Protein AF-0000000072330514 (afdb_homodimer)

Organism: Schistosoma mekongi (NCBI:txid38744)

Foldseek 3Di:
DVVCVCVVVVVLVVLLVVLLVLLLVLLLLLLVLLVVDPQFAPDDPVSVLVLLLLLLLLLLLLLLCLPVPLLVLLPVPDDPVLNVLLVVLLVVLQVVLVVQLVVCVVPDPSLLSLLVLLLVLLLLVSLLLLQCLLLLSVVHSVSSVLSSVLSSQSSNSNSSNSLSSNSRSPDGSVRSSVSSSVSSVSNSVNNVCCSVVPPPSNVCCSRRSSSSSSNSSCNSSPVPRVVVLVPDDDPVSVVSSNVSSVVSNVSSNVSSVVSD/DVVCVCVVVVVLVVLLVVLLVLLLVLLLLLLVLLVVDPQFAPDDPVSVLVLLLLLLLLLLQLLLCLPVPLLVLLPVPDDPVLNVLLVVLLVVLQVVLVVQLVVCVVPDPSLLSLLVLLLVLLLLVSLLLLQCLLLLSVVHPVSNVLSSVLSSQSSNSNSSNSLSSNSRSPDGSVRSSVSSSVSSVSSSVNNVCCSVVPPPSNVCCSRRSSSSSSNSSCNSSPVPRVVVLVPDDDPVSVVSSNVSSVVSNVSSNVSSVVSD

InterPro domains:
  IPR003689 Zinc/iron permease [PF02535] (17-105)
  IPR003689 Zinc/iron permease [PF02535] (110-255)

Sequence (520 aa):
MLEIFLSSCSLYWGKGLLCVLSAFVVGLSGVVPLLILPLNSICSRKDVVSLNRWLSYATGSLLGEVFIHLLPESWIHNDVVAFQNSGFWMLTGLLLFFIIEKLCIHESAEKEVEGYLNLIANVIDNFTHGVAIAGSYLVSLRLGILTTTCILVHEVPHEMADFVILLRSGFSRWEAAKAQLATASGSTLGAILTLCANSSVTGCTTKWILPFTAGSFLYIALVSLLPDILKELSFKESLIHVTLMFIGLISMAIVSYAMDMLEIFLSSCSLYWGKGLLCVLSAFVVGLSGVVPLLILPLNSICSRKDVVSLNRWLSYATGSLLGEVFIHLLPESWIHNDVVAFQNSGFWMLTGLLLFFIIEKLCIHESAEKEVEGYLNLIANVIDNFTHGVAIAGSYLVSLRLGILTTTCILVHEVPHEMADFVILLRSGFSRWEAAKAQLATASGSTLGAILTLCANSSVTGCTTKWILPFTAGSFLYIALVSLLPDILKELSFKESLIHVTLMFIGLISMAIVSYAMD

Secondary structure (DSSP, 8-state):
-HHHHHHHHHHHHHHHHHHHHHHHHHHHGGGHHHHH----SS-SHHHHHHHHHHHHHHHHHHHHIIIIIIHHHHHHT--HHHHHHHHHHHHHHHHHHHHHHHHHTTTS-HHHHHHHHHHHHHHHHHHHHHHHHHHHHHH-HHHHHHHHHHHHHHHHHHHHHHHHHHHHTT--HHHHHHHHHHHTHHHHHHHHHHHHHTHHHHHHIIIIIHHHHHHHHHHIIIIIIHHHHHT---HHHHHHHHHHHHHHHHHHHHHHHHH-/-HHHHHHHHHHHHHHHHHHHHHHHHHHHGGGHHHHH----SS-SHHHHHHHHHHHHHHHHHHHHIIIIIIHHHHHHT--HHHHHHHHHHHHHHHHHHHHHHHHHTTTS-HHHHHHHHHHHHHHHHHHHHHHHHHHHHHH-HHHHHHHHHHHHHHHHHHHHHHHHHHHHTT--HHHHHHHHHHHTHHHHHHHHHHHHHTHHHHHHIIIIIHHHHHHHHHHIIIIIIHHHHHT---HHHHHHHHHHHHHHHHHHHHHHHHH-

pLDDT: mean 82.6, std 11.7, range [43.64, 94.31]

Solvent-accessible surface area (backbone atoms only — not comparable to full-atom values): 24591 Å² total; per-residue (Å²): 111,64,64,58,48,46,49,51,46,46,49,49,46,48,52,46,50,51,41,44,50,48,22,40,54,50,20,51,41,31,42,51,38,70,78,67,52,88,63,67,68,88,71,46,70,68,46,48,54,51,49,52,42,48,44,25,21,21,36,18,19,48,51,22,42,30,42,67,43,35,50,48,61,35,43,78,79,40,59,75,72,44,44,61,44,28,35,49,29,17,48,51,24,28,48,50,50,49,50,51,46,54,66,45,39,70,80,43,59,62,47,44,51,53,30,53,51,50,49,53,48,44,22,54,47,29,18,50,52,5,26,53,30,27,55,30,40,73,75,32,66,68,48,18,52,52,44,40,52,50,49,42,63,48,42,41,57,48,25,40,23,52,45,48,47,24,44,72,26,68,36,42,62,68,54,33,36,52,51,31,50,57,27,17,51,24,6,33,50,22,18,52,49,20,68,72,58,45,70,61,50,54,56,48,39,40,56,44,48,37,23,19,45,33,15,36,48,46,38,46,33,35,45,64,45,44,50,63,60,55,67,50,68,49,67,71,57,43,53,50,33,53,51,32,18,47,49,22,24,47,55,36,48,52,46,53,57,74,67,106,110,63,65,58,47,46,49,51,45,46,50,48,47,48,50,47,51,50,42,42,49,46,21,40,54,50,19,53,40,32,42,52,40,70,78,67,52,88,62,66,70,89,70,46,72,68,47,48,53,51,47,52,44,49,42,24,22,20,36,17,19,48,50,23,41,31,42,65,43,35,49,47,60,34,42,76,79,40,57,76,72,44,45,61,44,28,35,49,29,19,48,49,23,27,50,50,50,48,50,50,47,53,65,46,40,68,80,43,59,63,46,46,50,52,29,52,51,50,46,53,49,44,22,55,46,28,18,51,50,4,26,53,30,26,54,30,40,72,73,32,67,70,48,17,53,52,45,41,53,52,49,42,62,48,41,41,57,46,25,41,24,52,46,47,47,23,45,72,26,67,36,44,63,67,53,33,36,52,52,31,48,56,27,15,50,24,6,34,50,22,18,52,48,19,68,71,58,45,70,61,50,53,55,50,37,39,55,44,47,37,23,20,47,33,15,35,50,46,38,46,32,35,45,64,45,42,50,62,61,56,66,52,67,50,64,71,58,43,52,51,33,53,51,32,17,48,50,21,24,47,56,37,49,52,46,52,57,74,67,108

Structure (mmCIF, N/CA/C/O backbone):
data_AF-0000000072330514-model_v1
#
loop_
_entity.id
_entity.type
_entity.pdbx_description
1 polymer 'Zinc transporter ZIP13'
#
loop_
_atom_site.group_PDB
_atom_site.id
_atom_site.type_symbol
_atom_site.label_atom_id
_atom_site.label_alt_id
_atom_site.label_comp_id
_atom_site.label_asym_id
_atom_site.label_entity_id
_atom_site.label_seq_id
_atom_site.pdbx_PDB_ins_code
_atom_site.Cartn_x
_atom_site.Cartn_y
_atom_site.Cartn_z
_atom_site.occupancy
_atom_site.B_iso_or_equiv
_atom_site.auth_seq_id
_atom_site.auth_comp_id
_atom_site.auth_asym_id
_atom_site.auth_atom_id
_atom_site.pdbx_PDB_model_num
ATOM 1 N N . MET A 1 1 ? -40.195 40.555 7.896 1 43.64 1 MET A N 1
ATOM 2 C CA . MET A 1 1 ? -39.663 39.662 6.87 1 43.64 1 MET A CA 1
ATOM 3 C C . MET A 1 1 ? -38.176 39.915 6.646 1 43.64 1 MET A C 1
ATOM 5 O O . MET A 1 1 ? -37.389 38.972 6.554 1 43.64 1 MET A O 1
ATOM 9 N N . LEU A 1 2 ? -37.755 41.077 6.598 1 47.65 2 LEU A N 1
ATOM 10 C CA . LEU A 1 2 ? -36.358 41.457 6.417 1 47.65 2 LEU A CA 1
ATOM 11 C C . LEU A 1 2 ? -35.533 41.096 7.648 1 47.65 2 LEU A C 1
ATOM 13 O O . LEU A 1 2 ? -34.381 40.672 7.525 1 47.65 2 LEU A O 1
ATOM 17 N N . GLU A 1 3 ? -36.008 41.316 8.764 1 51.36 3 GLU A N 1
ATOM 18 C CA . GLU A 1 3 ? -35.277 40.985 9.984 1 51.36 3 GLU A CA 1
ATOM 19 C C . GLU A 1 3 ? -35.028 39.483 10.087 1 51.36 3 GLU A C 1
ATOM 21 O O . GLU A 1 3 ? -33.962 39.054 10.533 1 51.36 3 GLU A O 1
ATOM 26 N N . ILE A 1 4 ? -36.04 38.653 9.782 1 48.81 4 ILE A N 1
ATOM 27 C CA . ILE A 1 4 ? -35.897 37.201 9.765 1 48.81 4 ILE A CA 1
ATOM 28 C C . ILE A 1 4 ? -34.887 36.795 8.694 1 48.81 4 ILE A C 1
ATOM 30 O O . ILE A 1 4 ? -34.046 35.922 8.924 1 48.81 4 ILE A O 1
ATOM 34 N N . PHE A 1 5 ? -34.948 37.397 7.575 1 46.45 5 PHE A N 1
ATOM 35 C CA . PHE A 1 5 ? -33.981 37.147 6.513 1 46.45 5 PHE A CA 1
ATOM 36 C C . PHE A 1 5 ? -32.587 37.596 6.932 1 46.45 5 PHE A C 1
ATOM 38 O O . PHE A 1 5 ? -31.599 36.911 6.656 1 46.45 5 PHE A O 1
ATOM 45 N N . LEU A 1 6 ? -32.533 38.737 7.537 1 47.41 6 LEU A N 1
ATOM 46 C CA . LEU A 1 6 ? -31.25 39.248 8.009 1 47.41 6 LEU A CA 1
ATOM 47 C C . LEU A 1 6 ? -30.698 38.377 9.133 1 47.41 6 LEU A C 1
ATOM 49 O O . LEU A 1 6 ? -29.491 38.136 9.201 1 47.41 6 LEU A O 1
ATOM 53 N N . SER A 1 7 ? -31.531 38.047 10.038 1 50.82 7 SER A N 1
ATOM 54 C CA . SER A 1 7 ? -31.141 37.146 11.118 1 50.82 7 SER A CA 1
ATOM 55 C C . SER A 1 7 ? -30.775 35.766 10.582 1 50.82 7 SER A C 1
ATOM 57 O O . SER A 1 7 ? -29.799 35.16 11.028 1 50.82 7 SER A O 1
ATOM 59 N N . SER A 1 8 ? -31.594 35.261 9.651 1 50.09 8 SER A N 1
ATOM 60 C CA . SER A 1 8 ? -31.287 33.992 8.998 1 50.09 8 SER A CA 1
ATOM 61 C C . SER A 1 8 ? -30.01 34.091 8.172 1 50.09 8 SER A C 1
ATOM 63 O O . SER A 1 8 ? -29.209 33.155 8.143 1 50.09 8 SER A O 1
ATOM 65 N N . CYS A 1 9 ? -29.896 35.231 7.437 1 50.54 9 CYS A N 1
ATOM 66 C CA . CYS A 1 9 ? -28.689 35.51 6.668 1 50.54 9 CYS A CA 1
ATOM 67 C C . CYS A 1 9 ? -27.484 35.678 7.586 1 50.54 9 CYS A C 1
ATOM 69 O O . CYS A 1 9 ? -26.388 35.211 7.271 1 50.54 9 CYS A O 1
ATOM 71 N N . SER A 1 10 ? -27.725 36.513 8.666 1 51.7 10 SER A N 1
ATOM 72 C CA . SER A 1 10 ? -26.664 36.722 9.645 1 51.7 10 SER A CA 1
ATOM 73 C C . SER A 1 10 ? -26.24 35.407 10.29 1 51.7 10 SER A C 1
ATOM 75 O O . SER A 1 10 ? -25.047 35.157 10.476 1 51.7 10 SER A O 1
ATOM 77 N N . LEU A 1 11 ? -27.252 34.604 10.653 1 53.52 11 LEU A N 1
ATOM 78 C CA . LEU A 1 11 ? -26.991 33.283 11.213 1 53.52 11 LEU A CA 1
ATOM 79 C C . LEU A 1 11 ? -26.286 32.391 10.196 1 53.52 11 LEU A C 1
ATOM 81 O O . LEU A 1 11 ? -25.381 31.633 10.552 1 53.52 11 LEU A O 1
ATOM 85 N N . TYR A 1 12 ? -26.759 32.597 8.894 1 59.21 12 TYR A N 1
ATOM 86 C CA . TYR A 1 12 ? -26.13 31.852 7.81 1 59.21 12 TYR A CA 1
ATOM 87 C C . TYR A 1 12 ? -24.694 32.313 7.592 1 59.21 12 TYR A C 1
ATOM 89 O O . TYR A 1 12 ? -23.794 31.492 7.402 1 59.21 12 TYR A O 1
ATOM 97 N N . TRP A 1 13 ? -24.589 33.714 7.793 1 66.33 13 TRP A N 1
ATOM 98 C CA . TRP A 1 13 ? -23.241 34.25 7.634 1 66.33 13 TRP A CA 1
ATOM 99 C C . TRP A 1 13 ? -22.353 33.848 8.807 1 66.33 13 TRP A C 1
ATOM 101 O O . TRP A 1 13 ? -21.178 33.523 8.622 1 66.33 13 TRP A O 1
ATOM 111 N N . GLY A 1 14 ? -23.002 33.846 9.988 1 74.55 14 GLY A N 1
ATOM 112 C CA . GLY A 1 14 ? -22.244 33.413 11.151 1 74.55 14 GLY A CA 1
ATOM 113 C C . GLY A 1 14 ? -21.795 31.966 11.066 1 74.55 14 GLY A C 1
ATOM 114 O O . GLY A 1 14 ? -20.655 31.643 11.404 1 74.55 14 GLY A O 1
ATOM 115 N N . LYS A 1 15 ? -22.734 31.193 10.625 1 83.3 15 LYS A N 1
ATOM 116 C CA . LYS A 1 15 ? -22.414 29.778 10.458 1 83.3 15 LYS A CA 1
ATOM 117 C C . LYS A 1 15 ? -21.339 29.58 9.393 1 83.3 15 LYS A C 1
ATOM 119 O O . LYS A 1 15 ? -20.446 28.744 9.552 1 83.3 15 LYS A O 1
ATOM 124 N N . GLY A 1 16 ? -21.404 30.45 8.442 1 87.3 16 GLY A N 1
ATOM 125 C CA . GLY A 1 16 ? -20.42 30.379 7.373 1 87.3 16 GLY A CA 1
ATOM 126 C C . GLY A 1 16 ? -19.035 30.818 7.807 1 87.3 16 GLY A C 1
ATOM 127 O O . GLY A 1 16 ? -18.038 30.186 7.451 1 87.3 16 GLY A O 1
ATOM 128 N N . LEU A 1 17 ? -18.974 31.867 8.533 1 90.47 17 LEU A N 1
ATOM 129 C CA . LEU A 1 17 ? -17.7 32.354 9.051 1 90.47 17 LEU A CA 1
ATOM 130 C C . LEU A 1 17 ? -17.083 31.345 10.013 1 90.47 17 LEU A C 1
ATOM 132 O O . LEU A 1 17 ? -15.873 31.11 9.981 1 90.47 17 LEU A O 1
ATOM 136 N N . LEU A 1 18 ? -17.873 30.805 10.853 1 92.27 18 LEU A N 1
ATOM 137 C CA . LEU A 1 18 ? -17.38 29.796 11.785 1 92.27 18 LEU A CA 1
ATOM 138 C C . LEU A 1 18 ? -16.871 28.568 11.038 1 92.27 18 LEU A C 1
ATOM 140 O O . LEU A 1 18 ? -15.884 27.953 11.446 1 92.27 18 LEU A O 1
ATOM 144 N N . CYS A 1 19 ? -17.574 28.23 10.015 1 92.45 19 CYS A N 1
ATOM 145 C CA . CYS A 1 19 ? -17.161 27.125 9.158 1 92.45 19 CYS A CA 1
ATOM 146 C C . CYS A 1 19 ? -15.776 27.375 8.574 1 92.45 19 CYS A C 1
ATOM 148 O O . CYS A 1 19 ? -14.896 26.517 8.66 1 92.45 19 CYS A O 1
ATOM 150 N N . VAL A 1 20 ? -15.587 28.574 8.058 1 92.61 20 VAL A N 1
ATOM 151 C CA . VAL A 1 20 ? -14.315 28.924 7.435 1 92.61 20 VAL A CA 1
ATOM 152 C C . VAL A 1 20 ? -13.22 28.988 8.497 1 92.61 20 VAL A C 1
ATOM 154 O O . VAL A 1 20 ? -12.095 28.54 8.265 1 92.61 20 VAL A O 1
ATOM 157 N N . LEU A 1 21 ? -13.519 29.464 9.633 1 92.75 21 LEU A N 1
ATOM 158 C CA . LEU A 1 21 ? -12.569 29.511 10.739 1 92.75 21 LEU A CA 1
ATOM 159 C C . LEU A 1 21 ? -12.192 28.104 11.191 1 92.75 21 LEU A C 1
ATOM 161 O O . LEU A 1 21 ? -11.022 27.83 11.471 1 92.75 21 LEU A O 1
ATOM 165 N N . SER A 1 22 ? -13.168 27.279 11.271 1 93.69 22 SER A N 1
ATOM 166 C CA . SER A 1 22 ? -12.917 25.892 11.648 1 93.69 22 SER A CA 1
ATOM 167 C C . SER A 1 22 ? -11.985 25.209 10.653 1 93.69 22 SER A C 1
ATOM 169 O O . SER A 1 22 ? -11.05 24.51 11.05 1 93.69 22 SER A O 1
ATOM 171 N N . ALA A 1 23 ? -12.258 25.456 9.409 1 92.9 23 ALA A N 1
ATOM 172 C CA . ALA A 1 23 ? -11.408 24.89 8.364 1 92.9 23 ALA A CA 1
ATOM 173 C C . ALA A 1 23 ? -9.986 25.437 8.457 1 92.9 23 ALA A C 1
ATOM 175 O O . ALA A 1 23 ? -9.017 24.698 8.269 1 92.9 23 ALA A O 1
ATOM 176 N N . PHE A 1 24 ? -9.926 26.675 8.793 1 90.12 24 PHE A N 1
ATOM 177 C CA . PHE A 1 24 ? -8.627 27.321 8.934 1 90.12 24 PHE A CA 1
ATOM 178 C C . PHE A 1 24 ? -7.857 26.738 10.113 1 90.12 24 PHE A C 1
ATOM 180 O O . PHE A 1 24 ? -6.654 26.489 10.014 1 90.12 24 PHE A O 1
ATOM 187 N N . VAL A 1 25 ? -8.461 26.535 11.183 1 90.58 25 VAL A N 1
ATOM 188 C CA . VAL A 1 25 ? -7.841 25.994 12.388 1 90.58 25 VAL A CA 1
ATOM 189 C C . VAL A 1 25 ? -7.32 24.585 12.114 1 90.58 25 VAL A C 1
ATOM 191 O O . VAL A 1 25 ? -6.23 24.222 12.563 1 90.58 25 VAL A O 1
ATOM 194 N N . VAL A 1 26 ? -8.072 23.827 11.409 1 89.36 26 VAL A N 1
ATOM 195 C CA . VAL A 1 26 ? -7.646 22.48 11.044 1 89.36 26 VAL A CA 1
ATOM 196 C C . VAL A 1 26 ? -6.382 22.551 10.189 1 89.36 26 VAL A C 1
ATOM 198 O O . VAL A 1 26 ? -5.447 21.772 10.388 1 89.36 26 VAL A O 1
ATOM 201 N N . GLY A 1 27 ? -6.337 23.468 9.3 1 84.36 27 GLY A N 1
ATOM 202 C CA . GLY A 1 27 ? -5.148 23.657 8.483 1 84.36 27 GLY A CA 1
ATOM 203 C C . GLY A 1 27 ? -3.934 24.083 9.287 1 84.36 27 GLY A C 1
ATOM 204 O O . GLY A 1 27 ? -2.814 23.652 9.005 1 84.36 27 GLY A O 1
ATOM 205 N N . LEU A 1 28 ? -4.099 24.87 10.32 1 84.04 28 LEU A N 1
ATOM 206 C CA . LEU A 1 28 ? -3.021 25.391 11.155 1 84.04 28 LEU A CA 1
ATOM 207 C C . LEU A 1 28 ? -2.408 24.283 12.004 1 84.04 28 LEU A C 1
ATOM 209 O O . LEU A 1 28 ? -1.298 24.433 12.521 1 84.04 28 LEU A O 1
ATOM 213 N N . SER A 1 29 ? -3.087 23.218 12.103 1 84.17 29 SER A N 1
ATOM 214 C CA . SER A 1 29 ? -2.553 22.103 12.877 1 84.17 29 SER A CA 1
ATOM 215 C C . SER A 1 29 ? -1.253 21.583 12.273 1 84.17 29 SER A C 1
ATOM 217 O O . SER A 1 29 ? -0.475 20.905 12.948 1 84.17 29 SER A O 1
ATOM 219 N N . GLY A 1 30 ? -0.998 21.921 11.044 1 80.76 30 GLY A N 1
ATOM 220 C CA . GLY A 1 30 ? 0.224 21.525 10.363 1 80.76 30 GLY A CA 1
ATOM 221 C C . GLY A 1 30 ? 1.471 22.143 10.967 1 80.76 30 GLY A C 1
ATOM 222 O O . GLY A 1 30 ? 2.581 21.653 10.749 1 80.76 30 GLY A O 1
ATOM 223 N N . VAL A 1 31 ? 1.291 23.183 11.745 1 82.15 31 VAL A N 1
ATOM 224 C CA . VAL A 1 31 ? 2.438 23.874 12.326 1 82.15 31 VAL A CA 1
ATOM 225 C C . VAL A 1 31 ? 2.709 23.338 13.729 1 82.15 31 VAL A C 1
ATOM 227 O O . VAL A 1 31 ? 3.776 23.581 14.298 1 82.15 31 VAL A O 1
ATOM 230 N N . VAL A 1 32 ? 1.855 22.542 14.208 1 82.46 32 VAL A N 1
ATOM 231 C CA . VAL A 1 32 ? 1.97 22.022 15.567 1 82.46 32 VAL A CA 1
ATOM 232 C C . VAL A 1 32 ? 3.256 21.208 15.702 1 82.46 32 VAL A C 1
ATOM 234 O O . VAL A 1 32 ? 3.966 21.319 16.704 1 82.46 32 VAL A O 1
ATOM 237 N N . PRO A 1 33 ? 3.632 20.488 14.728 1 79.3 33 PRO A N 1
ATOM 238 C CA . PRO A 1 33 ? 4.863 19.705 14.853 1 79.3 33 PRO A CA 1
ATOM 239 C C . PRO A 1 33 ? 6.101 20.579 15.046 1 79.3 33 PRO A C 1
ATOM 241 O O . PRO A 1 33 ? 7.09 20.134 15.633 1 79.3 33 PRO A O 1
ATOM 244 N N . LEU A 1 34 ? 6.074 21.78 14.459 1 76.53 34 LEU A N 1
ATOM 245 C CA . LEU A 1 34 ? 7.181 22.71 14.652 1 76.53 34 LEU A CA 1
ATOM 246 C C . LEU A 1 34 ? 7.441 22.944 16.136 1 76.53 34 LEU A C 1
ATOM 248 O O . LEU A 1 34 ? 8.59 23.118 16.549 1 76.53 34 LEU A O 1
ATOM 252 N N . LEU A 1 35 ? 6.443 22.817 16.921 1 77.31 35 LEU A N 1
ATOM 253 C CA . LEU A 1 35 ? 6.539 23.1 18.349 1 77.31 35 LEU A CA 1
ATOM 254 C C . LEU A 1 35 ? 6.97 21.858 19.122 1 77.31 35 LEU A C 1
ATOM 256 O O . LEU A 1 35 ? 7.512 21.964 20.224 1 77.31 35 LEU A O 1
ATOM 260 N N . ILE A 1 36 ? 6.83 20.717 18.529 1 75.77 36 ILE A N 1
ATOM 261 C CA . ILE A 1 36 ? 7.026 19.475 19.269 1 75.77 36 ILE A CA 1
ATOM 262 C C . ILE A 1 36 ? 8.329 18.812 18.83 1 75.77 36 ILE A C 1
ATOM 264 O O . ILE A 1 36 ? 9.061 18.26 19.655 1 75.77 36 ILE A O 1
ATOM 268 N N . LEU A 1 37 ? 8.544 18.884 17.537 1 73.17 37 LEU A N 1
ATOM 269 C CA . LEU A 1 37 ? 9.71 18.181 17.013 1 73.17 37 LEU A CA 1
ATOM 270 C C . LEU A 1 37 ? 10.949 19.069 17.065 1 73.17 37 LEU A C 1
ATOM 272 O O . LEU A 1 37 ? 11.023 20.08 16.363 1 73.17 37 LEU A O 1
ATOM 276 N N . PRO A 1 38 ? 11.862 18.74 18.035 1 65.61 38 PRO A N 1
ATOM 277 C CA . PRO A 1 38 ? 13.106 19.509 18.117 1 65.61 38 PRO A CA 1
ATOM 278 C C . PRO A 1 38 ? 14.111 19.122 17.035 1 65.61 38 PRO A C 1
ATOM 280 O O . PRO A 1 38 ? 15.127 18.486 17.329 1 65.61 38 PRO A O 1
ATOM 283 N N . LEU A 1 39 ? 13.668 18.921 15.92 1 63.03 39 LEU A N 1
ATOM 284 C CA . LEU A 1 39 ? 14.609 18.45 14.91 1 63.03 39 LEU A CA 1
ATOM 285 C C . LEU A 1 39 ? 15.193 19.619 14.123 1 63.03 39 LEU A C 1
ATOM 287 O O . LEU A 1 39 ? 14.464 20.531 13.727 1 63.03 39 LEU A O 1
ATOM 291 N N . ASN A 1 40 ? 16.458 19.907 14.432 1 58.11 40 ASN A N 1
ATOM 292 C CA . ASN A 1 40 ? 17.145 20.837 13.542 1 58.11 40 ASN A CA 1
ATOM 293 C C . ASN A 1 40 ? 17.587 20.154 12.251 1 58.11 40 ASN A C 1
ATOM 295 O O . ASN A 1 40 ? 17.558 18.926 12.152 1 58.11 40 ASN A O 1
ATOM 299 N N . SER A 1 41 ? 18.017 20.864 11.248 1 54.38 41 SER A N 1
ATOM 300 C CA . SER A 1 41 ? 18.529 20.313 9.997 1 54.38 41 SER A CA 1
ATOM 301 C C . SER A 1 41 ? 19.478 19.148 10.254 1 54.38 41 SER A C 1
ATOM 303 O O . SER A 1 41 ? 20.079 19.054 11.326 1 54.38 41 SER A O 1
ATOM 305 N N . ILE A 1 42 ? 19.439 17.961 9.34 1 58.52 42 ILE A N 1
ATOM 306 C CA . ILE A 1 42 ? 20.082 16.66 9.188 1 58.52 42 ILE A CA 1
ATOM 307 C C . ILE A 1 42 ? 21.58 16.791 9.453 1 58.52 42 ILE A C 1
ATOM 309 O O . ILE A 1 42 ? 22.359 17.051 8.534 1 58.52 42 ILE A O 1
ATOM 313 N N . CYS A 1 43 ? 21.885 17.365 10.619 1 58.96 43 CYS A N 1
ATOM 314 C CA . CYS A 1 43 ? 23.329 17.56 10.666 1 58.96 43 CYS A CA 1
ATOM 315 C C . CYS A 1 43 ? 23.99 16.531 11.576 1 58.96 43 CYS A C 1
ATOM 317 O O . CYS A 1 43 ? 25.11 16.09 11.311 1 58.96 43 CYS A O 1
ATOM 319 N N . SER A 1 44 ? 23.303 16.122 12.531 1 68.98 44 SER A N 1
ATOM 320 C CA . SER A 1 44 ? 23.996 15.217 13.441 1 68.98 44 SER A CA 1
ATOM 321 C C . SER A 1 44 ? 23.448 13.798 13.334 1 68.98 44 SER A C 1
ATOM 323 O O . SER A 1 44 ? 22.321 13.595 12.876 1 68.98 44 SER A O 1
ATOM 325 N N . ARG A 1 45 ? 24.222 12.797 13.647 1 73.35 45 ARG A N 1
ATOM 326 C CA . ARG A 1 45 ? 23.832 11.391 13.644 1 73.35 45 ARG A CA 1
ATOM 327 C C . ARG A 1 45 ? 22.589 11.166 14.498 1 73.35 45 ARG A C 1
ATOM 329 O O . ARG A 1 45 ? 21.709 10.385 14.13 1 73.35 45 ARG A O 1
ATOM 336 N N . LYS A 1 46 ? 22.647 11.812 15.658 1 75.18 46 LYS A N 1
ATOM 337 C CA . LYS A 1 46 ? 21.504 11.689 16.559 1 75.18 46 LYS A CA 1
ATOM 338 C C . LYS A 1 46 ? 20.225 12.191 15.895 1 75.18 46 LYS A C 1
ATOM 340 O O . LYS A 1 46 ? 19.155 11.604 16.072 1 75.18 46 LYS A O 1
ATOM 345 N N . ASP A 1 47 ? 20.345 13.226 15.092 1 76.66 47 ASP A N 1
ATOM 346 C CA . ASP A 1 47 ? 19.201 13.801 14.39 1 76.66 47 ASP A CA 1
ATOM 347 C C . ASP A 1 47 ? 18.673 12.844 13.324 1 76.66 47 ASP A C 1
ATOM 349 O O . ASP A 1 47 ? 17.461 12.719 13.14 1 76.66 47 ASP A O 1
ATOM 353 N N . VAL A 1 48 ? 19.675 12.098 12.862 1 77.58 48 VAL A N 1
ATOM 354 C CA . VAL A 1 48 ? 19.3 11.173 11.797 1 77.58 48 VAL A CA 1
ATOM 355 C C . VAL A 1 48 ? 18.516 10 12.382 1 77.58 48 VAL A C 1
ATOM 357 O O . VAL A 1 48 ? 17.506 9.576 11.816 1 77.58 48 VAL A O 1
ATOM 360 N N . VAL A 1 49 ? 18.957 9.581 13.534 1 83.68 49 VAL A N 1
ATOM 361 C CA . VAL A 1 49 ? 18.297 8.46 14.197 1 83.68 49 VAL A CA 1
ATOM 362 C C . VAL A 1 49 ? 16.891 8.87 14.628 1 83.68 49 VAL A C 1
ATOM 364 O O . VAL A 1 49 ? 15.928 8.13 14.411 1 83.68 49 VAL A O 1
ATOM 367 N N . SER A 1 50 ? 16.835 10.052 15.203 1 84.41 50 SER A N 1
ATOM 368 C CA . SER A 1 50 ? 15.541 10.567 15.639 1 84.41 50 SER A CA 1
ATOM 369 C C . SER A 1 50 ? 14.598 10.763 14.457 1 84.41 50 SER A C 1
ATOM 371 O O . SER A 1 50 ? 13.414 10.427 14.538 1 84.41 50 SER A O 1
ATOM 373 N N . LEU A 1 51 ? 15.139 11.253 13.418 1 82.36 51 LEU A N 1
ATOM 374 C CA . LEU A 1 51 ? 14.333 11.483 12.224 1 82.36 51 LEU A CA 1
ATOM 375 C C . LEU A 1 51 ? 13.779 10.17 11.681 1 82.36 51 LEU A C 1
ATOM 377 O O . LEU A 1 51 ? 12.606 10.093 11.31 1 82.36 51 LEU A O 1
ATOM 381 N N . ASN A 1 52 ? 14.56 9.2 11.725 1 85.25 52 ASN A N 1
ATOM 382 C CA . ASN A 1 52 ? 14.132 7.896 11.229 1 85.25 52 ASN A CA 1
ATOM 383 C C . ASN A 1 52 ? 13.06 7.28 12.124 1 85.25 52 ASN A C 1
ATOM 385 O O . ASN A 1 52 ? 12.15 6.608 11.637 1 85.25 52 ASN A O 1
ATOM 389 N N . ARG A 1 53 ? 13.187 7.541 13.343 1 87.06 53 ARG A N 1
ATOM 390 C CA . ARG A 1 53 ? 12.177 7.066 14.283 1 87.06 53 ARG A CA 1
ATOM 391 C C . ARG A 1 53 ? 10.838 7.755 14.044 1 87.06 53 ARG A C 1
ATOM 393 O O . ARG A 1 53 ? 9.794 7.101 14.013 1 87.06 53 ARG A O 1
ATOM 400 N N . TRP A 1 54 ? 10.949 9.009 13.81 1 86.3 54 TRP A N 1
ATOM 401 C CA . TRP A 1 54 ? 9.728 9.761 13.538 1 86.3 54 TRP A CA 1
ATOM 402 C C . TRP A 1 54 ? 9.134 9.367 12.19 1 86.3 54 TRP A C 1
ATOM 404 O O . TRP A 1 54 ? 7.913 9.373 12.016 1 86.3 54 TRP A O 1
ATOM 414 N N . LEU A 1 55 ? 9.982 8.991 11.346 1 86.24 55 LEU A N 1
ATOM 415 C CA . LEU A 1 55 ? 9.523 8.52 10.044 1 86.24 55 LEU A CA 1
ATOM 416 C C . LEU A 1 55 ? 8.712 7.237 10.185 1 86.24 55 LEU A C 1
ATOM 418 O O . LEU A 1 55 ? 7.724 7.04 9.473 1 86.24 55 LEU A O 1
ATOM 422 N N . SER A 1 56 ? 9.167 6.433 11.079 1 91.44 56 SER A N 1
ATOM 423 C CA . SER A 1 56 ? 8.43 5.202 11.345 1 91.44 56 SER A CA 1
ATOM 424 C C . SER A 1 56 ? 7.042 5.497 11.901 1 91.44 56 SER A C 1
ATOM 426 O O . SER A 1 56 ? 6.055 4.893 11.476 1 91.44 56 SER A O 1
ATOM 428 N N . TYR A 1 57 ? 6.97 6.384 12.814 1 91.45 57 TYR A N 1
ATOM 429 C CA . TYR A 1 57 ? 5.683 6.835 13.329 1 91.45 57 TYR A CA 1
ATOM 430 C C . TYR A 1 57 ? 4.811 7.39 12.209 1 91.45 57 TYR A C 1
ATOM 432 O O . TYR A 1 57 ? 3.619 7.083 12.132 1 91.45 57 TYR A O 1
ATOM 440 N N . ALA A 1 58 ? 5.411 8.223 11.374 1 88.28 58 ALA A N 1
ATOM 441 C CA . ALA A 1 58 ? 4.699 8.845 10.261 1 88.28 58 ALA A CA 1
ATOM 442 C C . ALA A 1 58 ? 4.12 7.79 9.322 1 88.28 58 ALA A C 1
ATOM 444 O O . ALA A 1 58 ? 2.978 7.909 8.873 1 88.28 58 ALA A O 1
ATOM 445 N N . THR A 1 59 ? 4.902 6.798 9.071 1 91.75 59 THR A N 1
ATOM 446 C CA . THR A 1 59 ? 4.46 5.731 8.18 1 91.75 59 THR A CA 1
ATOM 447 C C . THR A 1 59 ? 3.245 5.012 8.758 1 91.75 59 THR A C 1
ATOM 449 O O . THR A 1 59 ? 2.262 4.777 8.052 1 91.75 59 THR A O 1
ATOM 452 N N . GLY A 1 60 ? 3.317 4.687 10.011 1 92.31 60 GLY A N 1
ATOM 453 C CA . GLY A 1 60 ? 2.184 4.059 10.674 1 92.31 60 GLY A CA 1
ATOM 454 C C . GLY A 1 60 ? 0.936 4.921 10.667 1 92.31 60 GLY A C 1
ATOM 455 O O . GLY A 1 60 ? -0.164 4.428 10.412 1 92.31 60 GLY A O 1
ATOM 456 N N . SER A 1 61 ? 1.141 6.159 10.921 1 90.17 61 SER A N 1
ATOM 457 C CA . SER A 1 61 ? 0.021 7.094 10.934 1 90.17 61 SER A CA 1
ATOM 458 C C . SER A 1 61 ? -0.615 7.214 9.553 1 90.17 61 SER A C 1
ATOM 460 O O . SER A 1 61 ? -1.841 7.256 9.429 1 90.17 61 SER A O 1
ATOM 462 N N . LEU A 1 62 ? 0.194 7.247 8.541 1 89.99 62 LEU A N 1
ATOM 463 C CA . LEU A 1 62 ? -0.304 7.361 7.175 1 89.99 62 LEU A CA 1
ATOM 464 C C . LEU A 1 62 ? -1.068 6.106 6.768 1 89.99 62 LEU A C 1
ATOM 466 O O . LEU A 1 62 ? -2.121 6.193 6.132 1 89.99 62 LEU A O 1
ATOM 470 N N . LEU A 1 63 ? -0.563 5.014 7.143 1 92.4 63 LEU A N 1
ATOM 471 C CA . LEU A 1 63 ? -1.248 3.76 6.848 1 92.4 63 LEU A CA 1
ATOM 472 C C . LEU A 1 63 ? -2.58 3.682 7.585 1 92.4 63 LEU A C 1
ATOM 474 O O . LEU A 1 63 ? -3.575 3.209 7.03 1 92.4 63 LEU A O 1
ATOM 478 N N . GLY A 1 64 ? -2.551 4.066 8.817 1 89.21 64 GLY A N 1
ATOM 479 C CA . GLY A 1 64 ? -3.8 4.137 9.559 1 89.21 64 GLY A CA 1
ATOM 480 C C . GLY A 1 64 ? -4.82 5.062 8.922 1 89.21 64 GLY A C 1
ATOM 481 O O . GLY A 1 64 ? -6.005 4.731 8.849 1 89.21 64 GLY A O 1
ATOM 482 N N . GLU A 1 65 ? -4.301 6.23 8.481 1 85.64 65 GLU A N 1
ATOM 483 C CA . GLU A 1 65 ? -5.173 7.185 7.804 1 85.64 65 GLU A CA 1
ATOM 484 C C . GLU A 1 65 ? -5.827 6.561 6.575 1 85.64 65 GLU A C 1
ATOM 486 O O . GLU A 1 65 ? -7.025 6.74 6.344 1 85.64 65 GLU A O 1
ATOM 491 N N . VAL A 1 66 ? -5.101 5.782 5.82 1 89.24 66 VAL A N 1
ATOM 492 C CA . VAL A 1 66 ? -5.589 5.199 4.574 1 89.24 66 VAL A CA 1
ATOM 493 C C . VAL A 1 66 ? -6.576 4.076 4.881 1 89.24 66 VAL A C 1
ATOM 495 O O . VAL A 1 66 ? -7.7 4.073 4.374 1 89.24 66 VAL A O 1
ATOM 498 N N . PHE A 1 67 ? -6.304 3.167 5.775 1 88.34 67 PHE A N 1
ATOM 499 C CA . PHE A 1 67 ? -7.06 1.929 5.918 1 88.34 67 PHE A CA 1
ATOM 500 C C . PHE A 1 67 ? -8.166 2.085 6.954 1 88.34 67 PHE A C 1
ATOM 502 O O . PHE A 1 67 ? -9.189 1.401 6.887 1 88.34 67 PHE A O 1
ATOM 509 N N . ILE A 1 68 ? -7.983 2.952 7.85 1 83.97 68 ILE A N 1
ATOM 510 C CA . ILE A 1 68 ? -8.943 3.048 8.944 1 83.97 68 ILE A CA 1
ATOM 511 C C . ILE A 1 68 ? -9.881 4.229 8.706 1 83.97 68 ILE A C 1
ATOM 513 O O . ILE A 1 68 ? -11.041 4.201 9.122 1 83.97 68 ILE A O 1
ATOM 517 N N . HIS A 1 69 ? -9.401 5.199 7.998 1 83.87 69 HIS A N 1
ATOM 518 C CA . HIS A 1 69 ? -10.224 6.394 7.859 1 83.87 69 HIS A CA 1
ATOM 519 C C . HIS A 1 69 ? -10.666 6.594 6.413 1 83.87 69 HIS A C 1
ATOM 521 O O . HIS A 1 69 ? -11.854 6.485 6.102 1 83.87 69 HIS A O 1
ATOM 527 N N . LEU A 1 70 ? -9.774 6.78 5.504 1 82.96 70 LEU A N 1
ATOM 528 C CA . LEU A 1 70 ? -10.102 7.175 4.138 1 82.96 70 LEU A CA 1
ATOM 529 C C . LEU A 1 70 ? -10.889 6.078 3.429 1 82.96 70 LEU A C 1
ATOM 531 O O . LEU A 1 70 ? -11.901 6.354 2.78 1 82.96 70 LEU A O 1
ATOM 535 N N . LEU A 1 71 ? -10.431 4.854 3.559 1 81.66 71 LEU A N 1
ATOM 536 C CA . LEU A 1 71 ? -11.066 3.757 2.837 1 81.66 71 LEU A CA 1
ATOM 537 C C . LEU A 1 71 ? -12.482 3.517 3.349 1 81.66 71 LEU A C 1
ATOM 539 O O . LEU A 1 71 ? -13.431 3.469 2.563 1 81.66 71 LEU A O 1
ATOM 543 N N . PRO A 1 72 ? -12.714 3.354 4.589 1 78.21 72 PRO A N 1
ATOM 544 C CA . PRO A 1 72 ? -14.082 3.179 5.082 1 78.21 72 PRO A CA 1
ATOM 545 C C . PRO A 1 72 ? -14.985 4.365 4.75 1 78.21 72 PRO A C 1
ATOM 547 O O . PRO A 1 72 ? -16.161 4.179 4.429 1 78.21 72 PRO A O 1
ATOM 550 N N . GLU A 1 73 ? -14.467 5.583 4.835 1 77.85 73 GLU A N 1
ATOM 551 C CA . GLU A 1 73 ? -15.263 6.763 4.511 1 77.85 73 GLU A CA 1
ATOM 552 C C . GLU A 1 73 ? -15.679 6.763 3.043 1 77.85 73 GLU A C 1
ATOM 554 O O . GLU A 1 73 ? -16.76 7.245 2.698 1 77.85 73 GLU A O 1
ATOM 559 N N . SER A 1 74 ? -14.851 6.323 2.208 1 76.08 74 SER A N 1
ATOM 560 C CA . SER A 1 74 ? -15.161 6.274 0.783 1 76.08 74 SER A CA 1
ATOM 561 C C . SER A 1 74 ? -16.224 5.222 0.485 1 76.08 74 SER A C 1
ATOM 563 O O . SER A 1 74 ? -16.895 5.285 -0.547 1 76.08 74 SER A O 1
ATOM 565 N N . TRP A 1 75 ? -16.435 4.309 1.31 1 68.07 75 TRP A N 1
ATOM 566 C CA . TRP A 1 75 ? -17.312 3.175 1.036 1 68.07 75 TRP A CA 1
ATOM 567 C C . TRP A 1 75 ? -18.671 3.364 1.702 1 68.07 75 TRP A C 1
ATOM 569 O O . TRP A 1 75 ? -19.682 2.848 1.221 1 68.07 75 TRP A O 1
ATOM 579 N N . ILE A 1 76 ? -18.767 3.783 2.914 1 61.52 76 ILE A N 1
ATOM 580 C CA . ILE A 1 76 ? -20.022 3.884 3.652 1 61.52 76 ILE A CA 1
ATOM 581 C C . ILE A 1 76 ? -21.09 4.523 2.769 1 61.52 76 ILE A C 1
ATOM 583 O O . ILE A 1 76 ? -22.271 4.181 2.865 1 61.52 76 ILE A O 1
ATOM 587 N N . HIS A 1 77 ? -20.68 5.412 1.962 1 54.71 77 HIS A N 1
ATOM 588 C CA . HIS A 1 77 ? -21.759 6.127 1.29 1 54.71 77 HIS A CA 1
ATOM 589 C C . HIS A 1 77 ? -22.027 5.545 -0.094 1 54.71 77 HIS A C 1
ATOM 591 O O . HIS A 1 77 ? -22.874 6.053 -0.833 1 54.71 77 HIS A O 1
ATOM 597 N N . ASN A 1 78 ? -21.41 4.353 -0.319 1 56.22 78 ASN A N 1
ATOM 598 C CA . ASN A 1 78 ? -21.548 4.144 -1.756 1 56.22 78 ASN A CA 1
ATOM 599 C C . ASN A 1 78 ? -22.038 2.734 -2.073 1 56.22 78 ASN A C 1
ATOM 601 O O . ASN A 1 78 ? -21.896 1.824 -1.254 1 56.22 78 ASN A O 1
ATOM 605 N N . ASP A 1 79 ? -23.029 2.546 -2.982 1 57.83 79 ASP A N 1
ATOM 606 C CA . ASP A 1 79 ? -23.537 1.334 -3.618 1 57.83 79 ASP A CA 1
ATOM 607 C C . ASP A 1 79 ? -22.399 0.506 -4.211 1 57.83 79 ASP A C 1
ATOM 609 O O . ASP A 1 79 ? -21.254 0.961 -4.261 1 57.83 79 ASP A O 1
ATOM 613 N N . VAL A 1 80 ? -22.59 -0.707 -4.408 1 56.65 80 VAL A N 1
ATOM 614 C CA . VAL A 1 80 ? -21.661 -1.689 -4.957 1 56.65 80 VAL A CA 1
ATOM 615 C C . VAL A 1 80 ? -20.863 -1.063 -6.099 1 56.65 80 VAL A C 1
ATOM 617 O O . VAL A 1 80 ? -19.651 -1.267 -6.203 1 56.65 80 VAL A O 1
ATOM 620 N N . VAL A 1 81 ? -21.511 -0.337 -7.035 1 57.88 81 VAL A N 1
ATOM 621 C CA . VAL A 1 81 ? -20.886 0.318 -8.179 1 57.88 81 VAL A CA 1
ATOM 622 C C . VAL A 1 81 ? -19.857 1.337 -7.692 1 57.88 81 VAL A C 1
ATOM 624 O O . VAL A 1 81 ? -18.786 1.479 -8.287 1 57.88 81 VAL A O 1
ATOM 627 N N . ALA A 1 82 ? -20.173 1.898 -6.579 1 58.19 82 ALA A N 1
ATOM 628 C CA . ALA A 1 82 ? -19.302 2.933 -6.027 1 58.19 82 ALA A CA 1
ATOM 629 C C . ALA A 1 82 ? -17.998 2.333 -5.509 1 58.19 82 ALA A C 1
ATOM 631 O O . ALA A 1 82 ? -16.955 2.99 -5.526 1 58.19 82 ALA A O 1
ATOM 632 N N . PHE A 1 83 ? -18.057 1.057 -5.333 1 59.97 83 PHE A N 1
ATOM 633 C CA . PHE A 1 83 ? -16.903 0.358 -4.781 1 59.97 83 PHE A CA 1
ATOM 634 C C . PHE A 1 83 ? -15.834 0.151 -5.848 1 59.97 83 PHE A C 1
ATOM 636 O O . PHE A 1 83 ? -14.653 0.41 -5.609 1 59.97 83 PHE A O 1
ATOM 643 N N . GLN A 1 84 ? -16.309 -0.487 -6.933 1 68.41 84 GLN A N 1
ATOM 644 C CA . GLN A 1 84 ? -15.382 -0.663 -8.046 1 68.41 84 GLN A CA 1
ATOM 645 C C . GLN A 1 84 ? -14.741 0.663 -8.443 1 68.41 84 GLN A C 1
ATOM 647 O O . GLN A 1 84 ? -13.558 0.708 -8.789 1 68.41 84 GLN A O 1
ATOM 652 N N . ASN A 1 85 ? -15.519 1.665 -8.152 1 76.26 85 ASN A N 1
ATOM 653 C CA . ASN A 1 85 ? -15.019 2.987 -8.514 1 76.26 85 ASN A CA 1
ATOM 654 C C . ASN A 1 85 ? -13.951 3.47 -7.536 1 76.26 85 ASN A C 1
ATOM 656 O O . ASN A 1 85 ? -12.989 4.127 -7.935 1 76.26 85 ASN A O 1
ATOM 660 N N . SER A 1 86 ? -14.113 3.048 -6.286 1 79.38 86 SER A N 1
ATOM 661 C CA . SER A 1 86 ? -13.147 3.482 -5.282 1 79.38 86 SER A CA 1
ATOM 662 C C . SER A 1 86 ? -11.775 2.865 -5.531 1 79.38 86 SER A C 1
ATOM 664 O O . SER A 1 86 ? -10.754 3.546 -5.422 1 79.38 86 SER A O 1
ATOM 666 N N . GLY A 1 87 ? -11.771 1.551 -5.862 1 82.03 87 GLY A N 1
ATOM 667 C CA . GLY A 1 87 ? -10.512 0.899 -6.187 1 82.03 87 GLY A CA 1
ATOM 668 C C . GLY A 1 87 ? -9.805 1.524 -7.374 1 82.03 87 GLY A C 1
ATOM 669 O O . GLY A 1 87 ? -8.58 1.668 -7.369 1 82.03 87 GLY A O 1
ATOM 670 N N . PHE A 1 88 ? -10.562 1.915 -8.301 1 85.86 88 PHE A N 1
ATOM 671 C CA . PHE A 1 88 ? -10.024 2.538 -9.505 1 85.86 88 PHE A CA 1
ATOM 672 C C . PHE A 1 88 ? -9.366 3.872 -9.176 1 85.86 88 PHE A C 1
ATOM 674 O O . PHE A 1 88 ? -8.245 4.142 -9.612 1 85.86 88 PHE A O 1
ATOM 681 N N . TRP A 1 89 ? -9.99 4.669 -8.435 1 88.14 89 TRP A N 1
ATOM 682 C CA . TRP A 1 89 ? -9.46 5.992 -8.122 1 88.14 89 TRP A CA 1
ATOM 683 C C . TRP A 1 89 ? -8.255 5.89 -7.193 1 88.14 89 TRP A C 1
ATOM 685 O O . TRP A 1 89 ? -7.329 6.7 -7.276 1 88.14 89 TRP A O 1
ATOM 695 N N . MET A 1 90 ? -8.268 4.869 -6.293 1 90.81 90 MET A N 1
ATOM 696 C CA . MET A 1 90 ? -7.09 4.626 -5.465 1 90.81 90 MET A CA 1
ATOM 697 C C . MET A 1 90 ? -5.881 4.28 -6.328 1 90.81 90 MET A C 1
ATOM 699 O O . MET A 1 90 ? -4.784 4.796 -6.103 1 90.81 90 MET A O 1
ATOM 703 N N . LEU A 1 91 ? -6.153 3.47 -7.263 1 92.34 91 LEU A N 1
ATOM 704 C CA . LEU A 1 91 ? -5.097 3.065 -8.186 1 92.34 91 LEU A CA 1
ATOM 705 C C . LEU A 1 91 ? -4.606 4.254 -9.005 1 92.34 91 LEU A C 1
ATOM 707 O O . LEU A 1 91 ? -3.402 4.413 -9.216 1 92.34 91 LEU A O 1
ATOM 711 N N . THR A 1 92 ? -5.522 5.044 -9.466 1 92.57 92 THR A N 1
ATOM 712 C CA . THR A 1 92 ? -5.169 6.222 -10.251 1 92.57 92 THR A CA 1
ATOM 713 C C . THR A 1 92 ? -4.289 7.168 -9.44 1 92.57 92 THR A C 1
ATOM 715 O O . THR A 1 92 ? -3.299 7.696 -9.953 1 92.57 92 THR A O 1
ATOM 718 N N . GLY A 1 93 ? -4.683 7.418 -8.194 1 93.11 93 GLY A N 1
ATOM 719 C CA . GLY A 1 93 ? -3.848 8.247 -7.34 1 93.11 93 GLY A CA 1
ATOM 720 C C . GLY A 1 93 ? -2.451 7.687 -7.149 1 93.11 93 GLY A C 1
ATOM 721 O O . GLY A 1 93 ? -1.464 8.418 -7.254 1 93.11 93 GLY A O 1
ATOM 722 N N . LEU A 1 94 ? -2.379 6.37 -6.912 1 94.09 94 LEU A N 1
ATOM 723 C CA . LEU A 1 94 ? -1.109 5.679 -6.718 1 94.09 94 LEU A CA 1
ATOM 724 C C . LEU A 1 94 ? -0.238 5.783 -7.966 1 94.09 94 LEU A C 1
ATOM 726 O O . LEU A 1 94 ? 0.931 6.166 -7.881 1 94.09 94 LEU A O 1
ATOM 730 N N . LEU A 1 95 ? -0.808 5.58 -9.125 1 93.96 95 LEU A N 1
ATOM 731 C CA . LEU A 1 95 ? -0.061 5.552 -10.378 1 93.96 95 LEU A CA 1
ATOM 732 C C . LEU A 1 95 ? 0.359 6.958 -10.792 1 93.96 95 LEU A C 1
ATOM 734 O O . LEU A 1 95 ? 1.444 7.148 -11.347 1 93.96 95 LEU A O 1
ATOM 738 N N . LEU A 1 96 ? -0.468 7.893 -10.557 1 93.01 96 LEU A N 1
ATOM 739 C CA . LEU A 1 96 ? -0.124 9.267 -10.909 1 93.01 96 LEU A CA 1
ATOM 740 C C . LEU A 1 96 ? 1.107 9.733 -10.14 1 93.01 96 LEU A C 1
ATOM 742 O O . LEU A 1 96 ? 2.013 10.338 -10.718 1 93.01 96 LEU A O 1
ATOM 746 N N . PHE A 1 97 ? 1.137 9.427 -8.91 1 92.94 97 PHE A N 1
ATOM 747 C CA . PHE A 1 97 ? 2.287 9.835 -8.111 1 92.94 97 PHE A CA 1
ATOM 748 C C . PHE A 1 97 ? 3.541 9.088 -8.548 1 92.94 97 PHE A C 1
ATOM 750 O O . PHE A 1 97 ? 4.632 9.662 -8.581 1 92.94 97 PHE A O 1
ATOM 757 N N . PHE A 1 98 ? 3.444 7.882 -8.892 1 91.45 98 PHE A N 1
ATOM 758 C CA . PHE A 1 98 ? 4.568 7.118 -9.421 1 91.45 98 PHE A CA 1
ATOM 759 C C . PHE A 1 98 ? 5.092 7.747 -10.707 1 91.45 98 PHE A C 1
ATOM 761 O O . PHE A 1 98 ? 6.301 7.923 -10.869 1 91.45 98 PHE A O 1
ATOM 768 N N . ILE A 1 99 ? 4.135 8.067 -11.568 1 90.32 99 ILE A N 1
ATOM 769 C CA . ILE A 1 99 ? 4.5 8.628 -12.865 1 90.32 99 ILE A CA 1
ATOM 770 C C . ILE A 1 99 ? 5.191 9.975 -12.668 1 90.32 99 ILE A C 1
ATOM 772 O O . ILE A 1 99 ? 6.227 10.244 -13.281 1 90.32 99 ILE A O 1
ATOM 776 N N . ILE A 1 100 ? 4.681 10.807 -11.79 1 88.75 100 ILE A N 1
ATOM 777 C CA . ILE A 1 100 ? 5.266 12.116 -11.525 1 88.75 100 ILE A CA 1
ATOM 778 C C . ILE A 1 100 ? 6.677 11.947 -10.965 1 88.75 100 ILE A C 1
ATOM 780 O O . ILE A 1 100 ? 7.612 12.618 -11.408 1 88.75 100 ILE A O 1
ATOM 784 N N . GLU A 1 101 ? 6.785 11.043 -10.022 1 87.54 101 GLU A N 1
ATOM 785 C CA . GLU A 1 101 ? 8.1 10.825 -9.428 1 87.54 101 GLU A CA 1
ATOM 786 C C . GLU A 1 101 ? 9.083 10.267 -10.453 1 87.54 101 GLU A C 1
ATOM 788 O O . GLU A 1 101 ? 10.236 10.699 -10.515 1 87.54 101 GLU A O 1
ATOM 793 N N . LYS A 1 102 ? 8.6 9.351 -11.209 1 85.92 102 LYS A N 1
ATOM 794 C CA . LYS A 1 102 ? 9.449 8.708 -12.208 1 85.92 102 LYS A CA 1
ATOM 795 C C . LYS A 1 102 ? 9.914 9.71 -13.261 1 85.92 102 LYS A C 1
ATOM 797 O O . LYS A 1 102 ? 11.066 9.667 -13.7 1 85.92 102 LYS A O 1
ATOM 802 N N . LEU A 1 103 ? 9.125 10.585 -13.62 1 80.35 103 LEU A N 1
ATOM 803 C CA . LEU A 1 103 ? 9.449 11.55 -14.665 1 80.35 103 LEU A CA 1
ATOM 804 C C . LEU A 1 103 ? 10.261 12.711 -14.101 1 80.35 103 LEU A C 1
ATOM 806 O O . LEU A 1 103 ? 11.083 13.3 -14.806 1 80.35 103 LEU A O 1
ATOM 810 N N . CYS A 1 104 ? 10.086 13.059 -12.824 1 80.04 104 CYS A N 1
ATOM 811 C CA . CYS A 1 104 ? 10.729 14.226 -12.23 1 80.04 104 CYS A CA 1
ATOM 812 C C . CYS A 1 104 ? 12.081 13.857 -11.63 1 80.04 104 CYS A C 1
ATOM 814 O O . CYS A 1 104 ? 12.908 14.732 -11.367 1 80.04 104 CYS A O 1
ATOM 816 N N . ILE A 1 105 ? 12.254 12.624 -11.403 1 75.24 105 ILE A N 1
ATOM 817 C CA . ILE A 1 105 ? 13.481 12.186 -10.747 1 75.24 105 ILE A CA 1
ATOM 818 C C . ILE A 1 105 ? 14.683 12.508 -11.632 1 75.24 105 ILE A C 1
ATOM 820 O O . ILE A 1 105 ? 15.794 12.704 -11.134 1 75.24 105 ILE A O 1
ATOM 824 N N . HIS A 1 106 ? 14.468 12.635 -12.877 1 70.82 106 HIS A N 1
ATOM 825 C CA . HIS A 1 106 ? 15.565 12.934 -13.791 1 70.82 106 HIS A CA 1
ATOM 826 C C . HIS A 1 106 ? 16.089 14.35 -13.578 1 70.82 106 HIS A C 1
ATOM 828 O O . HIS A 1 106 ? 17.254 14.635 -13.865 1 70.82 106 HIS A O 1
ATOM 834 N N . GLU A 1 107 ? 15.387 15.153 -13.033 1 67.73 107 GLU A N 1
ATOM 835 C CA . GLU A 1 107 ? 15.726 16.572 -12.983 1 67.73 107 GLU A CA 1
ATOM 836 C C . GLU A 1 107 ? 16.111 16.998 -11.57 1 67.73 107 GLU A C 1
ATOM 838 O O . GLU A 1 107 ? 16.743 18.039 -11.38 1 67.73 107 GLU A O 1
ATOM 843 N N . SER A 1 108 ? 15.75 16.251 -10.585 1 67.52 108 SER A N 1
ATOM 844 C CA . SER A 1 108 ? 15.956 16.659 -9.199 1 67.52 108 SER A CA 1
ATOM 845 C C . SER A 1 108 ? 16.387 15.48 -8.334 1 67.52 108 SER A C 1
ATOM 847 O O . SER A 1 108 ? 16.363 14.332 -8.783 1 67.52 108 SER A O 1
ATOM 849 N N . ALA A 1 109 ? 16.792 15.94 -7.205 1 72.54 109 ALA A N 1
ATOM 850 C CA . ALA A 1 109 ? 17.127 14.889 -6.247 1 72.54 109 ALA A CA 1
ATOM 851 C C . ALA A 1 109 ? 15.88 14.128 -5.809 1 72.54 109 ALA A C 1
ATOM 853 O O . ALA A 1 109 ? 14.816 14.723 -5.62 1 72.54 109 ALA A O 1
ATOM 854 N N . GLU A 1 110 ? 15.913 12.87 -5.786 1 71.23 110 GLU A N 1
ATOM 855 C CA . GLU A 1 110 ? 14.842 11.943 -5.433 1 71.23 110 GLU A CA 1
ATOM 856 C C . GLU A 1 110 ? 14.112 12.399 -4.172 1 71.23 110 GLU A C 1
ATOM 858 O O . GLU A 1 110 ? 12.88 12.418 -4.135 1 71.23 110 GLU A O 1
ATOM 863 N N . LYS A 1 111 ? 14.792 12.857 -3.245 1 74.15 111 LYS A N 1
ATOM 864 C CA . LYS A 1 111 ? 14.213 13.216 -1.953 1 74.15 111 LYS A CA 1
ATOM 865 C C . LYS A 1 111 ? 13.392 14.498 -2.056 1 74.15 111 LYS A C 1
ATOM 867 O O . LYS A 1 111 ? 12.345 14.624 -1.416 1 74.15 111 LYS A O 1
ATOM 872 N N . GLU A 1 112 ? 13.822 15.361 -2.916 1 82.34 112 GLU A N 1
ATOM 873 C CA . GLU A 1 112 ? 13.074 16.6 -3.106 1 82.34 112 GLU A CA 1
ATOM 874 C C . GLU A 1 112 ? 11.725 16.334 -3.769 1 82.34 112 GLU A C 1
ATOM 876 O O . GLU A 1 112 ? 10.713 16.928 -3.388 1 82.34 112 GLU A O 1
ATOM 881 N N . VAL A 1 113 ? 11.733 15.456 -4.666 1 85.23 113 VAL A N 1
ATOM 882 C CA . VAL A 1 113 ? 10.503 15.113 -5.372 1 85.23 113 VAL A CA 1
ATOM 883 C C . VAL A 1 113 ? 9.499 14.505 -4.395 1 85.23 113 VAL A C 1
ATOM 885 O O . VAL A 1 113 ? 8.31 14.828 -4.435 1 85.23 113 VAL A O 1
ATOM 888 N N . GLU A 1 114 ? 9.972 13.716 -3.459 1 85.66 114 GLU A N 1
ATOM 889 C CA . GLU A 1 114 ? 9.118 13.09 -2.455 1 85.66 114 GLU A CA 1
ATOM 890 C C . GLU A 1 114 ? 8.446 14.138 -1.571 1 85.66 114 GLU A C 1
ATOM 892 O O . GLU A 1 114 ? 7.276 13.996 -1.211 1 85.66 114 GLU A O 1
ATOM 897 N N . GLY A 1 115 ? 9.248 15.155 -1.227 1 89.05 115 GLY A N 1
ATOM 898 C CA . GLY A 1 115 ? 8.692 16.237 -0.43 1 89.05 115 GLY A CA 1
ATOM 899 C C . GLY A 1 115 ? 7.559 16.969 -1.124 1 89.05 115 GLY A C 1
ATOM 900 O O . GLY A 1 115 ? 6.509 17.21 -0.526 1 89.05 115 GLY A O 1
ATOM 901 N N . TYR A 1 116 ? 7.698 17.217 -2.349 1 89.98 116 TYR A N 1
ATOM 902 C CA . TYR A 1 116 ? 6.697 17.953 -3.114 1 89.98 116 TYR A CA 1
ATOM 903 C C . TYR A 1 116 ? 5.463 17.095 -3.362 1 89.98 116 TYR A C 1
ATOM 905 O O . TYR A 1 116 ? 4.337 17.599 -3.357 1 89.98 116 TYR A O 1
ATOM 913 N N . LEU A 1 117 ? 5.703 15.842 -3.609 1 91.24 117 LEU A N 1
ATOM 914 C CA . LEU A 1 117 ? 4.571 14.934 -3.76 1 91.24 117 LEU A CA 1
ATOM 915 C C . LEU A 1 117 ? 3.739 14.887 -2.483 1 91.24 117 LEU A C 1
ATOM 917 O O . LEU A 1 117 ? 2.507 14.887 -2.54 1 91.24 117 LEU A O 1
ATOM 921 N N . ASN A 1 118 ? 4.414 14.855 -1.41 1 92.04 118 ASN A N 1
ATOM 922 C CA . ASN A 1 118 ? 3.725 14.868 -0.124 1 92.04 118 ASN A CA 1
ATOM 923 C C . ASN A 1 118 ? 2.906 16.142 0.061 1 92.04 118 ASN A C 1
ATOM 925 O O . ASN A 1 118 ? 1.791 16.099 0.582 1 92.04 118 ASN A O 1
ATOM 929 N N . LEU A 1 119 ? 3.451 17.258 -0.365 1 92.23 119 LEU A N 1
ATOM 930 C CA . LEU A 1 119 ? 2.751 18.533 -0.261 1 92.23 119 LEU A CA 1
ATOM 931 C C . LEU A 1 119 ? 1.481 18.526 -1.105 1 92.23 119 LEU A C 1
ATOM 933 O O . LEU A 1 119 ? 0.428 18.981 -0.653 1 92.23 119 LEU A O 1
ATOM 937 N N . ILE A 1 120 ? 1.543 18.02 -2.301 1 92.45 120 ILE A N 1
ATOM 938 C CA . ILE A 1 120 ? 0.388 17.947 -3.189 1 92.45 120 ILE A CA 1
ATOM 939 C C . ILE A 1 120 ? -0.692 17.07 -2.56 1 92.45 120 ILE A C 1
ATOM 941 O O . ILE A 1 120 ? -1.863 17.454 -2.515 1 92.45 120 ILE A O 1
ATOM 945 N N . ALA A 1 121 ? -0.24 15.921 -2.086 1 91.9 121 ALA A N 1
ATOM 946 C CA . ALA A 1 121 ? -1.189 15.017 -1.441 1 91.9 121 ALA A CA 1
ATOM 947 C C . ALA A 1 121 ? -1.859 15.687 -0.245 1 91.9 121 ALA A C 1
ATOM 949 O O . ALA A 1 121 ? -3.061 15.521 -0.025 1 91.9 121 ALA A O 1
ATOM 950 N N . ASN A 1 122 ? -1.13 16.397 0.457 1 92.06 122 ASN A N 1
ATOM 951 C CA . ASN A 1 122 ? -1.629 17.074 1.649 1 92.06 122 ASN A CA 1
ATOM 952 C C . ASN A 1 122 ? -2.627 18.172 1.294 1 92.06 122 ASN A C 1
ATOM 954 O O . ASN A 1 122 ? -3.618 18.368 1.999 1 92.06 122 ASN A O 1
ATOM 958 N N . VAL A 1 123 ? -2.349 18.901 0.274 1 93 123 VAL A N 1
ATOM 959 C CA . VAL A 1 123 ? -3.278 19.938 -0.165 1 93 123 VAL A CA 1
ATOM 960 C C . VAL A 1 123 ? -4.623 19.308 -0.521 1 93 123 VAL A C 1
ATOM 962 O O . VAL A 1 123 ? -5.677 19.824 -0.14 1 93 123 VAL A O 1
ATOM 965 N N . ILE A 1 124 ? -4.588 18.263 -1.225 1 91.56 124 ILE A N 1
ATOM 966 C CA . ILE A 1 124 ? -5.811 17.586 -1.64 1 91.56 124 ILE A CA 1
ATOM 967 C C . ILE A 1 124 ? -6.543 17.043 -0.415 1 91.56 124 ILE A C 1
ATOM 969 O O . ILE A 1 124 ? -7.765 17.169 -0.307 1 91.56 124 ILE A O 1
ATOM 973 N N . ASP A 1 125 ? -5.837 16.482 0.457 1 91.78 125 ASP A N 1
ATOM 974 C CA . ASP A 1 125 ? -6.421 15.957 1.688 1 91.78 125 ASP A CA 1
ATOM 975 C C . ASP A 1 125 ? -7.08 17.068 2.501 1 91.78 125 ASP A C 1
ATOM 977 O O . ASP A 1 125 ? -8.219 16.923 2.951 1 91.78 125 ASP A O 1
ATOM 981 N N . ASN A 1 126 ? -6.324 18.148 2.676 1 92.54 126 ASN A N 1
ATOM 982 C CA . ASN A 1 126 ? -6.862 19.294 3.4 1 92.54 126 ASN A CA 1
ATOM 983 C C . ASN A 1 126 ? -8.116 19.845 2.727 1 92.54 126 ASN A C 1
ATOM 985 O O . ASN A 1 126 ? -9.037 20.306 3.403 1 92.54 126 ASN A O 1
ATOM 989 N N . PHE A 1 127 ? -8.138 19.8 1.459 1 92.47 127 PHE A N 1
ATOM 990 C CA . PHE A 1 127 ? -9.325 20.212 0.718 1 92.47 127 PHE A CA 1
ATOM 991 C C . PHE A 1 127 ? -10.533 19.375 1.122 1 92.47 127 PHE A C 1
ATOM 993 O O . PHE A 1 127 ? -11.621 19.911 1.34 1 92.47 127 PHE A O 1
ATOM 1000 N N . THR A 1 128 ? -10.33 18.087 1.237 1 90.66 128 THR A N 1
ATOM 1001 C CA . THR A 1 128 ? -11.42 17.189 1.602 1 90.66 128 THR A CA 1
ATOM 1002 C C . THR A 1 128 ? -11.889 17.461 3.029 1 90.66 128 THR A C 1
ATOM 1004 O O . THR A 1 128 ? -13.082 17.364 3.325 1 90.66 128 THR A O 1
ATOM 1007 N N . HIS A 1 129 ? -11.019 17.774 3.899 1 90.8 129 HIS A N 1
ATOM 1008 C CA . HIS A 1 129 ? -11.402 18.146 5.257 1 90.8 129 HIS A CA 1
ATOM 1009 C C . HIS A 1 129 ? -12.281 19.393 5.26 1 90.8 129 HIS A C 1
ATOM 1011 O O . HIS A 1 129 ? -13.275 19.455 5.987 1 90.8 129 HIS A O 1
ATOM 1017 N N . GLY A 1 130 ? -11.883 20.318 4.448 1 92.05 130 GLY A N 1
ATOM 1018 C CA . GLY A 1 130 ? -12.709 21.509 4.324 1 92.05 130 GLY A CA 1
ATOM 1019 C C . GLY A 1 130 ? -14.118 21.211 3.846 1 92.05 130 GLY A C 1
ATOM 1020 O O . GLY A 1 130 ? -15.086 21.772 4.363 1 92.05 130 GLY A O 1
ATOM 1021 N N . VAL A 1 131 ? -14.176 20.332 2.874 1 90.16 131 VAL A N 1
ATOM 1022 C CA . VAL A 1 131 ? -15.476 19.937 2.342 1 90.16 131 VAL A CA 1
ATOM 1023 C C . VAL A 1 131 ? -16.291 19.244 3.432 1 90.16 131 VAL A C 1
ATOM 1025 O O . VAL A 1 131 ? -17.48 19.524 3.6 1 90.16 131 VAL A O 1
ATOM 1028 N N . ALA A 1 132 ? -15.71 18.347 4.148 1 88.56 132 ALA A N 1
ATOM 1029 C CA . ALA A 1 132 ? -16.39 17.612 5.212 1 88.56 132 ALA A CA 1
ATOM 1030 C C . ALA A 1 132 ? -16.892 18.559 6.298 1 88.56 132 ALA A C 1
ATOM 1032 O O . ALA A 1 132 ? -18.026 18.433 6.765 1 88.56 132 ALA A O 1
ATOM 1033 N N . ILE A 1 133 ? -16.043 19.471 6.682 1 91.48 133 ILE A N 1
ATOM 1034 C CA . ILE A 1 133 ? -16.396 20.444 7.71 1 91.48 133 ILE A CA 1
ATOM 1035 C C . ILE A 1 133 ? -17.576 21.29 7.237 1 91.48 133 ILE A C 1
ATOM 1037 O O . ILE A 1 133 ? -18.584 21.409 7.937 1 91.48 133 ILE A O 1
ATOM 1041 N N . ALA A 1 134 ? -17.465 21.814 6.058 1 92.36 134 ALA A N 1
ATOM 1042 C CA . ALA A 1 134 ? -18.527 22.666 5.527 1 92.36 134 ALA A CA 1
ATOM 1043 C C . ALA A 1 134 ? -19.822 21.879 5.346 1 92.36 134 ALA A C 1
ATOM 1045 O O . ALA A 1 134 ? -20.907 22.379 5.651 1 92.36 134 ALA A O 1
ATOM 1046 N N . GLY A 1 135 ? -19.692 20.721 4.844 1 88.59 135 GLY A N 1
ATOM 1047 C CA . GLY A 1 135 ? -20.866 19.875 4.707 1 88.59 135 GLY A CA 1
ATOM 1048 C C . GLY A 1 135 ? -21.59 19.642 6.02 1 88.59 135 GLY A C 1
ATOM 1049 O O . GLY A 1 135 ? -22.821 19.595 6.056 1 88.59 135 GLY A O 1
ATOM 1050 N N . SER A 1 136 ? -20.882 19.442 7.035 1 88.89 136 SER A N 1
ATOM 1051 C CA . SER A 1 136 ? -21.473 19.216 8.35 1 88.89 136 SER A CA 1
ATOM 1052 C C . SER A 1 136 ? -22.113 20.489 8.895 1 88.89 136 SER A C 1
ATOM 1054 O O . SER A 1 136 ? -23.174 20.438 9.52 1 88.89 136 SER A O 1
ATOM 1056 N N . TYR A 1 137 ? -21.482 21.639 8.664 1 89.74 137 TYR A N 1
ATOM 1057 C CA . TYR A 1 137 ? -22.036 22.913 9.109 1 89.74 137 TYR A CA 1
ATOM 1058 C C . TYR A 1 137 ? -23.341 23.223 8.384 1 89.74 137 TYR A C 1
ATOM 1060 O O . TYR A 1 137 ? -24.22 23.89 8.934 1 89.74 137 TYR A O 1
ATOM 1068 N N . LEU A 1 138 ? -23.479 22.748 7.178 1 86.87 138 LEU A N 1
ATOM 1069 C CA . LEU A 1 138 ? -24.71 22.952 6.421 1 86.87 138 LEU A CA 1
ATOM 1070 C C . LEU A 1 138 ? -25.865 22.175 7.042 1 86.87 138 LEU A C 1
ATOM 1072 O O . LEU A 1 138 ? -27.027 22.567 6.907 1 86.87 138 LEU A O 1
ATOM 1076 N N . VAL A 1 139 ? -25.537 21.137 7.732 1 86.36 139 VAL A N 1
ATOM 1077 C CA . VAL A 1 139 ? -26.558 20.335 8.396 1 86.36 139 VAL A CA 1
ATOM 1078 C C . VAL A 1 139 ? -26.904 20.954 9.748 1 86.36 139 VAL A C 1
ATOM 1080 O O . VAL A 1 139 ? -28.078 21.17 10.057 1 86.36 139 VAL A O 1
ATOM 1083 N N . SER A 1 140 ? -25.898 21.19 10.572 1 90.59 140 SER A N 1
ATOM 1084 C CA . SER A 1 140 ? -26.121 21.832 11.863 1 90.59 140 SER A CA 1
ATOM 1085 C C . SER A 1 140 ? -24.817 22.359 12.451 1 90.59 140 SER A C 1
ATOM 1087 O O . SER A 1 140 ? -23.735 21.888 12.096 1 90.59 140 SER A O 1
ATOM 1089 N N . LEU A 1 141 ? -24.968 23.3 13.316 1 91.21 141 LEU A N 1
ATOM 1090 C CA . LEU A 1 141 ? -23.818 23.871 14.008 1 91.21 141 LEU A CA 1
ATOM 1091 C C . LEU A 1 141 ? -23.131 22.824 14.879 1 91.21 141 LEU A C 1
ATOM 1093 O O . LEU A 1 141 ? -21.902 22.739 14.902 1 91.21 141 LEU A O 1
ATOM 1097 N N . ARG A 1 142 ? -23.916 22.057 15.551 1 90.18 142 ARG A N 1
ATOM 1098 C CA . ARG A 1 142 ? -23.376 21.031 16.437 1 90.18 142 ARG A CA 1
ATOM 1099 C C . ARG A 1 142 ? -22.566 20.002 15.655 1 90.18 142 ARG A C 1
ATOM 1101 O O . ARG A 1 142 ? -21.464 19.631 16.063 1 90.18 142 ARG A O 1
ATOM 1108 N N . LEU A 1 143 ? -23.074 19.638 14.52 1 89.65 143 LEU A N 1
ATOM 1109 C CA . LEU A 1 143 ? -22.377 18.656 13.697 1 89.65 143 LEU A CA 1
ATOM 1110 C C . LEU A 1 143 ? -21.087 19.24 13.13 1 89.65 143 LEU A C 1
ATOM 1112 O O . LEU A 1 143 ? -20.082 18.536 13.012 1 89.65 143 LEU A O 1
ATOM 1116 N N . GLY A 1 144 ? -21.14 20.505 12.746 1 91.68 144 GLY A N 1
ATOM 1117 C CA . GLY A 1 144 ? -19.946 21.173 12.252 1 91.68 144 GLY A CA 1
ATOM 1118 C C . GLY A 1 144 ? -18.821 21.214 13.269 1 91.68 144 GLY A C 1
ATOM 1119 O O . GLY A 1 144 ? -17.673 20.901 12.947 1 91.68 144 GLY A O 1
ATOM 1120 N N . ILE A 1 145 ? -19.152 21.508 14.46 1 92.13 145 ILE A N 1
ATOM 1121 C CA . ILE A 1 145 ? -18.167 21.594 15.533 1 92.13 145 ILE A CA 1
ATOM 1122 C C . ILE A 1 145 ? -17.629 20.2 15.852 1 92.13 145 ILE A C 1
ATOM 1124 O O . ILE A 1 145 ? -16.424 20.022 16.042 1 92.13 145 ILE A O 1
ATOM 1128 N N . LEU A 1 146 ? -18.497 19.23 15.893 1 87.69 146 LEU A N 1
ATOM 1129 C CA . LEU A 1 146 ? -18.088 17.859 16.176 1 87.69 146 LEU A CA 1
ATOM 1130 C C . LEU A 1 146 ? -17.148 17.338 15.094 1 87.69 146 LEU A C 1
ATOM 1132 O O . LEU A 1 146 ? -16.125 16.721 15.399 1 87.69 146 LEU A O 1
ATOM 1136 N N . THR A 1 147 ? -17.485 17.616 13.89 1 88.81 147 THR A N 1
ATOM 1137 C CA . THR A 1 147 ? -16.654 17.188 12.77 1 88.81 147 THR A CA 1
ATOM 1138 C C . THR A 1 147 ? -15.294 17.88 12.81 1 88.81 147 THR A C 1
ATOM 1140 O O . THR A 1 147 ? -14.262 17.245 12.589 1 88.81 147 THR A O 1
ATOM 1143 N N . THR A 1 148 ? -15.307 19.138 13.095 1 91.97 148 THR A N 1
ATOM 1144 C CA . THR A 1 148 ? -14.062 19.89 13.199 1 91.97 148 THR A CA 1
ATOM 1145 C C . THR A 1 148 ? -13.158 19.293 14.274 1 91.97 148 THR A C 1
ATOM 1147 O O . THR A 1 148 ? -11.967 19.075 14.04 1 91.97 148 THR A O 1
ATOM 1150 N N . THR A 1 149 ? -13.692 18.985 15.37 1 88.13 149 THR A N 1
ATOM 1151 C CA . THR A 1 149 ? -12.92 18.433 16.478 1 88.13 149 THR A CA 1
ATOM 1152 C C . THR A 1 149 ? -12.371 17.055 16.12 1 88.13 149 THR A C 1
ATOM 1154 O O . THR A 1 149 ? -11.206 16.756 16.389 1 88.13 149 THR A O 1
ATOM 1157 N N . CYS A 1 150 ? -13.132 16.301 15.491 1 84.47 150 CYS A N 1
ATOM 1158 C CA . CYS A 1 150 ? -12.714 14.967 15.073 1 84.47 150 CYS A CA 1
ATOM 1159 C C . CYS A 1 150 ? -11.558 15.043 14.084 1 84.47 150 CYS A C 1
ATOM 1161 O O . CYS A 1 150 ? -10.571 14.318 14.219 1 84.47 150 CYS A O 1
ATOM 1163 N N . ILE A 1 151 ? -11.699 15.931 13.151 1 87.65 151 ILE A N 1
ATOM 1164 C CA . ILE A 1 151 ? -10.67 16.089 12.129 1 87.65 151 ILE A CA 1
ATOM 1165 C C . ILE A 1 151 ? -9.386 16.615 12.766 1 87.65 151 ILE A C 1
ATOM 1167 O O . ILE A 1 151 ? -8.291 16.146 12.448 1 87.65 151 ILE A O 1
ATOM 1171 N N . LEU A 1 152 ? -9.553 17.543 13.68 1 87.99 152 LEU A N 1
ATOM 1172 C CA . LEU A 1 152 ? -8.393 18.128 14.343 1 87.99 152 LEU A CA 1
ATOM 1173 C C . LEU A 1 152 ? -7.598 17.062 15.09 1 87.99 152 LEU A C 1
ATOM 1175 O O . LEU A 1 152 ? -6.366 17.055 15.043 1 87.99 152 LEU A O 1
ATOM 1179 N N . VAL A 1 153 ? -8.206 16.159 15.697 1 82.86 153 VAL A N 1
ATOM 1180 C CA . VAL A 1 153 ? -7.544 15.14 16.505 1 82.86 153 VAL A CA 1
ATOM 1181 C C . VAL A 1 153 ? -6.765 14.189 15.6 1 82.86 153 VAL A C 1
ATOM 1183 O O . VAL A 1 153 ? -5.638 13.801 15.92 1 82.86 153 VAL A O 1
ATOM 1186 N N . HIS A 1 154 ? -7.304 13.844 14.545 1 79.55 154 HIS A N 1
ATOM 1187 C CA . HIS A 1 154 ? -6.59 12.892 13.701 1 79.55 154 HIS A CA 1
ATOM 1188 C C . HIS A 1 154 ? -5.589 13.601 12.795 1 79.55 154 HIS A C 1
ATOM 1190 O O . HIS A 1 154 ? -4.638 12.983 12.31 1 79.55 154 HIS A O 1
ATOM 1196 N N . GLU A 1 155 ? -5.809 14.916 12.611 1 86.36 155 GLU A N 1
ATOM 1197 C CA . GLU A 1 155 ? -4.926 15.699 11.751 1 86.36 155 GLU A CA 1
ATOM 1198 C C . GLU A 1 155 ? -3.558 15.895 12.399 1 86.36 155 GLU A C 1
ATOM 1200 O O . GLU A 1 155 ? -2.546 16.003 11.704 1 86.36 155 GLU A O 1
ATOM 1205 N N . VAL A 1 156 ? -3.472 15.821 13.63 1 82.96 156 VAL A N 1
ATOM 1206 C CA . VAL A 1 156 ? -2.21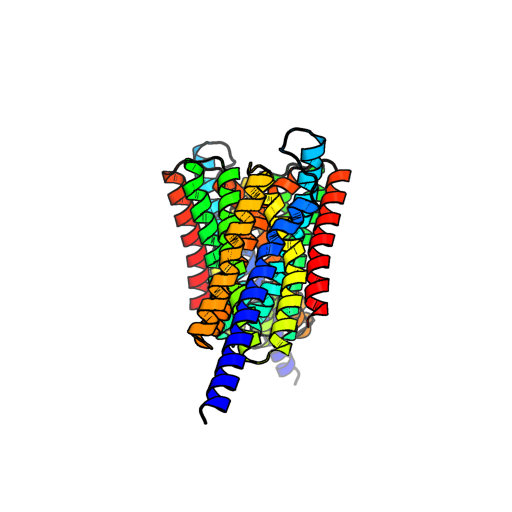2 16.079 14.321 1 82.96 156 VAL A CA 1
ATOM 1207 C C . VAL A 1 156 ? -1.207 14.978 13.991 1 82.96 156 VAL A C 1
ATOM 1209 O O . VAL A 1 156 ? -0.102 15.258 13.52 1 82.96 156 VAL A O 1
ATOM 1212 N N . PRO A 1 157 ? -1.546 13.7 14.186 1 81.11 157 PRO A N 1
ATOM 1213 C CA . PRO A 1 157 ? -0.609 12.651 13.777 1 81.11 157 PRO A CA 1
ATOM 1214 C C . PRO A 1 157 ? -0.242 12.733 12.297 1 81.11 157 PRO A C 1
ATOM 1216 O O . PRO A 1 157 ? 0.909 12.483 11.927 1 81.11 157 PRO A O 1
ATOM 1219 N N . HIS A 1 158 ? -1.122 13.107 11.532 1 85.02 158 HIS A N 1
ATOM 1220 C CA . HIS A 1 158 ? -0.914 13.229 10.093 1 85.02 158 HIS A CA 1
ATOM 1221 C C . HIS A 1 158 ? 0.061 14.356 9.771 1 85.02 158 HIS A C 1
ATOM 1223 O O . HIS A 1 158 ? 0.968 14.183 8.953 1 85.02 158 HIS A O 1
ATOM 1229 N N . GLU A 1 159 ? -0.096 15.456 10.353 1 86.63 159 GLU A N 1
ATOM 1230 C CA . GLU A 1 159 ? 0.764 16.613 10.12 1 86.63 159 GLU A CA 1
ATOM 1231 C C . GLU A 1 159 ? 2.177 16.364 10.642 1 86.63 159 GLU A C 1
ATOM 1233 O O . GLU A 1 159 ? 3.149 16.875 10.083 1 86.63 159 GLU A O 1
ATOM 1238 N N . MET A 1 160 ? 2.174 15.602 11.701 1 85.88 160 MET A N 1
ATOM 1239 C CA . MET A 1 160 ? 3.491 15.201 12.187 1 85.88 160 MET A CA 1
ATOM 1240 C C . MET A 1 160 ? 4.241 14.401 11.128 1 85.88 160 MET A C 1
ATOM 1242 O O . MET A 1 160 ? 5.43 14.63 10.898 1 85.88 160 MET A O 1
ATOM 1246 N N . ALA A 1 161 ? 3.528 13.52 10.572 1 86.04 161 ALA A N 1
ATOM 1247 C CA . ALA A 1 161 ? 4.112 12.704 9.511 1 86.04 161 ALA A CA 1
ATOM 1248 C C . ALA A 1 161 ? 4.561 13.569 8.337 1 86.04 161 ALA A C 1
ATOM 1250 O O . ALA A 1 161 ? 5.681 13.423 7.842 1 86.04 161 ALA A O 1
ATOM 1251 N N . ASP A 1 162 ? 3.787 14.47 7.91 1 90.04 162 ASP A N 1
ATOM 1252 C CA . ASP A 1 162 ? 4.095 15.348 6.785 1 90.04 162 ASP A CA 1
ATOM 1253 C C . ASP A 1 162 ? 5.322 16.208 7.079 1 90.04 162 ASP A C 1
ATOM 1255 O O . ASP A 1 162 ? 6.169 16.408 6.206 1 90.04 162 ASP A O 1
ATOM 1259 N N . PHE A 1 163 ? 5.34 16.627 8.25 1 88.36 163 PHE A N 1
ATOM 1260 C CA . PHE A 1 163 ? 6.457 17.469 8.662 1 88.36 163 PHE A CA 1
ATOM 1261 C C . PHE A 1 163 ? 7.767 16.691 8.613 1 88.36 163 PHE A C 1
ATOM 1263 O O . PHE A 1 163 ? 8.774 17.192 8.108 1 88.36 163 PHE A O 1
ATOM 1270 N N . VAL A 1 164 ? 7.745 15.534 9.091 1 87.03 164 VAL A N 1
ATOM 1271 C CA . VAL A 1 164 ? 8.925 14.676 9.113 1 87.03 164 VAL A CA 1
ATOM 1272 C C . VAL A 1 164 ? 9.363 14.361 7.684 1 87.03 164 VAL A C 1
ATOM 1274 O O . VAL A 1 164 ? 10.558 14.362 7.38 1 87.03 164 VAL A O 1
ATOM 1277 N N . ILE A 1 165 ? 8.476 14.136 6.842 1 88.44 165 ILE A N 1
ATOM 1278 C CA . ILE A 1 165 ? 8.766 13.826 5.446 1 88.44 165 ILE A CA 1
ATOM 1279 C C . ILE A 1 165 ? 9.452 15.019 4.784 1 88.44 165 ILE A C 1
ATOM 1281 O O . ILE A 1 165 ? 10.416 14.85 4.034 1 88.44 165 ILE A O 1
ATOM 1285 N N . LEU A 1 166 ? 9.005 16.237 5.088 1 89.31 166 LEU A N 1
ATOM 1286 C CA . LEU A 1 166 ? 9.603 17.436 4.513 1 89.31 166 LEU A CA 1
ATOM 1287 C C . LEU A 1 166 ? 11.031 17.625 5.014 1 89.31 166 LEU A C 1
ATOM 1289 O O . LEU A 1 166 ? 11.929 17.953 4.235 1 89.31 166 LEU A O 1
ATOM 1293 N N . LEU A 1 167 ? 11.246 17.325 6.271 1 87.36 167 LEU A N 1
ATOM 1294 C CA . LEU A 1 167 ? 12.593 17.431 6.821 1 87.36 167 LEU A CA 1
ATOM 1295 C C . LEU A 1 167 ? 13.528 16.417 6.17 1 87.36 167 LEU A C 1
ATOM 1297 O O . LEU A 1 167 ? 14.66 16.75 5.812 1 87.36 167 LEU A O 1
ATOM 1301 N N . ARG A 1 168 ? 13.022 15.317 5.985 1 84.92 168 ARG A N 1
ATOM 1302 C CA . ARG A 1 168 ? 13.813 14.256 5.37 1 84.92 168 ARG A CA 1
ATOM 1303 C C . ARG A 1 168 ? 14.121 14.578 3.911 1 84.92 168 ARG A C 1
ATOM 1305 O O . ARG A 1 168 ? 15.154 14.163 3.383 1 84.92 168 ARG A O 1
ATOM 1312 N N . SER A 1 169 ? 13.262 15.293 3.302 1 87.2 169 SER A N 1
ATOM 1313 C CA . SER A 1 169 ? 13.404 15.629 1.889 1 87.2 169 SER A CA 1
ATOM 1314 C C . SER A 1 169 ? 14.338 16.819 1.695 1 87.2 169 SER A C 1
ATOM 1316 O O . SER A 1 169 ? 14.559 17.264 0.567 1 87.2 169 SER A O 1
ATOM 1318 N N . GLY A 1 170 ? 14.847 17.458 2.854 1 84.62 170 GLY A N 1
ATOM 1319 C CA . GLY A 1 170 ? 15.854 18.502 2.747 1 84.62 170 GLY A CA 1
ATOM 1320 C C . GLY A 1 170 ? 15.332 19.875 3.125 1 84.62 170 GLY A C 1
ATOM 1321 O O . GLY A 1 170 ? 16.071 20.861 3.076 1 84.62 170 GLY A O 1
ATOM 1322 N N . PHE A 1 171 ? 14.119 19.922 3.467 1 87.63 171 PHE A N 1
ATOM 1323 C CA . PHE A 1 171 ? 13.57 21.2 3.904 1 87.63 171 PHE A CA 1
ATOM 1324 C C . PHE A 1 171 ? 14.077 21.56 5.295 1 87.63 171 PHE A C 1
ATOM 1326 O O . PHE A 1 171 ? 14.233 20.686 6.15 1 87.63 171 PHE A O 1
ATOM 1333 N N . SER A 1 172 ? 14.361 22.816 5.439 1 88.24 172 SER A N 1
ATOM 1334 C CA . SER A 1 172 ? 14.636 23.272 6.798 1 88.24 172 SER A CA 1
ATOM 1335 C C . SER A 1 172 ? 13.366 23.288 7.643 1 88.24 172 SER A C 1
ATOM 1337 O O . SER A 1 172 ? 12.259 23.184 7.111 1 88.24 172 SER A O 1
ATOM 1339 N N . ARG A 1 173 ? 13.509 23.418 8.896 1 88.43 173 ARG A N 1
ATOM 1340 C CA . ARG A 1 173 ? 12.378 23.43 9.817 1 88.43 173 ARG A CA 1
ATOM 1341 C C . ARG A 1 173 ? 11.392 24.537 9.458 1 88.43 173 ARG A C 1
ATOM 1343 O O . ARG A 1 173 ? 10.183 24.303 9.398 1 88.43 173 ARG A O 1
ATOM 1350 N N . TRP A 1 174 ? 11.896 25.697 9.146 1 88.5 174 TRP A N 1
ATOM 1351 C CA . TRP A 1 174 ? 11.051 26.847 8.847 1 88.5 174 TRP A CA 1
ATOM 1352 C C . TRP A 1 174 ? 10.416 26.712 7.467 1 88.5 174 TRP A C 1
ATOM 1354 O O . TRP A 1 174 ? 9.262 27.1 7.267 1 88.5 174 TRP A O 1
ATOM 1364 N N . GLU A 1 175 ? 11.119 26.164 6.572 1 90.23 175 GLU A N 1
ATOM 1365 C CA . GLU A 1 175 ? 10.562 25.91 5.247 1 90.23 175 GLU A CA 1
ATOM 1366 C C . GLU A 1 175 ? 9.428 24.891 5.311 1 90.23 175 GLU A C 1
ATOM 1368 O O . GLU A 1 175 ? 8.414 25.039 4.626 1 90.23 175 GLU A O 1
ATOM 1373 N N . ALA A 1 176 ? 9.683 23.879 6.116 1 90.86 176 ALA A N 1
ATOM 1374 C CA . ALA A 1 176 ? 8.659 22.854 6.295 1 90.86 176 ALA A CA 1
ATOM 1375 C C . ALA A 1 176 ? 7.394 23.445 6.911 1 90.86 176 ALA A C 1
ATOM 1377 O O . ALA A 1 176 ? 6.281 23.136 6.476 1 90.86 176 ALA A O 1
ATOM 1378 N N . ALA A 1 177 ? 7.551 24.325 7.897 1 89.32 177 ALA A N 1
ATOM 1379 C CA . ALA A 1 177 ? 6.414 24.972 8.548 1 89.32 177 ALA A CA 1
ATOM 1380 C C . ALA A 1 177 ? 5.639 25.841 7.562 1 89.32 177 ALA A C 1
ATOM 1382 O O . ALA A 1 177 ? 4.407 25.807 7.53 1 89.32 177 ALA A O 1
ATOM 1383 N N . LYS A 1 178 ? 6.311 26.549 6.786 1 91.91 178 LYS A N 1
ATOM 1384 C CA . LYS A 1 178 ? 5.682 27.406 5.785 1 91.91 178 LYS A CA 1
ATOM 1385 C C . LYS A 1 178 ? 4.927 26.578 4.748 1 91.91 178 LYS A C 1
ATOM 1387 O O . LYS A 1 178 ? 3.824 26.945 4.337 1 91.91 178 LYS A O 1
ATOM 1392 N N . ALA A 1 179 ? 5.582 25.512 4.329 1 91.42 179 ALA A N 1
ATOM 1393 C CA . ALA A 1 179 ? 4.948 24.631 3.351 1 91.42 179 ALA A CA 1
ATOM 1394 C C . ALA A 1 179 ? 3.659 24.033 3.907 1 91.42 179 ALA A C 1
ATOM 1396 O O . ALA A 1 179 ? 2.655 23.938 3.197 1 91.42 179 ALA A O 1
ATOM 1397 N N . GLN A 1 180 ? 3.753 23.645 5.148 1 89.68 180 GLN A N 1
ATOM 1398 C CA . GLN A 1 180 ? 2.573 23.083 5.797 1 89.68 180 GLN A CA 1
ATOM 1399 C C . GLN A 1 180 ? 1.455 24.117 5.895 1 89.68 180 GLN A C 1
ATOM 1401 O O . GLN A 1 180 ? 0.281 23.788 5.713 1 89.68 180 GLN A O 1
ATOM 1406 N N . LEU A 1 181 ? 1.797 25.341 6.245 1 88.79 181 LEU A N 1
ATOM 1407 C CA . LEU A 1 181 ? 0.813 26.417 6.303 1 88.79 181 LEU A CA 1
ATOM 1408 C C . LEU A 1 181 ? 0.176 26.645 4.936 1 88.79 181 LEU A C 1
ATOM 1410 O O . LEU A 1 181 ? -1.02 26.93 4.844 1 88.79 181 LEU A O 1
ATOM 1414 N N . ALA A 1 182 ? 0.967 26.515 3.938 1 90.94 182 ALA A N 1
ATOM 1415 C CA . ALA A 1 182 ? 0.461 26.668 2.577 1 90.94 182 ALA A CA 1
ATOM 1416 C C . ALA A 1 182 ? -0.564 25.586 2.248 1 90.94 182 ALA A C 1
ATOM 1418 O O . ALA A 1 182 ? -1.558 25.851 1.566 1 90.94 182 ALA A O 1
ATOM 1419 N N . THR A 1 183 ? -0.3 24.361 2.727 1 90.16 183 THR A N 1
ATOM 1420 C CA . THR A 1 183 ? -1.232 23.277 2.438 1 90.16 183 THR A CA 1
ATOM 1421 C C . THR A 1 183 ? -2.562 23.502 3.151 1 90.16 183 THR A C 1
ATOM 1423 O O . THR A 1 183 ? -3.59 22.954 2.748 1 90.16 183 THR A O 1
ATOM 1426 N N . ALA A 1 184 ? -2.582 24.295 4.244 1 85.99 184 ALA A N 1
ATOM 1427 C CA . ALA A 1 184 ? -3.786 24.642 4.995 1 85.99 184 ALA A CA 1
ATOM 1428 C C . ALA A 1 184 ? -4.787 25.385 4.114 1 85.99 184 ALA A C 1
ATOM 1430 O O . ALA A 1 184 ? -5.987 25.389 4.395 1 85.99 184 ALA A O 1
ATOM 1431 N N . SER A 1 185 ? -4.35 26.05 3.113 1 90.15 185 SER A N 1
ATOM 1432 C CA . SER A 1 185 ? -5.226 26.748 2.178 1 90.15 185 SER A CA 1
ATOM 1433 C C . SER A 1 185 ? -6.201 25.785 1.509 1 90.15 185 SER A C 1
ATOM 1435 O O . SER A 1 185 ? -7.313 26.173 1.144 1 90.15 185 SER A O 1
ATOM 1437 N N . GLY A 1 186 ? -5.795 24.553 1.377 1 91.86 186 GLY A N 1
ATOM 1438 C CA . GLY A 1 186 ? -6.689 23.554 0.814 1 91.86 186 GLY A CA 1
ATOM 1439 C C . GLY A 1 186 ? -7.977 23.395 1.6 1 91.86 186 GLY A C 1
ATOM 1440 O O . GLY A 1 186 ? -9.062 23.328 1.019 1 91.86 186 GLY A O 1
ATOM 1441 N N . SER A 1 187 ? -7.819 23.361 2.869 1 93 187 SER A N 1
ATOM 1442 C CA . SER A 1 187 ? -8.989 23.2 3.727 1 93 187 SER A CA 1
ATOM 1443 C C . SER A 1 187 ? -9.944 24.38 3.587 1 93 187 SER A C 1
ATOM 1445 O O . SER A 1 187 ? -11.158 24.193 3.472 1 93 187 SER A O 1
ATOM 1447 N N . THR A 1 188 ? -9.404 25.544 3.61 1 92.57 188 THR A N 1
ATOM 1448 C CA . THR A 1 188 ? -10.218 26.748 3.486 1 92.57 188 THR A CA 1
ATOM 1449 C C . THR A 1 188 ? -10.915 26.792 2.128 1 92.57 188 THR A C 1
ATOM 1451 O O . THR A 1 188 ? -12.106 27.1 2.046 1 92.57 188 THR A O 1
ATOM 1454 N N . LEU A 1 189 ? -10.199 26.455 1.088 1 92.35 189 LEU A N 1
ATOM 1455 C CA . LEU A 1 189 ? -10.768 26.44 -0.255 1 92.35 189 LEU A CA 1
ATOM 1456 C C . LEU A 1 189 ? -11.887 25.409 -0.36 1 92.35 189 LEU A C 1
ATOM 1458 O O . LEU A 1 189 ? -12.931 25.679 -0.96 1 92.35 189 LEU A O 1
ATOM 1462 N N . GLY A 1 190 ? -11.643 24.264 0.2 1 92.12 190 GLY A N 1
ATOM 1463 C CA . GLY A 1 190 ? -12.683 23.247 0.202 1 92.12 190 GLY A CA 1
ATOM 1464 C C . GLY A 1 190 ? -13.944 23.684 0.923 1 92.12 190 GLY A C 1
ATOM 1465 O O . GLY A 1 190 ? -15.055 23.44 0.446 1 92.12 190 GLY A O 1
ATOM 1466 N N . ALA A 1 191 ? -13.776 24.3 2.059 1 92.58 191 ALA A N 1
ATOM 1467 C CA . ALA A 1 191 ? -14.911 24.782 2.841 1 92.58 191 ALA A CA 1
ATOM 1468 C C . ALA A 1 191 ? -15.698 25.839 2.07 1 92.58 191 ALA A C 1
ATOM 1470 O O . ALA A 1 191 ? -16.927 25.768 1.986 1 92.58 191 ALA A O 1
ATOM 1471 N N . ILE A 1 192 ? -14.984 26.752 1.472 1 91.84 192 ILE A N 1
ATOM 1472 C CA . ILE A 1 192 ? -15.617 27.843 0.739 1 91.84 192 ILE A CA 1
ATOM 1473 C C . ILE A 1 192 ? -16.375 27.286 -0.464 1 91.84 192 ILE A C 1
ATOM 1475 O O . ILE A 1 192 ? -17.526 27.657 -0.706 1 91.84 192 ILE A O 1
ATOM 1479 N N . LEU A 1 193 ? -15.753 26.399 -1.169 1 90.45 193 LEU A N 1
ATOM 1480 C CA . LEU A 1 193 ? -16.385 25.816 -2.347 1 90.45 193 LEU A CA 1
ATOM 1481 C C . LEU A 1 193 ? -17.635 25.031 -1.961 1 90.45 193 LEU A C 1
ATOM 1483 O O . LEU A 1 193 ? -18.637 25.061 -2.679 1 90.45 193 LEU A O 1
ATOM 1487 N N . THR A 1 194 ? -17.574 24.362 -0.902 1 90.27 194 THR A N 1
ATOM 1488 C CA . THR A 1 194 ? -18.715 23.575 -0.446 1 90.27 194 THR A CA 1
ATOM 1489 C C . THR A 1 194 ? -19.863 24.486 -0.017 1 90.27 194 THR A C 1
ATOM 1491 O O . THR A 1 194 ? -21.026 24.212 -0.321 1 90.27 194 THR A O 1
ATOM 1494 N N . LEU A 1 195 ? -19.585 25.547 0.695 1 87.4 195 LEU A N 1
ATOM 1495 C CA . LEU A 1 195 ? -20.605 26.493 1.133 1 87.4 195 LEU A CA 1
ATOM 1496 C C . LEU A 1 195 ? -21.281 27.156 -0.063 1 87.4 195 LEU A C 1
ATOM 1498 O O . LEU A 1 195 ? -22.485 27.421 -0.033 1 87.4 195 LEU A O 1
A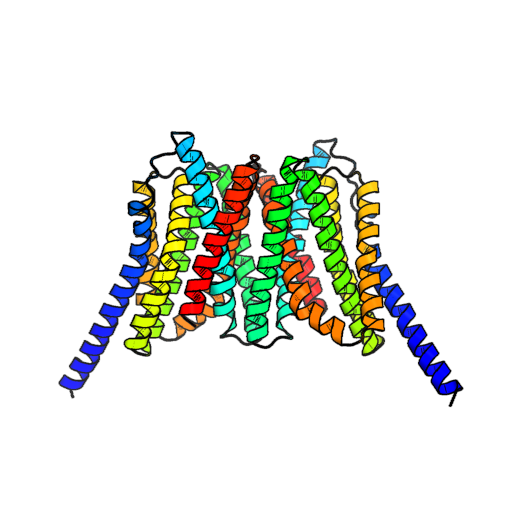TOM 1502 N N . CYS A 1 196 ? -20.421 27.347 -1.105 1 86.6 196 CYS A N 1
ATOM 1503 C CA . CYS A 1 196 ? -20.941 28.02 -2.29 1 86.6 196 CYS A CA 1
ATOM 1504 C C . CYS A 1 196 ? -21.711 27.048 -3.176 1 86.6 196 CYS A C 1
ATOM 1506 O O . CYS A 1 196 ? -22.723 27.416 -3.775 1 86.6 196 CYS A O 1
ATOM 1508 N N . ALA A 1 197 ? -21.204 25.825 -3.334 1 81.23 197 ALA A N 1
ATOM 1509 C CA . ALA A 1 197 ? -21.776 24.875 -4.285 1 81.23 197 ALA A CA 1
ATOM 1510 C C . ALA A 1 197 ? -22.725 23.905 -3.588 1 81.23 197 ALA A C 1
ATOM 1512 O O . ALA A 1 197 ? -23.4 23.108 -4.244 1 81.23 197 ALA A O 1
ATOM 1513 N N . ASN A 1 198 ? -22.942 23.898 -2.307 1 69.55 198 ASN A N 1
ATOM 1514 C CA . ASN A 1 198 ? -23.813 23.095 -1.456 1 69.55 198 ASN A CA 1
ATOM 1515 C C . ASN A 1 198 ? -23.451 21.614 -1.52 1 69.55 198 ASN A C 1
ATOM 1517 O O . ASN A 1 198 ? -22.277 21.253 -1.421 1 69.55 198 ASN A O 1
ATOM 1521 N N . SER A 1 199 ? -24.456 20.765 -1.905 1 65.66 199 SER A N 1
ATOM 1522 C CA . SER A 1 199 ? -24.452 19.318 -1.718 1 65.66 199 SER A CA 1
ATOM 1523 C C . SER A 1 199 ? -23.667 18.62 -2.823 1 65.66 199 SER A C 1
ATOM 1525 O O . SER A 1 199 ? -23.171 17.507 -2.631 1 65.66 199 SER A O 1
ATOM 1527 N N . SER A 1 200 ? -23.45 19.2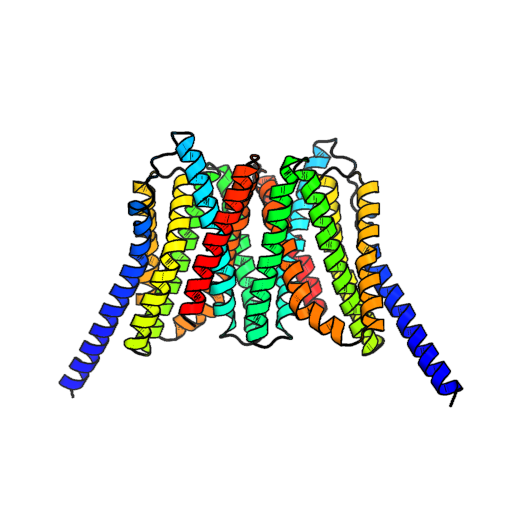93 -3.914 1 71.49 200 SER A N 1
ATOM 1528 C CA . SER A 1 200 ? -22.858 18.605 -5.057 1 71.49 200 SER A CA 1
ATOM 1529 C C . SER A 1 200 ? -21.376 18.327 -4.828 1 71.49 200 SER A C 1
ATOM 1531 O O . SER A 1 200 ? -20.872 17.268 -5.208 1 71.49 200 SER A O 1
ATOM 1533 N N . VAL A 1 201 ? -20.725 19.203 -4.079 1 72.03 201 VAL A N 1
ATOM 1534 C CA . VAL A 1 201 ? -19.289 19.06 -3.863 1 72.03 201 VAL A CA 1
ATOM 1535 C C . VAL A 1 201 ? -19.025 17.915 -2.888 1 72.03 201 VAL A C 1
ATOM 1537 O O . VAL A 1 201 ? -18.072 17.152 -3.06 1 72.03 201 VAL A O 1
ATOM 1540 N N . THR A 1 202 ? -19.903 17.668 -2.001 1 71.99 202 THR A N 1
ATOM 1541 C CA . THR A 1 202 ? -19.74 16.628 -0.992 1 71.99 202 THR A CA 1
ATOM 1542 C C . THR A 1 202 ? -19.778 15.243 -1.632 1 71.99 202 THR A C 1
ATOM 1544 O O . THR A 1 202 ? -18.977 14.372 -1.287 1 71.99 202 THR A O 1
ATOM 1547 N N . GLY A 1 203 ? -20.671 15.074 -2.611 1 71.89 203 GLY A N 1
ATOM 1548 C CA . GLY A 1 203 ? -20.788 13.8 -3.302 1 71.89 203 GLY A CA 1
ATOM 1549 C C . GLY A 1 203 ? -19.562 13.453 -4.125 1 71.89 203 GLY A C 1
ATOM 1550 O O . GLY A 1 203 ? -19.078 12.32 -4.08 1 71.89 203 GLY A O 1
ATOM 1551 N N . CYS A 1 204 ? -18.99 14.45 -4.789 1 73.39 204 CYS A N 1
ATOM 1552 C CA . CYS A 1 204 ? -17.814 14.256 -5.631 1 73.39 204 CYS A CA 1
ATOM 1553 C C . CYS A 1 204 ? -16.588 13.926 -4.788 1 73.39 204 CYS A C 1
ATOM 1555 O O . CYS A 1 204 ? -15.755 13.112 -5.189 1 73.39 204 CYS A O 1
ATOM 1557 N N . THR A 1 205 ? -16.519 14.52 -3.649 1 74.95 205 THR A N 1
ATOM 1558 C CA . THR A 1 205 ? -15.367 14.348 -2.771 1 74.95 205 THR A CA 1
ATOM 1559 C C . THR A 1 205 ? -15.288 12.913 -2.256 1 74.95 205 THR A C 1
ATOM 1561 O O . THR A 1 205 ? -14.231 12.282 -2.32 1 74.95 205 THR A O 1
ATOM 1564 N N . THR A 1 206 ? -16.407 12.434 -1.882 1 74.11 206 THR A N 1
ATOM 1565 C CA . THR A 1 206 ? -16.428 11.097 -1.301 1 74.11 206 THR A CA 1
ATOM 1566 C C . THR A 1 206 ? -16.206 10.036 -2.375 1 74.11 206 THR A C 1
ATOM 1568 O O . THR A 1 206 ? -15.559 9.017 -2.124 1 74.11 206 THR A O 1
ATOM 1571 N N . LYS A 1 207 ? -16.669 10.339 -3.529 1 78.23 207 LYS A N 1
ATOM 1572 C CA . LYS A 1 207 ? -16.666 9.312 -4.567 1 78.23 207 LYS A CA 1
ATOM 1573 C C . LYS A 1 207 ? -15.318 9.254 -5.278 1 78.23 207 LYS A C 1
ATOM 1575 O O . LYS A 1 207 ? -14.83 8.17 -5.607 1 78.23 207 LYS A O 1
ATOM 1580 N N . TRP A 1 208 ? -14.649 10.468 -5.375 1 85.02 208 TRP A N 1
ATOM 1581 C CA . TRP A 1 208 ? -13.502 10.47 -6.277 1 85.02 208 TRP A CA 1
ATOM 1582 C C . TRP A 1 208 ? -12.246 10.953 -5.559 1 85.02 208 TRP A C 1
ATOM 1584 O O . TRP A 1 208 ? -11.174 10.362 -5.706 1 85.02 208 TRP A O 1
ATOM 1594 N N . ILE A 1 209 ? -12.388 11.928 -4.793 1 86.56 209 ILE A N 1
ATOM 1595 C CA . ILE A 1 209 ? -11.209 12.598 -4.256 1 86.56 209 ILE A CA 1
ATOM 1596 C C . ILE A 1 209 ? -10.639 11.788 -3.094 1 86.56 209 ILE A C 1
ATOM 1598 O O . ILE A 1 209 ? -9.422 11.63 -2.977 1 86.56 209 ILE A O 1
ATOM 1602 N N . LEU A 1 210 ? -11.526 11.25 -2.285 1 87.61 210 LEU A N 1
ATOM 1603 C CA . LEU A 1 210 ? -11.066 10.532 -1.101 1 87.61 210 LEU A CA 1
ATOM 1604 C C . LEU A 1 210 ? -10.29 9.279 -1.493 1 87.61 210 LEU A C 1
ATOM 1606 O O . LEU A 1 210 ? -9.167 9.069 -1.028 1 87.61 210 LEU A O 1
ATOM 1610 N N . PRO A 1 211 ? -10.854 8.46 -2.376 1 88.95 211 PRO A N 1
ATOM 1611 C CA . PRO A 1 211 ? -10.072 7.292 -2.788 1 88.95 211 PRO A CA 1
ATOM 1612 C C . PRO A 1 211 ? -8.784 7.671 -3.514 1 88.95 211 PRO A C 1
ATOM 1614 O O . PRO A 1 211 ? -7.759 7.003 -3.351 1 88.95 211 PRO A O 1
ATOM 1617 N N . PHE A 1 212 ? -8.825 8.719 -4.303 1 91.97 212 PHE A N 1
ATOM 1618 C CA . PHE A 1 212 ? -7.626 9.207 -4.974 1 91.97 212 PHE A CA 1
ATOM 1619 C C . PHE A 1 212 ? -6.553 9.583 -3.96 1 91.97 212 PHE A C 1
ATOM 1621 O O . PHE A 1 212 ? -5.385 9.223 -4.121 1 91.97 212 PHE A O 1
ATOM 1628 N N . THR A 1 213 ? -6.916 10.271 -2.943 1 91.04 213 THR A N 1
ATOM 1629 C CA . THR A 1 213 ? -6 10.69 -1.887 1 91.04 213 THR A CA 1
ATOM 1630 C C . THR A 1 213 ? -5.441 9.479 -1.144 1 91.04 213 THR A C 1
ATOM 1632 O O . THR A 1 213 ? -4.254 9.441 -0.813 1 91.04 213 THR A O 1
ATOM 1635 N N . ALA A 1 214 ? -6.291 8.484 -0.901 1 90.98 214 ALA A N 1
ATOM 1636 C CA . ALA A 1 214 ? -5.842 7.257 -0.248 1 90.98 214 ALA A CA 1
ATOM 1637 C C . ALA A 1 214 ? -4.732 6.584 -1.05 1 90.98 214 ALA A C 1
ATOM 1639 O O . ALA A 1 214 ? -3.729 6.142 -0.484 1 90.98 214 ALA A O 1
ATOM 1640 N N . GLY A 1 215 ? -4.907 6.558 -2.32 1 92.85 215 GLY A N 1
ATOM 1641 C CA . GLY A 1 215 ? -3.889 5.99 -3.19 1 92.85 215 GLY A CA 1
ATOM 1642 C C . GLY A 1 215 ? -2.577 6.751 -3.15 1 92.85 215 GLY A C 1
ATOM 1643 O O . GLY A 1 215 ? -1.503 6.146 -3.139 1 92.85 215 GLY A O 1
ATOM 1644 N N . SER A 1 216 ? -2.64 8.051 -3.163 1 93.25 216 SER A N 1
ATOM 1645 C CA . SER A 1 216 ? -1.447 8.89 -3.11 1 93.25 216 SER A CA 1
ATOM 1646 C C . SER A 1 216 ? -0.699 8.704 -1.795 1 93.25 216 SER A C 1
ATOM 1648 O O . SER A 1 216 ? 0.53 8.604 -1.782 1 93.25 216 SER A O 1
ATOM 1650 N N . PHE A 1 217 ? -1.414 8.563 -0.724 1 92.35 217 PHE A N 1
ATOM 1651 C CA . PHE A 1 217 ? -0.793 8.359 0.58 1 92.35 217 PHE A CA 1
ATOM 1652 C C . PHE A 1 217 ? -0.173 6.97 0.673 1 92.35 217 PHE A C 1
ATOM 1654 O O . PHE A 1 217 ? 0.86 6.788 1.321 1 92.35 217 PHE A O 1
ATOM 1661 N N . LEU A 1 218 ? -0.827 6.061 0.058 1 93.22 218 LEU A N 1
ATOM 1662 C CA . LEU A 1 218 ? -0.258 4.718 0.018 1 93.22 218 LEU A CA 1
ATOM 1663 C C . LEU A 1 218 ? 1.095 4.723 -0.687 1 93.22 218 LEU A C 1
ATOM 1665 O O . LEU A 1 218 ? 2.04 4.076 -0.229 1 93.22 218 LEU A O 1
ATOM 1669 N N . TYR A 1 219 ? 1.122 5.441 -1.773 1 93.98 219 TYR A N 1
ATOM 1670 C CA . TYR A 1 219 ? 2.379 5.559 -2.504 1 93.98 219 TYR A CA 1
ATOM 1671 C C . TYR A 1 219 ? 3.472 6.145 -1.618 1 93.98 219 TYR A C 1
ATOM 1673 O O . TYR A 1 219 ? 4.58 5.609 -1.552 1 93.98 219 TYR A O 1
ATOM 1681 N N . ILE A 1 220 ? 3.212 7.206 -0.96 1 90.85 220 ILE A N 1
ATOM 1682 C CA . ILE A 1 220 ? 4.196 7.894 -0.132 1 90.85 220 ILE A CA 1
ATOM 1683 C C . ILE A 1 220 ? 4.632 6.985 1.015 1 90.85 220 ILE A C 1
ATOM 1685 O O . ILE A 1 220 ? 5.828 6.834 1.275 1 90.85 220 ILE A O 1
ATOM 1689 N N . ALA A 1 221 ? 3.712 6.34 1.659 1 92.5 221 ALA A N 1
ATOM 1690 C CA . ALA A 1 221 ? 4.006 5.507 2.823 1 92.5 221 ALA A CA 1
ATOM 1691 C C . ALA A 1 221 ? 4.827 4.283 2.428 1 92.5 221 ALA A C 1
ATOM 1693 O O . ALA A 1 221 ? 5.814 3.95 3.088 1 92.5 221 ALA A O 1
ATOM 1694 N N . LEU A 1 222 ? 4.451 3.701 1.329 1 93.14 222 LEU A N 1
ATOM 1695 C CA . LEU A 1 222 ? 5.01 2.385 1.037 1 93.14 222 LEU A CA 1
ATOM 1696 C C . LEU A 1 222 ? 6.207 2.5 0.098 1 93.14 222 LEU A C 1
ATOM 1698 O O . LEU A 1 222 ? 7.148 1.708 0.186 1 93.14 222 LEU A O 1
ATOM 1702 N N . VAL A 1 223 ? 6.159 3.434 -0.769 1 90.24 223 VAL A N 1
ATOM 1703 C CA . VAL A 1 223 ? 7.219 3.518 -1.767 1 90.24 223 VAL A CA 1
ATOM 1704 C C . VAL A 1 223 ? 8.296 4.494 -1.298 1 90.24 223 VAL A C 1
ATOM 1706 O O . VAL A 1 223 ? 9.49 4.249 -1.488 1 90.24 223 VAL A O 1
ATOM 1709 N N . SER A 1 224 ? 7.92 5.511 -0.661 1 84.9 224 SER A N 1
ATOM 1710 C CA . SER A 1 224 ? 8.867 6.565 -0.309 1 84.9 224 SER A CA 1
ATOM 1711 C C . SER A 1 224 ? 9.407 6.374 1.104 1 84.9 224 SER A C 1
ATOM 1713 O O . SER A 1 224 ? 10.604 6.542 1.345 1 84.9 224 SER A O 1
ATOM 1715 N N . LEU A 1 225 ? 8.593 5.917 2.024 1 86.63 225 LEU A N 1
ATOM 1716 C CA . LEU A 1 225 ? 9.006 5.953 3.423 1 86.63 225 LEU A CA 1
ATOM 1717 C C . LEU A 1 225 ? 9.456 4.573 3.892 1 86.63 225 LEU A C 1
ATOM 1719 O O . LEU A 1 225 ? 10.512 4.438 4.514 1 86.63 225 LEU A O 1
ATOM 1723 N N . LEU A 1 226 ? 8.774 3.588 3.558 1 88.36 226 LEU A N 1
ATOM 1724 C CA . LEU A 1 226 ? 8.972 2.26 4.128 1 88.36 226 LEU A CA 1
ATOM 1725 C C . LEU A 1 226 ? 10.33 1.693 3.728 1 88.36 226 LEU A C 1
ATOM 1727 O O . LEU A 1 226 ? 11.02 1.084 4.548 1 88.36 226 LEU A O 1
ATOM 1731 N N . PRO A 1 227 ? 10.761 1.91 2.518 1 85.36 227 PRO A N 1
ATOM 1732 C CA . PRO A 1 227 ? 12.071 1.378 2.136 1 85.36 227 PRO A CA 1
ATOM 1733 C C . PRO A 1 227 ? 13.21 1.961 2.969 1 85.36 227 PRO A C 1
ATOM 1735 O O . PRO A 1 227 ? 14.196 1.271 3.243 1 85.36 227 PRO A O 1
ATOM 1738 N N . ASP A 1 228 ? 13.126 3.182 3.366 1 82.68 228 ASP A N 1
ATOM 1739 C CA . ASP A 1 228 ? 14.15 3.806 4.199 1 82.68 228 ASP A CA 1
ATOM 1740 C C . ASP A 1 228 ? 14.198 3.164 5.583 1 82.68 228 ASP A C 1
ATOM 1742 O O . ASP A 1 228 ? 15.269 3.049 6.183 1 82.68 228 ASP A O 1
ATOM 1746 N N . ILE A 1 229 ? 13.09 2.798 6.04 1 85.48 229 ILE A N 1
ATOM 1747 C CA . ILE A 1 229 ? 13 2.153 7.346 1 85.48 229 ILE A CA 1
ATOM 1748 C C . ILE A 1 229 ? 13.622 0.76 7.278 1 85.48 229 ILE A C 1
ATOM 1750 O O . ILE A 1 229 ? 14.24 0.302 8.241 1 85.48 229 ILE A O 1
ATOM 1754 N N . LEU A 1 230 ? 13.515 0.105 6.124 1 84.23 230 LEU A N 1
ATOM 1755 C CA . LEU A 1 230 ? 14.024 -1.249 5.933 1 84.23 230 LEU A CA 1
ATOM 1756 C C . LEU A 1 230 ? 15.548 -1.256 5.89 1 84.23 230 LEU A C 1
ATOM 1758 O O . LEU A 1 230 ? 16.178 -2.274 6.188 1 84.23 230 LEU A O 1
ATOM 1762 N N . LYS A 1 231 ? 16.117 -0.153 5.539 1 80.14 231 LYS A N 1
ATOM 1763 C CA . LYS A 1 231 ? 17.567 -0.074 5.387 1 80.14 231 LYS A CA 1
ATOM 1764 C C . LYS A 1 231 ? 18.264 -0.11 6.744 1 80.14 231 LYS A C 1
ATOM 1766 O O . LYS A 1 231 ? 19.465 -0.378 6.824 1 80.14 231 LYS A O 1
ATOM 1771 N N . GLU A 1 232 ? 17.495 0.155 7.763 1 76.4 232 GLU A N 1
ATOM 1772 C CA . GLU A 1 232 ? 18.095 0.099 9.092 1 76.4 232 GLU A CA 1
ATOM 1773 C C . GLU A 1 232 ? 18.352 -1.342 9.522 1 76.4 232 GLU A C 1
ATOM 1775 O O . GLU A 1 232 ? 17.431 -2.161 9.552 1 76.4 232 GLU A O 1
ATOM 1780 N N . LEU A 1 233 ? 19.603 -1.574 9.851 1 72.78 233 LEU A N 1
ATOM 1781 C CA . LEU A 1 233 ? 20.013 -2.965 10.007 1 72.78 233 LEU A CA 1
ATOM 1782 C C . LEU A 1 233 ? 20.176 -3.322 11.481 1 72.78 233 LEU A C 1
ATOM 1784 O O . LEU A 1 233 ? 20.31 -4.497 11.829 1 72.78 233 LEU A O 1
ATOM 1788 N N . SER A 1 234 ? 20.148 -2.352 12.382 1 82.72 234 SER A N 1
ATOM 1789 C CA . SER A 1 234 ? 20.258 -2.676 13.8 1 82.72 234 SER A CA 1
ATOM 1790 C C . SER A 1 234 ? 18.974 -3.313 14.323 1 82.72 234 SER A C 1
ATOM 1792 O O . SER A 1 234 ? 17.882 -2.784 14.109 1 82.72 234 SER A O 1
ATOM 1794 N N . PHE A 1 235 ? 19.129 -4.455 14.915 1 83.25 235 PHE A N 1
ATOM 1795 C CA . PHE A 1 235 ? 17.981 -5.193 15.429 1 83.25 235 PHE A CA 1
ATOM 1796 C C . PHE A 1 235 ? 17.204 -4.352 16.436 1 83.25 235 PHE A C 1
ATOM 1798 O O . PHE A 1 235 ? 15.974 -4.294 16.385 1 83.25 235 PHE A O 1
ATOM 1805 N N . LYS A 1 236 ? 17.966 -3.721 17.354 1 86.05 236 LYS A N 1
ATOM 1806 C CA . LYS A 1 236 ? 17.327 -2.889 18.369 1 86.05 236 LYS A CA 1
ATOM 1807 C C . LYS A 1 236 ? 16.555 -1.738 17.73 1 86.05 236 LYS A C 1
ATOM 1809 O O . LYS A 1 236 ? 15.405 -1.479 18.09 1 86.05 236 LYS A O 1
ATOM 1814 N N . GLU A 1 237 ? 17.166 -1.151 16.759 1 86.76 237 GLU A N 1
ATOM 1815 C CA . GLU A 1 237 ? 16.52 -0.037 16.072 1 86.76 237 GLU A CA 1
ATOM 1816 C C . GLU A 1 237 ? 15.329 -0.514 15.245 1 86.76 237 GLU A C 1
ATOM 1818 O O . GLU A 1 237 ? 14.332 0.2 15.114 1 86.76 237 GLU A O 1
ATOM 1823 N N . SER A 1 238 ? 15.494 -1.724 14.743 1 87.01 238 SER A N 1
ATOM 1824 C CA . SER A 1 238 ? 14.39 -2.292 13.977 1 87.01 238 SER A CA 1
ATOM 1825 C C . SER A 1 238 ? 13.159 -2.501 14.853 1 87.01 238 SER A C 1
ATOM 1827 O O . SER A 1 238 ? 12.035 -2.222 14.431 1 87.01 238 SER A O 1
ATOM 1829 N N . LEU A 1 239 ? 13.366 -2.919 16.046 1 89.13 239 LEU A N 1
ATOM 1830 C CA . LEU A 1 239 ? 12.256 -3.112 16.972 1 89.13 239 LEU A CA 1
ATOM 1831 C C . LEU A 1 239 ? 11.614 -1.778 17.336 1 89.13 239 LEU A C 1
ATOM 1833 O O . LEU A 1 239 ? 10.389 -1.683 17.448 1 89.13 239 LEU A O 1
ATOM 1837 N N . ILE A 1 240 ? 12.436 -0.806 17.499 1 91.75 240 ILE A N 1
ATOM 1838 C CA . ILE A 1 240 ? 11.937 0.529 17.81 1 91.75 240 ILE A CA 1
ATOM 1839 C C . ILE A 1 240 ? 11.092 1.048 16.649 1 91.75 240 ILE A C 1
ATOM 1841 O O . ILE A 1 240 ? 10.006 1.592 16.858 1 91.75 240 ILE A O 1
ATOM 1845 N N . HIS A 1 241 ? 11.549 0.842 15.424 1 90.97 241 HIS A N 1
ATOM 1846 C CA . HIS A 1 241 ? 10.829 1.287 14.236 1 90.97 241 HIS A CA 1
ATOM 1847 C C . HIS A 1 241 ? 9.467 0.61 14.131 1 90.97 241 HIS A C 1
ATOM 1849 O O . HIS A 1 241 ? 8.459 1.271 13.873 1 90.97 241 HIS A O 1
ATOM 1855 N N . VAL A 1 242 ? 9.445 -0.647 14.413 1 91.1 242 VAL A N 1
ATOM 1856 C CA . VAL A 1 242 ? 8.198 -1.401 14.333 1 91.1 242 VAL A CA 1
ATOM 1857 C C . VAL A 1 242 ? 7.231 -0.917 15.412 1 91.1 242 VAL A C 1
ATOM 1859 O O . VAL A 1 242 ? 6.045 -0.71 15.144 1 91.1 242 VAL A O 1
ATOM 1862 N N . THR A 1 243 ? 7.71 -0.715 16.56 1 93.25 243 THR A N 1
ATOM 1863 C CA . THR A 1 243 ? 6.884 -0.249 17.668 1 93.25 243 THR A CA 1
ATOM 1864 C C . THR A 1 243 ? 6.312 1.135 17.371 1 93.25 243 THR A C 1
ATOM 1866 O O . THR A 1 243 ? 5.121 1.377 17.578 1 93.25 243 THR A O 1
ATOM 1869 N N . LEU A 1 244 ? 7.121 2.049 16.865 1 92.29 244 LEU A N 1
ATOM 1870 C CA . LEU A 1 244 ? 6.681 3.403 16.549 1 92.29 244 LEU A 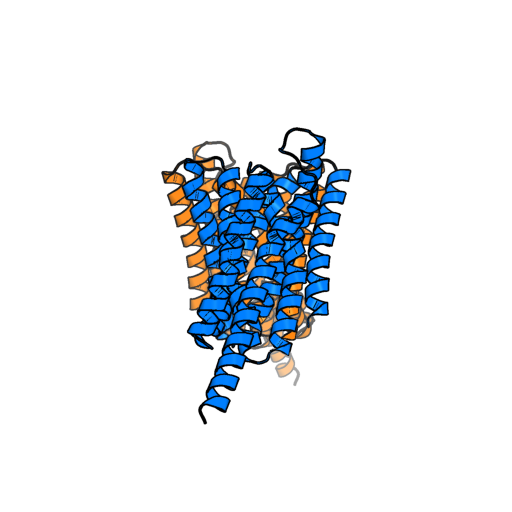CA 1
ATOM 1871 C C . LEU A 1 244 ? 5.651 3.39 15.424 1 92.29 244 LEU A C 1
ATOM 1873 O O . LEU A 1 244 ? 4.721 4.2 15.419 1 92.29 244 LEU A O 1
ATOM 1877 N N . MET A 1 245 ? 5.855 2.474 14.516 1 92.88 245 MET A N 1
ATOM 1878 C CA . MET A 1 245 ? 4.871 2.327 13.448 1 92.88 245 MET A CA 1
ATOM 1879 C C . MET A 1 245 ? 3.514 1.917 14.011 1 92.88 245 MET A C 1
ATOM 1881 O O . MET A 1 245 ? 2.482 2.461 13.615 1 92.88 245 MET A O 1
ATOM 1885 N N . PHE A 1 246 ? 3.525 1.06 14.968 1 94.23 246 PHE A N 1
ATOM 1886 C CA . PHE A 1 246 ? 2.281 0.617 15.587 1 94.23 246 PHE A CA 1
ATOM 1887 C C . PHE A 1 246 ? 1.668 1.731 16.428 1 94.23 246 PHE A C 1
ATOM 1889 O O . PHE A 1 246 ? 0.445 1.873 16.483 1 94.23 246 PHE A O 1
ATOM 1896 N N . ILE A 1 247 ? 2.475 2.463 17.027 1 93.23 247 ILE A N 1
ATOM 1897 C CA . ILE A 1 247 ? 1.965 3.586 17.806 1 93.23 247 ILE A CA 1
ATOM 1898 C C . ILE A 1 247 ? 1.279 4.587 16.88 1 93.23 247 ILE A C 1
ATOM 1900 O O . ILE A 1 247 ? 0.213 5.116 17.207 1 93.23 247 ILE A O 1
ATOM 1904 N N . GLY A 1 248 ? 1.936 4.877 15.755 1 90.67 248 GLY A N 1
ATOM 1905 C CA . GLY A 1 248 ? 1.291 5.732 14.772 1 90.67 248 GLY A CA 1
ATOM 1906 C C . GLY A 1 248 ? -0.041 5.187 14.29 1 90.67 248 GLY A C 1
ATOM 1907 O O . GLY A 1 248 ? -1.026 5.924 14.209 1 90.67 248 GLY A O 1
ATOM 1908 N N . LEU A 1 249 ? -0.083 3.915 14.034 1 91.69 249 LEU A N 1
ATOM 1909 C CA . LEU A 1 249 ? -1.29 3.238 13.571 1 91.69 249 LEU A CA 1
ATOM 1910 C C . LEU A 1 249 ? -2.378 3.277 14.639 1 91.69 249 LEU A C 1
ATOM 1912 O O . LEU A 1 249 ? -3.529 3.608 14.346 1 91.69 249 LEU A O 1
ATOM 1916 N N . ILE A 1 250 ? -2.057 2.968 15.818 1 90.67 250 ILE A N 1
ATOM 1917 C CA . ILE A 1 250 ? -2.992 2.906 16.937 1 90.67 250 ILE A CA 1
ATOM 1918 C C . ILE A 1 250 ? -3.531 4.303 17.237 1 90.67 250 ILE A C 1
ATOM 1920 O O . ILE A 1 250 ? -4.708 4.463 17.569 1 90.67 250 ILE A O 1
ATOM 1924 N N . SER A 1 251 ? -2.664 5.285 17.15 1 87.41 251 SER A N 1
ATOM 1925 C CA . SER A 1 251 ? -3.118 6.653 17.38 1 87.41 251 SER A CA 1
ATOM 1926 C C . SER A 1 251 ? -4.239 7.032 16.417 1 87.41 251 SER A C 1
ATOM 1928 O O . SER A 1 251 ? -5.218 7.665 16.815 1 87.41 251 SER A O 1
ATOM 1930 N N . MET A 1 252 ? -4.13 6.598 15.192 1 83.87 252 MET A N 1
ATOM 1931 C CA . MET A 1 252 ? -5.172 6.873 14.207 1 83.87 252 MET A CA 1
ATOM 1932 C C . MET A 1 252 ? -6.43 6.064 14.505 1 83.87 252 MET A C 1
ATOM 1934 O O . MET A 1 252 ? -7.546 6.561 14.345 1 83.87 252 MET A O 1
ATOM 1938 N N . ALA A 1 253 ? -6.253 4.845 14.941 1 84.03 253 ALA A N 1
ATOM 1939 C CA . ALA A 1 253 ? -7.384 3.972 15.246 1 84.03 253 ALA A CA 1
ATOM 1940 C C . ALA A 1 253 ? -8.183 4.505 16.432 1 84.03 253 ALA A C 1
ATOM 1942 O O . ALA A 1 253 ? -9.416 4.478 16.421 1 84.03 253 ALA A O 1
ATOM 1943 N N . ILE A 1 254 ? -7.481 4.954 17.387 1 84.68 254 ILE A N 1
ATOM 1944 C CA . ILE A 1 254 ? -8.123 5.48 18.586 1 84.68 254 ILE A CA 1
ATOM 1945 C C . ILE A 1 254 ? -8.97 6.699 18.226 1 84.68 254 ILE A C 1
ATOM 1947 O O . ILE A 1 254 ? -10.116 6.818 18.665 1 84.68 254 ILE A O 1
ATOM 1951 N N . VAL A 1 255 ? -8.48 7.469 17.428 1 76.7 255 VAL A N 1
ATOM 1952 C CA . VAL A 1 255 ? -9.173 8.692 17.037 1 76.7 255 VAL A CA 1
ATOM 1953 C C . VAL A 1 255 ? -10.396 8.346 16.192 1 76.7 255 VAL A C 1
ATOM 1955 O O . VAL A 1 255 ? -11.47 8.925 16.375 1 76.7 255 VAL A O 1
ATOM 1958 N N . SER A 1 256 ? -10.245 7.413 15.297 1 73.33 256 SER A N 1
ATOM 1959 C CA . SER A 1 256 ? -11.352 6.999 14.442 1 73.33 256 SER A CA 1
ATOM 1960 C C . SER A 1 256 ? -12.476 6.371 15.259 1 73.33 256 SER A C 1
ATOM 1962 O O . SER A 1 256 ? -13.655 6.604 14.984 1 73.33 256 SER A O 1
ATOM 1964 N N . TYR A 1 257 ? -12.117 5.577 16.19 1 74.17 257 TYR A N 1
ATOM 1965 C CA . TYR A 1 257 ? -13.11 4.906 17.021 1 74.17 257 TYR A CA 1
ATOM 1966 C C . TYR A 1 257 ? -13.792 5.893 17.96 1 74.17 257 TYR A C 1
ATOM 1968 O O . TYR A 1 257 ? -14.988 5.772 18.236 1 74.17 257 TYR A O 1
ATOM 1976 N N . ALA A 1 258 ? -13.033 6.796 18.497 1 68.96 258 ALA A N 1
ATOM 1977 C CA . ALA A 1 258 ? -13.602 7.783 19.411 1 68.96 258 ALA A CA 1
ATOM 1978 C C . ALA A 1 258 ? -14.625 8.664 18.698 1 68.96 258 ALA A C 1
ATOM 1980 O O . ALA A 1 258 ? -15.543 9.194 19.328 1 68.96 258 ALA A O 1
ATOM 1981 N N . MET A 1 259 ? -14.552 8.707 17.446 1 60.98 259 MET A N 1
ATOM 1982 C CA . MET A 1 259 ? -15.434 9.591 16.69 1 60.98 259 MET A CA 1
ATOM 1983 C C . MET A 1 259 ? -16.653 8.832 16.175 1 60.98 259 MET A C 1
ATOM 1985 O O . MET A 1 259 ? -17.681 9.436 15.866 1 60.98 259 MET A O 1
ATOM 1989 N N . ASP A 1 260 ? -16.578 7.476 15.852 1 55.5 260 ASP A N 1
ATOM 1990 C CA . ASP A 1 260 ? -17.75 6.695 15.466 1 55.5 260 ASP A CA 1
ATOM 1991 C C . ASP A 1 260 ? -18.632 6.394 16.676 1 55.5 260 ASP A C 1
ATOM 1993 O O . ASP A 1 260 ? -19.858 6.351 16.561 1 55.5 260 ASP A O 1
ATOM 1997 N N . MET B 1 1 ? -31.543 -48.16 -5.228 1 44.3 1 MET B N 1
ATOM 1998 C CA . MET B 1 1 ? -31.081 -47.17 -4.26 1 44.3 1 MET B CA 1
ATOM 1999 C C . MET B 1 1 ? -29.559 -47.087 -4.25 1 44.3 1 MET B C 1
ATOM 2001 O O . MET B 1 1 ? -28.992 -45.992 -4.25 1 44.3 1 MET B O 1
ATOM 2005 N N . LEU B 1 2 ? -28.881 -48.131 -4.3 1 47.66 2 LEU B N 1
ATOM 2006 C CA . LEU B 1 2 ? -27.424 -48.195 -4.325 1 47.66 2 LEU B CA 1
ATOM 2007 C C . LEU B 1 2 ? -26.878 -47.654 -5.643 1 47.66 2 LEU B C 1
ATOM 2009 O O . LEU B 1 2 ? -25.845 -46.98 -5.662 1 47.66 2 LEU B O 1
ATOM 2013 N N . GLU B 1 3 ? -27.453 -47.978 -6.699 1 51.63 3 GLU B N 1
ATOM 2014 C CA . GLU B 1 3 ? -26.985 -47.501 -7.996 1 51.63 3 GLU B CA 1
ATOM 2015 C C . GLU B 1 3 ? -27.074 -45.981 -8.09 1 51.63 3 GLU B C 1
ATOM 2017 O O . GLU B 1 3 ? -26.19 -45.336 -8.658 1 51.63 3 GLU B O 1
ATOM 2022 N N . ILE B 1 4 ? -28.176 -45.408 -7.608 1 48.75 4 ILE B N 1
ATOM 2023 C CA . ILE B 1 4 ? -28.344 -43.959 -7.581 1 48.75 4 ILE B CA 1
ATOM 2024 C C . ILE B 1 4 ? -27.314 -43.338 -6.64 1 48.75 4 ILE B C 1
ATOM 2026 O O . ILE B 1 4 ? -26.721 -42.304 -6.955 1 48.75 4 ILE B O 1
ATOM 2030 N N . PHE B 1 5 ? -27.102 -43.934 -5.532 1 46.57 5 PHE B N 1
ATOM 2031 C CA . PHE B 1 5 ? -26.087 -43.471 -4.594 1 46.57 5 PHE B CA 1
ATOM 2032 C C . PHE B 1 5 ? -24.693 -43.604 -5.195 1 46.57 5 PHE B C 1
ATOM 2034 O O . PHE B 1 5 ? -23.853 -42.716 -5.033 1 46.57 5 PHE B O 1
ATOM 2041 N N . LEU B 1 6 ? -24.459 -44.705 -5.831 1 47.52 6 LEU B N 1
ATOM 2042 C CA . LEU B 1 6 ? -23.169 -44.922 -6.475 1 47.52 6 LEU B CA 1
ATOM 2043 C C . LEU B 1 6 ? -22.971 -43.953 -7.637 1 47.52 6 LEU B C 1
ATOM 2045 O O . LEU B 1 6 ? -21.865 -43.455 -7.854 1 47.52 6 LEU B O 1
ATOM 2049 N N . SER B 1 7 ? -23.982 -43.799 -8.413 1 50.68 7 SER B N 1
ATOM 2050 C CA . SER B 1 7 ? -23.932 -42.843 -9.514 1 50.68 7 SER B CA 1
ATOM 2051 C C . SER B 1 7 ? -23.797 -41.414 -8.999 1 50.68 7 SER B C 1
ATOM 2053 O O . SER B 1 7 ? -23.04 -40.616 -9.557 1 50.68 7 SER B O 1
ATOM 2055 N N . SER B 1 8 ? -24.57 -41.104 -7.951 1 49.91 8 SER B N 1
ATOM 2056 C CA . SER B 1 8 ? -24.459 -39.796 -7.313 1 49.91 8 SER B CA 1
ATOM 2057 C C . SER B 1 8 ? -23.092 -39.613 -6.661 1 49.91 8 SER B C 1
ATOM 2059 O O . SER B 1 8 ? -22.508 -38.53 -6.725 1 49.91 8 SER B O 1
ATOM 2061 N N . CYS B 1 9 ? -22.637 -40.694 -5.963 1 50.62 9 CYS B N 1
ATOM 2062 C CA . CYS B 1 9 ? -21.308 -40.703 -5.361 1 50.62 9 CYS B CA 1
ATOM 2063 C C . CYS B 1 9 ? -20.225 -40.619 -6.429 1 50.62 9 CYS B C 1
ATOM 2065 O O . CYS B 1 9 ? -19.221 -39.928 -6.249 1 50.62 9 CYS B O 1
ATOM 2067 N N . SER B 1 10 ? -20.427 -41.492 -7.487 1 51.61 10 SER B N 1
ATOM 2068 C CA . SER B 1 10 ? -19.487 -41.481 -8.603 1 51.61 10 SER B CA 1
ATOM 2069 C C . SER B 1 10 ? -19.438 -40.111 -9.271 1 51.61 10 SER B C 1
ATOM 2071 O O . SER B 1 10 ? -18.361 -39.622 -9.618 1 51.61 10 SER B O 1
ATOM 2073 N N . LEU B 1 11 ? -20.656 -39.544 -9.491 1 53.47 11 LEU B N 1
ATOM 2074 C CA . LEU B 1 11 ? -20.761 -38.202 -10.053 1 53.47 11 LEU B CA 1
ATOM 2075 C C . LEU B 1 11 ? -20.127 -37.172 -9.124 1 53.47 11 LEU B C 1
ATOM 2077 O O . LEU B 1 11 ? -19.453 -36.247 -9.583 1 53.47 11 LEU B O 1
ATOM 2081 N N . TYR B 1 12 ? -20.343 -37.473 -7.767 1 59.2 12 TYR B N 1
ATOM 2082 C CA . TYR B 1 12 ? -19.747 -36.603 -6.759 1 59.2 12 TYR B CA 1
ATOM 2083 C C . TYR B 1 12 ? -18.23 -36.747 -6.743 1 59.2 12 TYR B C 1
ATOM 2085 O O . TYR B 1 12 ? -17.506 -35.752 -6.662 1 59.2 12 TYR B O 1
ATOM 2093 N N . TRP B 1 13 ? -17.854 -38.096 -6.97 1 66.43 13 TRP B N 1
ATOM 2094 C CA . TRP B 1 13 ? -16.415 -38.337 -7.001 1 66.43 13 TRP B CA 1
ATOM 2095 C C . TRP B 1 13 ? -15.797 -37.775 -8.277 1 66.43 13 TRP B C 1
ATOM 2097 O O . TRP B 1 13 ? -14.702 -37.208 -8.245 1 66.43 13 TRP B O 1
ATOM 2107 N N . GLY B 1 14 ? -16.582 -37.926 -9.381 1 74.68 14 GLY B N 1
ATOM 2108 C CA . GLY B 1 14 ? -16.094 -37.359 -10.628 1 74.68 14 GLY B CA 1
ATOM 2109 C C . GLY B 1 14 ? -15.951 -35.85 -10.582 1 74.68 14 GLY B C 1
ATOM 2110 O O . GLY B 1 14 ? -14.958 -35.3 -11.063 1 74.68 14 GLY B O 1
ATOM 2111 N N . LYS B 1 15 ? -16.972 -35.305 -9.987 1 83.48 15 LYS B N 1
ATOM 2112 C CA . LYS B 1 15 ? -16.938 -33.852 -9.842 1 83.48 15 LYS B CA 1
ATOM 2113 C C . LYS B 1 15 ? -15.794 -33.418 -8.93 1 83.48 15 LYS B C 1
ATOM 2115 O O . LYS B 1 15 ? -15.129 -32.414 -9.195 1 83.48 15 LYS B O 1
ATOM 2120 N N . GLY B 1 16 ? -15.54 -34.256 -7.998 1 87.3 16 GLY B N 1
ATOM 2121 C CA . GLY B 1 16 ? -14.456 -33.967 -7.073 1 87.3 16 GLY B CA 1
ATOM 2122 C C . GLY B 1 16 ? -13.082 -34.11 -7.699 1 87.3 16 GLY B C 1
ATOM 2123 O O . GLY B 1 16 ? -12.202 -33.278 -7.474 1 87.3 16 GLY B O 1
ATOM 2124 N N . LEU B 1 17 ? -12.909 -35.135 -8.443 1 90.44 17 LEU B N 1
ATOM 2125 C CA . LEU B 1 17 ? -11.644 -35.35 -9.138 1 90.44 17 LEU B CA 1
ATOM 2126 C C . LEU B 1 17 ? -11.39 -34.246 -10.158 1 90.44 17 LEU B C 1
ATOM 2128 O O . LEU B 1 17 ? -10.263 -33.762 -10.287 1 90.44 17 LEU B O 1
ATOM 2132 N N . LEU B 1 18 ? -12.38 -33.896 -10.878 1 92.24 18 LEU B N 1
ATOM 2133 C CA . LEU B 1 18 ? -12.243 -32.82 -11.854 1 92.24 18 LEU B CA 1
ATOM 2134 C C . LEU B 1 18 ? -11.909 -31.501 -11.165 1 92.24 18 LEU B C 1
ATOM 2136 O O . LEU B 1 18 ? -11.14 -30.696 -11.696 1 92.24 18 LEU B O 1
ATOM 2140 N N . CYS B 1 19 ? -12.516 -31.305 -10.047 1 92.41 19 CYS B N 1
ATOM 2141 C CA . CYS B 1 19 ? -12.233 -30.126 -9.238 1 92.41 19 CYS B CA 1
ATOM 2142 C C . CYS B 1 19 ? -10.759 -30.07 -8.853 1 92.41 19 CYS B C 1
ATOM 2144 O O . CYS B 1 19 ? -10.101 -29.046 -9.047 1 92.41 19 CYS B O 1
ATOM 2146 N N . VAL B 1 20 ? -10.256 -31.202 -8.377 1 92.51 20 VAL B N 1
ATOM 2147 C CA . VAL B 1 20 ? -8.865 -31.267 -7.94 1 92.51 20 VAL B CA 1
ATOM 2148 C C . VAL B 1 20 ? -7.937 -31.114 -9.143 1 92.51 20 VAL B C 1
ATOM 2150 O O . VAL B 1 20 ? -6.91 -30.436 -9.06 1 92.51 20 VAL B O 1
ATOM 2153 N N . LEU B 1 21 ? -8.281 -31.651 -10.247 1 92.67 21 LEU B N 1
ATOM 2154 C CA . LEU B 1 21 ? -7.503 -31.512 -11.473 1 92.67 21 LEU B CA 1
ATOM 2155 C C . LEU B 1 21 ? -7.495 -30.063 -11.95 1 92.67 21 LEU B C 1
ATOM 21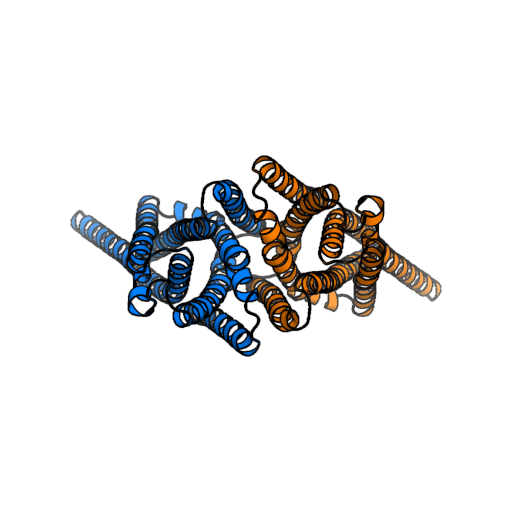57 O O . LEU B 1 21 ? -6.458 -29.553 -12.38 1 92.67 21 LEU B O 1
ATOM 2161 N N . SER B 1 22 ? -8.628 -29.471 -11.879 1 93.64 22 SER B N 1
ATOM 2162 C CA . SER B 1 22 ? -8.728 -28.067 -12.265 1 93.64 22 SER B CA 1
ATOM 2163 C C . SER B 1 22 ? -7.832 -27.19 -11.396 1 93.64 22 SER B C 1
ATOM 2165 O O . SER B 1 22 ? -7.128 -26.317 -11.905 1 93.64 22 SER B O 1
ATOM 2167 N N . ALA B 1 23 ? -7.871 -27.47 -10.13 1 92.87 23 ALA B N 1
ATOM 2168 C CA . ALA B 1 23 ? -7.024 -26.724 -9.203 1 92.87 23 ALA B CA 1
ATOM 2169 C C . ALA B 1 23 ? -5.546 -26.961 -9.499 1 92.87 23 ALA B C 1
ATOM 2171 O O . ALA B 1 23 ? -4.736 -26.033 -9.431 1 92.87 23 ALA B O 1
ATOM 2172 N N . PHE B 1 24 ? -5.279 -28.163 -9.857 1 90.05 24 PHE B N 1
ATOM 2173 C CA . PHE B 1 24 ? -3.905 -28.524 -10.186 1 90.05 24 PHE B CA 1
ATOM 2174 C C . PHE B 1 24 ? -3.444 -27.806 -11.448 1 90.05 24 PHE B C 1
ATOM 2176 O O . PHE B 1 24 ? -2.318 -27.308 -11.509 1 90.05 24 PHE B O 1
ATOM 2183 N N . VAL B 1 25 ? -4.208 -27.745 -12.431 1 90.56 25 VAL B N 1
ATOM 2184 C CA . VAL B 1 25 ? -3.888 -27.099 -13.7 1 90.56 25 VAL B CA 1
ATOM 2185 C C . VAL B 1 25 ? -3.641 -25.609 -13.474 1 90.56 25 VAL B C 1
ATOM 2187 O O . VAL B 1 25 ? -2.722 -25.03 -14.059 1 90.56 25 VAL B O 1
ATOM 2190 N N . VAL B 1 26 ? -4.44 -25.013 -12.646 1 89.33 26 VAL B N 1
ATOM 2191 C CA . VAL B 1 26 ? -4.26 -23.603 -12.316 1 89.33 26 VAL B CA 1
ATOM 2192 C C . VAL B 1 26 ? -2.906 -23.398 -11.642 1 89.33 26 VAL B C 1
ATOM 2194 O O . VAL B 1 26 ? -2.19 -22.442 -11.95 1 89.33 26 VAL B O 1
ATOM 2197 N N . GLY B 1 27 ? -2.553 -24.273 -10.796 1 84.22 27 GLY B N 1
ATOM 2198 C CA . GLY B 1 27 ? -1.251 -24.201 -10.152 1 84.22 27 GLY B CA 1
ATOM 2199 C C . GLY B 1 27 ? -0.095 -24.368 -11.12 1 84.22 27 GLY B C 1
ATOM 2200 O O . GLY B 1 27 ? 0.937 -23.709 -10.982 1 84.22 27 GLY B O 1
ATOM 2201 N N . LEU B 1 28 ? -0.224 -25.181 -12.131 1 83.97 28 LEU B N 1
ATOM 2202 C CA . LEU B 1 28 ? 0.814 -25.47 -13.114 1 83.97 28 LEU B CA 1
ATOM 2203 C C . LEU B 1 28 ? 1.058 -24.265 -14.018 1 83.97 28 LEU B C 1
ATOM 2205 O O . LEU B 1 28 ? 2.094 -24.181 -14.681 1 83.97 28 LEU B O 1
ATOM 2209 N N . SER B 1 29 ? 0.158 -23.371 -14.008 1 84.22 29 SER B N 1
ATOM 2210 C CA . SER B 1 29 ? 0.334 -22.175 -14.825 1 84.22 29 SER B CA 1
ATOM 2211 C C . SER B 1 29 ? 1.565 -21.386 -14.393 1 84.22 29 SER B C 1
ATOM 2213 O O . SER B 1 29 ? 2.082 -20.565 -15.155 1 84.22 29 SER B O 1
ATOM 2215 N N . GLY B 1 30 ? 2.061 -21.647 -13.219 1 80.8 30 GLY B N 1
ATOM 2216 C CA . GLY B 1 30 ? 3.254 -20.995 -12.703 1 80.8 30 GLY B CA 1
ATOM 2217 C C . GLY B 1 30 ? 4.508 -21.342 -13.483 1 80.8 30 GLY B C 1
ATOM 2218 O O . GLY B 1 30 ? 5.51 -20.627 -13.408 1 80.8 30 GLY B O 1
ATOM 2219 N N . VAL B 1 31 ? 4.436 -22.404 -14.255 1 82.18 31 VAL B N 1
ATOM 2220 C CA . VAL B 1 31 ? 5.613 -22.844 -14.997 1 82.18 31 VAL B CA 1
ATOM 2221 C C . VAL B 1 31 ? 5.57 -22.278 -16.415 1 82.18 31 VAL B C 1
ATOM 2223 O O . VAL B 1 31 ? 6.577 -22.296 -17.127 1 82.18 31 VAL B O 1
ATOM 2226 N N . VAL B 1 32 ? 4.508 -21.696 -16.76 1 82.5 32 VAL B N 1
ATOM 2227 C CA . VAL B 1 32 ? 4.325 -21.179 -18.112 1 82.5 32 VAL B CA 1
ATOM 2228 C C . VAL B 1 32 ? 5.379 -20.114 -18.406 1 82.5 32 VAL B C 1
ATOM 2230 O O . VAL B 1 32 ? 5.95 -20.082 -19.498 1 82.5 32 VAL B O 1
ATOM 2233 N N . PRO B 1 33 ? 5.724 -19.318 -17.467 1 79.28 33 PRO B N 1
ATOM 2234 C CA . PRO B 1 33 ? 6.734 -18.294 -17.743 1 79.28 33 PRO B CA 1
ATOM 2235 C C . PRO B 1 33 ? 8.091 -18.888 -18.112 1 79.28 33 PRO B C 1
ATOM 2237 O O . PRO B 1 33 ? 8.877 -18.252 -18.819 1 79.28 33 PRO B O 1
ATOM 2240 N N . LEU B 1 34 ? 8.388 -20.056 -17.561 1 76.65 34 LEU B N 1
ATOM 2241 C CA . LEU B 1 34 ? 9.63 -20.736 -17.913 1 76.65 34 LEU B CA 1
ATOM 2242 C C . LEU B 1 34 ? 9.733 -20.932 -19.422 1 76.65 34 LEU B C 1
ATOM 2244 O O . LEU B 1 34 ? 10.828 -20.873 -19.987 1 76.65 34 LEU B O 1
ATOM 2248 N N . LEU B 1 35 ? 8.642 -21.045 -20.053 1 77.15 35 LEU B N 1
ATOM 2249 C CA . LEU B 1 35 ? 8.602 -21.322 -21.485 1 77.15 35 LEU B CA 1
ATOM 2250 C C . LEU B 1 35 ? 8.654 -20.028 -22.29 1 77.15 35 LEU B C 1
ATOM 2252 O O . LEU B 1 35 ? 9.051 -20.034 -23.458 1 77.15 35 LEU B O 1
ATOM 2256 N N . ILE B 1 36 ? 8.348 -18.924 -21.676 1 75.65 36 ILE B N 1
ATOM 2257 C CA . ILE B 1 36 ? 8.175 -17.68 -22.418 1 75.65 36 ILE B CA 1
ATOM 2258 C C . ILE B 1 36 ? 9.356 -16.75 -22.148 1 75.65 36 ILE B C 1
ATOM 2260 O O . ILE B 1 36 ? 9.839 -16.071 -23.057 1 75.65 36 ILE B O 1
ATOM 2264 N N . LEU B 1 37 ? 9.747 -16.752 -20.887 1 73.07 37 LEU B N 1
ATOM 2265 C CA . LEU B 1 37 ? 10.798 -15.81 -20.516 1 73.07 37 LEU B CA 1
ATOM 2266 C C . LEU B 1 37 ? 12.177 -16.416 -20.751 1 73.07 37 LEU B C 1
ATOM 2268 O O . LEU B 1 37 ? 12.561 -17.377 -20.08 1 73.07 37 LEU B O 1
ATOM 2272 N N . PRO B 1 38 ? 12.854 -15.908 -21.844 1 65.46 38 PRO B N 1
ATOM 2273 C CA . PRO B 1 38 ? 14.21 -16.396 -22.108 1 65.46 38 PRO B CA 1
ATOM 2274 C C . PRO B 1 38 ? 15.248 -15.788 -21.168 1 65.46 38 PRO B C 1
ATOM 2276 O O . PRO B 1 38 ? 16.068 -14.97 -21.593 1 65.46 38 PRO B O 1
ATOM 2279 N N . LEU B 1 39 ? 14.931 -15.661 -20 1 63.04 39 LEU B N 1
ATOM 2280 C CA . LEU B 1 39 ? 15.883 -14.988 -19.123 1 63.04 39 LEU B CA 1
ATOM 2281 C C . LEU B 1 39 ? 16.809 -15.996 -18.451 1 63.04 39 LEU B C 1
ATOM 2283 O O . LEU B 1 39 ? 16.355 -17.037 -17.968 1 63.04 39 LEU B O 1
ATOM 2287 N N . ASN B 1 40 ? 18.05 -16.023 -18.958 1 57.92 40 ASN B N 1
ATOM 2288 C CA . ASN B 1 40 ? 19.042 -16.779 -18.201 1 57.92 40 ASN B CA 1
ATOM 2289 C C . ASN B 1 40 ? 19.515 -16.01 -16.971 1 57.92 40 ASN B C 1
ATOM 2291 O O . ASN B 1 40 ? 19.239 -14.817 -16.836 1 57.92 40 ASN B O 1
ATOM 2295 N N . SER B 1 41 ? 20.253 -16.604 -16.074 1 54.28 41 SER B N 1
ATOM 2296 C CA . SER B 1 41 ? 20.818 -15.962 -14.891 1 54.28 41 SER B CA 1
ATOM 2297 C C . SER B 1 41 ? 21.438 -14.612 -15.238 1 54.28 41 SER B C 1
ATOM 2299 O O . SER B 1 41 ? 21.837 -14.382 -16.382 1 54.28 41 SER B O 1
ATOM 2301 N N . ILE B 1 42 ? 21.232 -13.449 -14.297 1 58.64 42 ILE B N 1
ATOM 2302 C CA . ILE B 1 42 ? 21.596 -12.04 -14.192 1 58.64 42 ILE B CA 1
ATOM 2303 C C . ILE B 1 42 ? 23.041 -11.845 -14.644 1 58.64 42 ILE B C 1
ATOM 2305 O O . ILE B 1 42 ? 23.967 -11.924 -13.833 1 58.64 42 ILE B O 1
ATOM 2309 N N . CYS B 1 43 ? 23.328 -12.332 -15.874 1 58.79 43 CYS B N 1
ATOM 2310 C CA . CYS B 1 43 ? 24.761 -12.212 -16.12 1 58.79 43 CYS B CA 1
ATOM 2311 C C . CYS B 1 43 ? 25.053 -11.079 -17.097 1 58.79 43 CYS B C 1
ATOM 2313 O O . CYS B 1 43 ? 26.082 -10.41 -16.988 1 58.79 43 CYS B O 1
ATOM 2315 N N . SER B 1 44 ? 24.145 -10.83 -17.946 1 68.96 44 SER B N 1
ATOM 2316 C CA . SER B 1 44 ? 24.492 -9.808 -18.928 1 68.96 44 SER B CA 1
ATOM 2317 C C . SER B 1 44 ? 23.672 -8.539 -18.719 1 68.96 44 SER B C 1
ATOM 2319 O O . SER B 1 44 ? 22.605 -8.578 -18.103 1 68.96 44 SER B O 1
ATOM 2321 N N . ARG B 1 45 ? 24.152 -7.404 -19.12 1 73.48 45 ARG B N 1
ATOM 2322 C CA . ARG B 1 45 ? 23.475 -6.114 -19.038 1 73.48 45 ARG B CA 1
ATOM 2323 C C . ARG B 1 45 ? 22.106 -6.17 -19.709 1 73.48 45 ARG B C 1
ATOM 2325 O O . ARG B 1 45 ? 21.139 -5.592 -19.207 1 73.48 45 ARG B O 1
ATOM 2332 N N . LYS B 1 46 ? 22.134 -6.814 -20.869 1 75.25 46 LYS B N 1
ATOM 2333 C CA . LYS B 1 46 ? 20.878 -6.948 -21.6 1 75.25 46 LYS B CA 1
ATOM 2334 C C . LYS B 1 46 ? 19.839 -7.703 -20.776 1 75.25 46 LYS B C 1
ATOM 2336 O O . LYS B 1 46 ? 18.656 -7.356 -20.789 1 75.25 46 LYS B O 1
ATOM 2341 N N . ASP B 1 47 ? 20.29 -8.679 -20.025 1 76.64 47 ASP B N 1
ATOM 2342 C CA . ASP B 1 47 ? 19.404 -9.477 -19.183 1 76.64 47 ASP B CA 1
ATOM 2343 C C . ASP B 1 47 ? 18.839 -8.643 -18.035 1 76.64 47 ASP B C 1
ATOM 2345 O O . ASP B 1 47 ? 17.667 -8.78 -17.68 1 76.64 47 ASP B O 1
ATOM 2349 N N . VAL B 1 48 ? 19.705 -7.694 -17.693 1 77.64 48 VAL B N 1
ATOM 2350 C CA . VAL B 1 48 ? 19.294 -6.856 -16.572 1 77.64 48 VAL B CA 1
ATOM 2351 C C . VAL B 1 48 ? 18.206 -5.884 -17.024 1 77.64 48 VAL B C 1
ATOM 2353 O O . VAL B 1 48 ? 17.217 -5.676 -16.317 1 77.64 48 VAL B O 1
ATOM 2356 N N . VAL B 1 49 ? 18.38 -5.394 -18.23 1 83.66 49 VAL B N 1
ATOM 2357 C CA . VAL B 1 49 ? 17.413 -4.448 -18.777 1 83.66 49 VAL B CA 1
ATOM 2358 C C . VAL B 1 49 ? 16.08 -5.153 -19.019 1 83.66 49 VAL B C 1
ATOM 2360 O O . VAL B 1 49 ? 15.021 -4.632 -18.661 1 83.66 49 VAL B O 1
ATOM 2363 N N . SER B 1 50 ? 16.195 -6.331 -19.594 1 84.33 50 SER B N 1
ATOM 2364 C CA . SER B 1 50 ? 14.993 -7.115 -19.857 1 84.33 50 SER B CA 1
ATOM 2365 C C . SER B 1 50 ? 14.281 -7.489 -18.561 1 84.33 50 SER B C 1
ATOM 2367 O O . SER B 1 50 ? 13.054 -7.409 -18.475 1 84.33 50 SER B O 1
ATOM 2369 N N . LEU B 1 51 ? 15.047 -7.848 -17.615 1 82.44 51 LEU B N 1
ATOM 2370 C CA . LEU B 1 51 ? 14.48 -8.224 -16.325 1 82.44 51 LEU B CA 1
ATOM 2371 C C . LEU B 1 51 ? 13.74 -7.05 -15.693 1 82.44 51 LEU B C 1
ATOM 2373 O O . LEU B 1 51 ? 12.638 -7.216 -15.166 1 82.44 51 LEU B O 1
ATOM 2377 N N . ASN B 1 52 ? 14.291 -5.926 -15.831 1 85.18 52 ASN B N 1
ATOM 2378 C CA . ASN B 1 52 ? 13.671 -4.734 -15.264 1 85.18 52 ASN B CA 1
ATOM 2379 C C . ASN B 1 52 ? 12.379 -4.373 -15.993 1 85.18 52 ASN B C 1
ATOM 2381 O O . ASN B 1 52 ? 11.424 -3.901 -15.375 1 85.18 52 ASN B O 1
ATOM 2385 N N . ARG B 1 53 ? 12.391 -4.632 -17.227 1 87.05 53 ARG B N 1
ATOM 2386 C CA . ARG B 1 53 ? 11.184 -4.394 -18.013 1 87.05 53 ARG B CA 1
ATOM 2387 C C . ARG B 1 53 ? 10.068 -5.35 -17.604 1 87.05 53 ARG B C 1
ATOM 2389 O O . ARG B 1 53 ? 8.923 -4.932 -17.419 1 87.05 53 ARG B O 1
ATOM 2396 N N . TRP B 1 54 ? 10.473 -6.534 -17.396 1 86.33 54 TRP B N 1
ATOM 2397 C CA . TRP B 1 54 ? 9.488 -7.524 -16.973 1 86.33 54 TRP B CA 1
ATOM 2398 C C . TRP B 1 54 ? 9.013 -7.246 -15.551 1 86.33 54 TRP B C 1
ATOM 2400 O O . TRP B 1 54 ? 7.856 -7.51 -15.214 1 86.33 54 TRP B O 1
ATOM 2410 N N . LEU B 1 55 ? 9.866 -6.704 -14.827 1 86.33 55 LEU B N 1
ATOM 2411 C CA . LEU B 1 55 ? 9.501 -6.319 -13.468 1 86.33 55 LEU B CA 1
ATO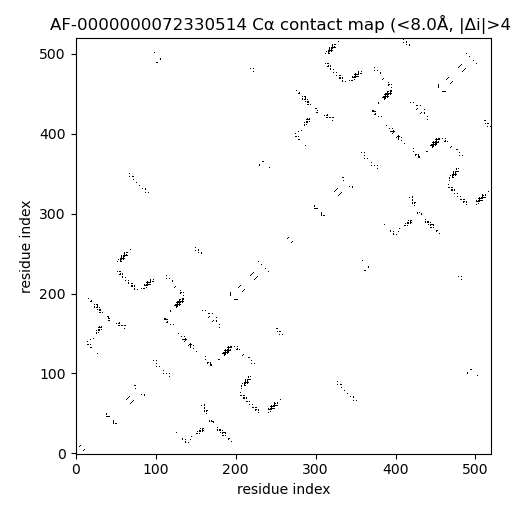M 2412 C C . LEU B 1 55 ? 8.423 -5.239 -13.48 1 86.33 55 LEU B C 1
ATOM 2414 O O . LEU B 1 55 ? 7.522 -5.246 -12.638 1 86.33 55 LEU B O 1
ATOM 2418 N N . SER B 1 56 ? 8.564 -4.343 -14.428 1 91.43 56 SER B N 1
ATOM 2419 C CA . SER B 1 56 ? 7.555 -3.299 -14.573 1 91.43 56 SER B CA 1
ATOM 2420 C C . SER B 1 56 ? 6.198 -3.89 -14.941 1 91.43 56 SER B C 1
ATOM 2422 O O . SER B 1 56 ? 5.173 -3.502 -14.377 1 91.43 56 SER B O 1
ATOM 2424 N N . TYR B 1 57 ? 6.199 -4.812 -15.834 1 91.48 57 TYR B N 1
ATOM 2425 C CA . TYR B 1 57 ? 4.977 -5.531 -16.175 1 91.48 57 TYR B CA 1
ATOM 2426 C C . TYR B 1 57 ? 4.404 -6.242 -14.955 1 91.48 57 TYR B C 1
ATOM 2428 O O . TYR B 1 57 ? 3.196 -6.192 -14.71 1 91.48 57 TYR B O 1
ATOM 2436 N N . ALA B 1 58 ? 5.271 -6.901 -14.225 1 88.32 58 ALA B N 1
ATOM 2437 C CA . ALA B 1 58 ? 4.867 -7.641 -13.033 1 88.32 58 ALA B CA 1
ATOM 2438 C C . ALA B 1 58 ? 4.213 -6.717 -12.009 1 88.32 58 ALA B C 1
ATOM 2440 O O . ALA B 1 58 ? 3.195 -7.068 -11.408 1 88.32 58 ALA B O 1
ATOM 2441 N N . THR B 1 59 ? 4.799 -5.585 -11.852 1 91.81 59 THR B N 1
ATOM 2442 C CA . THR B 1 59 ? 4.267 -4.623 -10.894 1 91.81 59 THR B CA 1
ATOM 2443 C C . THR B 1 59 ? 2.858 -4.188 -11.289 1 91.81 59 THR B C 1
ATOM 2445 O O . THR B 1 59 ? 1.954 -4.158 -10.451 1 91.81 59 THR B O 1
ATOM 2448 N N . GLY B 1 60 ? 2.675 -3.871 -12.542 1 92.33 60 GLY B N 1
ATOM 2449 C CA . GLY B 1 60 ? 1.356 -3.51 -13.034 1 92.33 60 GLY B CA 1
ATOM 2450 C C . GLY B 1 60 ? 0.333 -4.618 -12.869 1 92.33 60 GLY B C 1
ATOM 2451 O O . GLY B 1 60 ? -0.802 -4.366 -12.46 1 92.33 60 GLY B O 1
ATOM 2452 N N . SER B 1 61 ? 0.762 -5.784 -13.152 1 90.18 61 SER B N 1
ATOM 2453 C CA . SER B 1 61 ? -0.126 -6.935 -13.024 1 90.18 61 SER B CA 1
ATOM 2454 C C . SER B 1 61 ? -0.527 -7.165 -11.571 1 90.18 61 SER B C 1
ATOM 2456 O O . SER B 1 61 ? -1.687 -7.464 -11.281 1 90.18 61 SER B O 1
ATOM 2458 N N . LEU B 1 62 ? 0.406 -7.026 -10.691 1 90.07 62 LEU B N 1
ATOM 2459 C CA . LEU B 1 62 ? 0.137 -7.221 -9.27 1 90.07 62 LEU B CA 1
ATOM 2460 C C . LEU B 1 62 ? -0.815 -6.151 -8.745 1 90.07 62 LEU B C 1
ATOM 2462 O O . LEU B 1 62 ? -1.727 -6.451 -7.972 1 90.07 62 LEU B O 1
ATOM 2466 N N . LEU B 1 63 ? -0.616 -4.955 -9.166 1 92.38 63 LEU B N 1
ATOM 2467 C CA . LEU B 1 63 ? -1.506 -3.87 -8.765 1 92.38 63 LEU B CA 1
ATOM 2468 C C . LEU B 1 63 ? -2.912 -4.089 -9.315 1 92.38 63 LEU B C 1
ATOM 2470 O O . LEU B 1 63 ? -3.9 -3.831 -8.624 1 92.38 63 LEU B O 1
ATOM 2474 N N . GLY B 1 64 ? -2.963 -4.505 -10.546 1 89.29 64 GLY B N 1
ATOM 2475 C CA . GLY B 1 64 ? -4.257 -4.85 -11.112 1 89.29 64 GLY B CA 1
ATOM 2476 C C . GLY B 1 64 ? -4.961 -5.962 -10.356 1 89.29 64 GLY B C 1
ATOM 2477 O O . GLY B 1 64 ? -6.168 -5.89 -10.118 1 89.29 64 GLY B O 1
ATOM 2478 N N . GLU B 1 65 ? -4.153 -6.971 -9.996 1 85.43 65 GLU B N 1
ATOM 2479 C CA . GLU B 1 65 ? -4.701 -8.08 -9.22 1 85.43 65 GLU B CA 1
ATOM 2480 C C . GLU B 1 65 ? -5.302 -7.59 -7.906 1 85.43 65 GLU B C 1
ATOM 2482 O O . GLU B 1 65 ? -6.391 -8.017 -7.518 1 85.43 65 GLU B O 1
ATOM 2487 N N . VAL B 1 66 ? -4.658 -6.68 -7.253 1 89.31 66 VAL B N 1
ATOM 2488 C CA . VAL B 1 66 ? -5.087 -6.198 -5.945 1 89.31 66 VAL B CA 1
ATOM 2489 C C . VAL B 1 66 ? -6.324 -5.316 -6.099 1 89.31 66 VAL B C 1
ATOM 2491 O O . VAL B 1 66 ? -7.344 -5.545 -5.445 1 89.31 66 VAL B O 1
ATOM 2494 N N . PHE B 1 67 ? -6.374 -4.358 -7.008 1 88.36 67 PHE B N 1
ATOM 2495 C CA . PHE B 1 67 ? -7.389 -3.311 -7.031 1 88.36 67 PHE B CA 1
ATOM 2496 C C . PHE B 1 67 ? -8.565 -3.716 -7.911 1 88.36 67 PHE B C 1
ATOM 2498 O O . PHE B 1 67 ? -9.691 -3.261 -7.699 1 88.36 67 PHE B O 1
ATOM 2505 N N . ILE B 1 68 ? -8.326 -4.544 -8.831 1 84 68 ILE B N 1
ATOM 2506 C CA . ILE B 1 68 ? -9.382 -4.858 -9.787 1 84 68 ILE B CA 1
ATOM 2507 C C . ILE B 1 68 ? -10.008 -6.206 -9.441 1 84 68 ILE B C 1
ATOM 2509 O O . ILE B 1 68 ? -11.192 -6.433 -9.701 1 84 68 ILE B O 1
ATOM 2513 N N . HIS B 1 69 ? -9.242 -7.044 -8.811 1 83.92 69 HIS B N 1
ATOM 2514 C CA . HIS B 1 69 ? -9.767 -8.385 -8.578 1 83.92 69 HIS B CA 1
ATOM 2515 C C . HIS B 1 69 ? -9.958 -8.65 -7.089 1 83.92 69 HIS B C 1
ATOM 2517 O O . HIS B 1 69 ? -11.089 -8.786 -6.618 1 83.92 69 HIS B O 1
ATOM 2523 N N . LEU B 1 70 ? -8.925 -8.63 -6.316 1 82.95 70 LEU B N 1
ATOM 2524 C CA . LEU B 1 70 ? -8.973 -9.064 -4.924 1 82.95 70 LEU B CA 1
ATOM 2525 C C . LEU B 1 70 ? -9.871 -8.147 -4.1 1 82.95 70 LEU B C 1
ATOM 2527 O O . LEU B 1 70 ? -10.705 -8.62 -3.325 1 82.95 70 LEU B O 1
ATOM 2531 N N . LEU B 1 71 ? -9.705 -6.853 -4.265 1 81.59 71 LEU B N 1
ATOM 2532 C CA . LEU B 1 71 ? -10.454 -5.904 -3.448 1 81.59 71 LEU B CA 1
ATOM 2533 C C . LEU B 1 71 ? -11.945 -5.976 -3.76 1 81.59 71 LEU B C 1
ATOM 2535 O O . LEU B 1 71 ? -12.767 -6.121 -2.853 1 81.59 71 LEU B O 1
ATOM 2539 N N . PRO B 1 72 ? -12.373 -5.883 -4.971 1 78.22 72 PRO B N 1
ATOM 2540 C CA . PRO B 1 72 ? -13.801 -6.008 -5.27 1 78.22 72 PRO B CA 1
ATOM 2541 C C . PRO B 1 72 ? -14.38 -7.352 -4.835 1 78.22 72 PRO B C 1
ATOM 2543 O O . PRO B 1 72 ? -15.514 -7.413 -4.354 1 78.22 72 PRO B O 1
ATOM 2546 N N . GLU B 1 73 ? -13.632 -8.436 -4.993 1 77.83 73 GLU B N 1
ATOM 2547 C CA . GLU B 1 73 ? -14.111 -9.752 -4.58 1 77.83 73 GLU B CA 1
ATOM 2548 C C . GLU B 1 73 ? -14.313 -9.816 -3.069 1 77.83 73 GLU B C 1
ATOM 2550 O O . GLU B 1 73 ? -15.211 -10.508 -2.586 1 77.83 73 GLU B O 1
ATOM 2555 N N . SER B 1 74 ? -13.492 -9.202 -2.352 1 76.12 74 SER B N 1
ATOM 2556 C CA . SER B 1 74 ? -13.608 -9.198 -0.898 1 76.12 74 SER B CA 1
ATOM 2557 C C . SER B 1 74 ? -14.817 -8.388 -0.442 1 76.12 74 SER B C 1
ATOM 2559 O O . SER B 1 74 ? -15.32 -8.585 0.667 1 76.12 74 SER B O 1
ATOM 2561 N N . TRP B 1 75 ? -15.321 -7.524 -1.226 1 67.98 75 TRP B N 1
ATOM 2562 C CA . TRP B 1 75 ? -16.366 -6.592 -0.815 1 67.98 75 TRP B CA 1
ATOM 2563 C C . TRP B 1 75 ? -17.735 -7.066 -1.293 1 67.98 75 TRP B C 1
ATOM 2565 O O . TRP B 1 75 ? -18.757 -6.749 -0.679 1 67.98 75 TRP B O 1
ATOM 2575 N N . ILE B 1 76 ? -17.922 -7.531 -2.485 1 61.58 76 ILE B N 1
ATOM 2576 C CA . ILE B 1 76 ? -19.216 -7.899 -3.048 1 61.58 76 ILE B CA 1
ATOM 2577 C C . ILE B 1 76 ? -20.006 -8.721 -2.032 1 61.58 76 ILE B C 1
ATOM 2579 O O . ILE B 1 76 ? -21.234 -8.631 -1.971 1 61.58 76 ILE B O 1
ATOM 2583 N N . HIS B 1 77 ? -19.304 -9.499 -1.295 1 54.58 77 HIS B N 1
ATOM 2584 C CA . HIS B 1 77 ? -20.125 -10.4 -0.494 1 54.58 77 HIS B CA 1
ATOM 2585 C C . HIS B 1 77 ? -20.317 -9.86 0.919 1 54.58 77 HIS B C 1
ATOM 2587 O O . HIS B 1 77 ? -20.94 -10.514 1.759 1 54.58 77 HIS B O 1
ATOM 2593 N N . ASN B 1 78 ? -19.932 -8.575 1.069 1 56.18 78 ASN B N 1
ATOM 2594 C CA . ASN B 1 78 ? -19.917 -8.381 2.515 1 56.18 78 ASN B CA 1
ATOM 2595 C C . ASN B 1 78 ? -20.622 -7.088 2.914 1 56.18 78 ASN B C 1
ATOM 2597 O O . ASN B 1 78 ? -20.769 -6.178 2.097 1 56.18 78 ASN B O 1
ATOM 2601 N N . ASP B 1 79 ? -21.491 -7.078 3.959 1 58.04 79 ASP B N 1
ATOM 2602 C CA . ASP B 1 79 ? -22.136 -5.98 4.672 1 58.04 79 ASP B CA 1
ATOM 2603 C C . ASP B 1 79 ? -21.113 -4.935 5.111 1 58.04 79 ASP B C 1
ATOM 2605 O O . ASP B 1 79 ? -19.906 -5.148 4.985 1 58.04 79 ASP B O 1
ATOM 2609 N N . VAL B 1 80 ? -21.512 -3.796 5.347 1 57.09 80 VAL B N 1
ATOM 2610 C CA . VAL B 1 80 ? -20.729 -2.643 5.78 1 57.09 80 VAL B CA 1
ATOM 2611 C C . VAL B 1 80 ? -19.675 -3.086 6.793 1 57.09 80 VAL B C 1
ATOM 2613 O O . VAL B 1 80 ? -18.524 -2.646 6.733 1 57.09 80 VAL B O 1
ATOM 2616 N N . VAL B 1 81 ? -20.045 -3.92 7.784 1 58.32 81 VAL B N 1
ATOM 2617 C CA . VAL B 1 81 ? -19.154 -4.426 8.823 1 58.32 81 VAL B CA 1
ATOM 2618 C C . VAL B 1 81 ? -18.017 -5.222 8.186 1 58.32 81 VAL B C 1
ATOM 2620 O O . VAL B 1 81 ? -16.868 -5.137 8.627 1 58.32 81 VAL B O 1
ATOM 2623 N N . ALA B 1 82 ? -18.352 -5.838 7.112 1 58.55 82 ALA B N 1
ATOM 2624 C CA . ALA B 1 82 ? -17.371 -6.682 6.434 1 58.55 82 ALA B CA 1
ATOM 2625 C C . ALA B 1 82 ? -16.297 -5.837 5.756 1 58.55 82 ALA B C 1
ATOM 2627 O O . ALA B 1 82 ? -15.147 -6.266 5.632 1 58.55 82 ALA B O 1
ATOM 2628 N N . PHE B 1 83 ? -16.639 -4.621 5.575 1 60.23 83 PHE B N 1
ATOM 2629 C CA . PHE B 1 83 ? -15.726 -3.716 4.885 1 60.23 83 PHE B CA 1
ATOM 2630 C C . PHE B 1 83 ? -14.603 -3.269 5.814 1 60.23 83 PHE B C 1
ATOM 2632 O O . PHE B 1 83 ? -13.431 -3.283 5.43 1 60.23 83 PHE B O 1
ATOM 2639 N N . GLN B 1 84 ? -15.068 -2.732 6.964 1 68.84 84 GLN B N 1
ATOM 2640 C CA . GLN B 1 84 ? -14.065 -2.352 7.953 1 68.84 84 GLN B CA 1
ATOM 2641 C C . GLN B 1 84 ? -13.117 -3.511 8.247 1 68.84 84 GLN B C 1
ATOM 2643 O O . GLN B 1 84 ? -11.915 -3.306 8.432 1 68.84 84 GLN B O 1
ATOM 2648 N N . ASN B 1 85 ? -13.703 -4.645 8.057 1 76.43 85 ASN B N 1
ATOM 2649 C CA . ASN B 1 85 ? -12.897 -5.831 8.327 1 76.43 85 ASN B CA 1
ATOM 2650 C C . ASN B 1 85 ? -11.892 -6.092 7.209 1 76.43 85 ASN B C 1
ATOM 2652 O O . ASN B 1 85 ? -10.765 -6.519 7.469 1 76.43 85 ASN B O 1
ATOM 2656 N N . SER B 1 86 ? -12.302 -5.745 5.999 1 79.74 86 SER B N 1
ATOM 2657 C CA . SER B 1 86 ? -11.412 -5.978 4.866 1 79.74 86 SER B CA 1
ATOM 2658 C C . SER B 1 86 ? -10.181 -5.081 4.938 1 79.74 86 SER B C 1
ATOM 2660 O O . SER B 1 86 ? -9.062 -5.532 4.681 1 79.74 86 SER B O 1
ATOM 2662 N N . GLY B 1 87 ? -10.411 -3.781 5.291 1 82.16 87 GLY B N 1
ATOM 2663 C CA . GLY B 1 87 ? -9.289 -2.87 5.453 1 82.16 87 GLY B CA 1
ATOM 2664 C C . GLY B 1 87 ? -8.309 -3.315 6.523 1 82.16 87 GLY B C 1
ATOM 2665 O O . GLY B 1 87 ? -7.095 -3.194 6.348 1 82.16 87 GLY B O 1
ATOM 2666 N N . PHE B 1 88 ? -8.838 -3.849 7.531 1 85.89 88 PHE B N 1
ATOM 2667 C CA . PHE B 1 88 ? -8.02 -4.324 8.642 1 85.89 88 PHE B CA 1
ATOM 2668 C C . PHE B 1 88 ? -7.145 -5.494 8.207 1 85.89 88 PHE B C 1
ATOM 2670 O O . PHE B 1 88 ? -5.944 -5.514 8.486 1 85.89 88 PHE B O 1
ATOM 2677 N N . TRP B 1 89 ? -7.68 -6.399 7.553 1 88.21 89 TRP B N 1
ATOM 2678 C CA . TRP B 1 89 ? -6.926 -7.583 7.152 1 88.21 89 TRP B CA 1
ATOM 2679 C C . TRP B 1 89 ? -5.907 -7.239 6.071 1 88.21 89 TRP B C 1
ATOM 2681 O O . TRP B 1 89 ? -4.826 -7.83 6.017 1 88.21 89 TRP B O 1
ATOM 2691 N N . MET B 1 90 ? -6.256 -6.275 5.184 1 90.93 90 MET B N 1
ATOM 2692 C CA . MET B 1 90 ? -5.28 -5.796 4.209 1 90.93 90 MET B CA 1
ATOM 2693 C C . MET B 1 90 ? -4.065 -5.193 4.908 1 90.93 90 MET B C 1
ATOM 2695 O O . MET B 1 90 ? -2.926 -5.467 4.527 1 90.93 90 MET B O 1
ATOM 2699 N N . LEU B 1 91 ? -4.383 -4.427 5.896 1 92.29 91 LEU B N 1
ATOM 2700 C CA . LEU B 1 91 ? -3.323 -3.795 6.674 1 92.29 91 LEU B CA 1
ATOM 2701 C C . LEU B 1 91 ? -2.485 -4.842 7.401 1 92.29 91 LEU B C 1
ATOM 2703 O O . LEU B 1 91 ? -1.257 -4.737 7.447 1 92.29 91 LEU B O 1
ATOM 2707 N N . THR B 1 92 ? -3.135 -5.814 7.959 1 92.53 92 THR B N 1
ATOM 2708 C CA . THR B 1 92 ? -2.438 -6.88 8.671 1 92.53 92 THR B CA 1
ATOM 2709 C C . THR B 1 92 ? -1.493 -7.628 7.735 1 92.53 92 THR B C 1
ATOM 2711 O O . THR B 1 92 ? -0.354 -7.923 8.101 1 92.53 92 THR B O 1
ATOM 2714 N N . GLY B 1 93 ? -1.992 -7.951 6.561 1 93.1 93 GLY B N 1
ATOM 2715 C CA . GLY B 1 93 ? -1.123 -8.596 5.59 1 93.1 93 GLY B CA 1
ATOM 2716 C C . GLY B 1 93 ? 0.084 -7.755 5.218 1 93.1 93 GLY B C 1
ATOM 2717 O O . GLY B 1 93 ? 1.208 -8.258 5.176 1 93.1 93 GLY B O 1
ATOM 2718 N N . LEU B 1 94 ? -0.154 -6.488 4.966 1 94.11 94 LEU B N 1
ATOM 2719 C CA . LEU B 1 94 ? 0.903 -5.546 4.614 1 94.11 94 LEU B CA 1
ATOM 2720 C C . LEU B 1 94 ? 1.936 -5.445 5.731 1 94.11 94 LEU B C 1
ATOM 2722 O O . LEU B 1 94 ? 3.138 -5.57 5.484 1 94.11 94 LEU B O 1
ATOM 2726 N N . LEU B 1 95 ? 1.495 -5.326 6.984 1 93.94 95 LEU B N 1
ATOM 2727 C CA . LEU B 1 95 ? 2.382 -5.121 8.124 1 93.94 95 LEU B CA 1
ATOM 2728 C C . LEU B 1 95 ? 3.142 -6.4 8.458 1 93.94 95 LEU B C 1
ATOM 2730 O O . LEU B 1 95 ? 4.307 -6.348 8.859 1 93.94 95 LEU B O 1
ATOM 2734 N N . LEU B 1 96 ? 2.503 -7.529 8.304 1 93.03 96 LEU B N 1
ATOM 2735 C CA . LEU B 1 96 ? 3.176 -8.792 8.586 1 93.03 96 LEU B CA 1
ATOM 2736 C C . LEU B 1 96 ? 4.364 -8.995 7.651 1 93.03 96 LEU B C 1
ATOM 2738 O O . LEU B 1 96 ? 5.448 -9.382 8.092 1 93.03 96 LEU B O 1
ATOM 2742 N N . PHE B 1 97 ? 4.164 -8.678 6.445 1 92.9 97 PHE B N 1
ATOM 2743 C CA . PHE B 1 97 ? 5.255 -8.842 5.492 1 92.9 97 PHE B CA 1
ATOM 2744 C C . PHE B 1 97 ? 6.369 -7.839 5.766 1 92.9 97 PHE B C 1
ATOM 2746 O O . PHE B 1 97 ? 7.551 -8.168 5.645 1 92.9 97 PHE B O 1
ATOM 2753 N N . PHE B 1 98 ? 6.063 -6.688 6.128 1 91.55 98 PHE B N 1
ATOM 2754 C CA . PHE B 1 98 ? 7.059 -5.694 6.51 1 91.55 98 PHE B CA 1
ATOM 2755 C C . PHE B 1 98 ? 7.874 -6.176 7.704 1 91.55 98 PHE B C 1
ATOM 2757 O O . PHE B 1 98 ? 9.104 -6.087 7.7 1 91.55 98 PHE B O 1
ATOM 2764 N N . ILE B 1 99 ? 7.148 -6.679 8.677 1 90.35 99 ILE B N 1
ATOM 2765 C CA . ILE B 1 99 ? 7.796 -7.13 9.903 1 90.35 99 ILE B CA 1
ATOM 2766 C C . ILE B 1 99 ? 8.724 -8.303 9.596 1 90.35 99 ILE B C 1
ATOM 2768 O O . ILE B 1 99 ? 9.866 -8.338 10.059 1 90.35 99 ILE B O 1
ATOM 2772 N N . ILE B 1 100 ? 8.26 -9.193 8.825 1 88.6 100 ILE B N 1
ATOM 2773 C CA . ILE B 1 100 ? 9.067 -10.354 8.467 1 88.6 100 ILE B CA 1
ATOM 2774 C C . ILE B 1 100 ? 10.321 -9.9 7.722 1 88.6 100 ILE B C 1
ATOM 2776 O O . ILE B 1 100 ? 11.428 -10.351 8.025 1 88.6 100 ILE B O 1
ATOM 2780 N N . GLU B 1 101 ? 10.139 -9.066 6.733 1 87.62 101 GLU B N 1
ATOM 2781 C CA . GLU B 1 101 ? 11.288 -8.584 5.972 1 87.62 101 GLU B CA 1
ATOM 2782 C C . GLU B 1 101 ? 12.259 -7.817 6.864 1 87.62 101 GLU B C 1
ATOM 2784 O O . GLU B 1 101 ? 13.475 -7.994 6.764 1 87.62 101 GLU B O 1
ATOM 2789 N N . LYS B 1 102 ? 11.67 -6.975 7.728 1 85.84 102 LYS B N 1
ATOM 2790 C CA . LYS B 1 102 ? 12.49 -6.151 8.611 1 85.84 102 LYS B CA 1
ATOM 2791 C C . LYS B 1 102 ? 13.297 -7.014 9.577 1 85.84 102 LYS B C 1
ATOM 2793 O O . LYS B 1 102 ? 14.461 -6.719 9.857 1 85.84 102 LYS B O 1
ATOM 2798 N N . LEU B 1 103 ? 12.779 -8.055 9.998 1 80.21 103 LEU B N 1
ATOM 2799 C CA . LEU B 1 103 ? 13.442 -8.912 10.976 1 80.21 103 LEU B CA 1
ATOM 2800 C C . LEU B 1 103 ? 14.396 -9.883 10.289 1 80.21 103 LEU B C 1
ATOM 2802 O O . LEU B 1 103 ? 15.412 -10.275 10.868 1 80.21 103 LEU B O 1
ATOM 2806 N N . CYS B 1 104 ? 14.118 -10.277 9.049 1 80.21 104 CYS B N 1
ATOM 2807 C CA . CYS B 1 104 ? 14.909 -11.287 8.355 1 80.21 104 CYS B CA 1
ATOM 2808 C C . CYS B 1 104 ? 16.06 -10.646 7.588 1 80.21 104 CYS B C 1
ATOM 2810 O O . CYS B 1 104 ? 17.013 -11.327 7.207 1 80.21 104 CYS B O 1
ATOM 2812 N N . ILE B 1 105 ? 15.945 -9.413 7.351 1 75.21 105 ILE B N 1
ATOM 2813 C CA . ILE B 1 105 ? 16.951 -8.729 6.546 1 75.21 105 ILE B CA 1
ATOM 2814 C C . ILE B 1 105 ? 18.301 -8.773 7.259 1 75.21 105 ILE B C 1
ATOM 2816 O O . ILE B 1 105 ? 19.352 -8.732 6.615 1 75.21 105 ILE B O 1
ATOM 2820 N N . HIS B 1 106 ? 18.291 -8.912 8.533 1 71.16 106 HIS B N 1
ATOM 2821 C CA . HIS B 1 106 ? 19.538 -8.953 9.288 1 71.16 106 HIS B CA 1
ATOM 2822 C C . HIS B 1 106 ? 20.323 -10.226 8.987 1 71.16 106 HIS B C 1
ATOM 2824 O O . HIS B 1 106 ? 21.549 -10.247 9.111 1 71.16 106 HIS B O 1
ATOM 2830 N N . GLU B 1 107 ? 19.74 -11.175 8.522 1 68.27 107 GLU B N 1
ATOM 2831 C CA . GLU B 1 107 ? 20.37 -12.487 8.407 1 68.27 107 GLU B CA 1
ATOM 2832 C C . GLU B 1 107 ? 20.635 -12.845 6.947 1 68.27 107 GLU B C 1
ATOM 2834 O O . GLU B 1 107 ? 21.44 -13.732 6.656 1 68.27 107 GLU B O 1
ATOM 2839 N N . SER B 1 108 ? 19.998 -12.194 6.034 1 67.59 108 SER B N 1
ATOM 2840 C CA . SER B 1 108 ? 20.09 -12.568 4.626 1 67.59 108 SER B CA 1
ATOM 2841 C C . SER B 1 108 ? 20.137 -11.336 3.729 1 67.59 108 SER B C 1
ATOM 2843 O O . SER B 1 108 ? 19.923 -10.215 4.193 1 67.59 108 SER B O 1
ATOM 2845 N N . ALA B 1 109 ? 20.479 -11.709 2.542 1 72.3 109 ALA B N 1
ATOM 2846 C CA . ALA B 1 109 ? 20.449 -10.624 1.564 1 72.3 109 ALA B CA 1
ATOM 2847 C C . ALA B 1 109 ? 19.019 -10.157 1.308 1 72.3 109 ALA B C 1
ATOM 2849 O O . ALA B 1 109 ? 18.095 -10.971 1.247 1 72.3 109 ALA B O 1
ATOM 2850 N N . GLU B 1 110 ? 18.777 -8.929 1.313 1 71.31 110 GLU B N 1
ATOM 2851 C CA . GLU B 1 110 ? 17.494 -8.259 1.121 1 71.31 110 GLU B CA 1
ATOM 2852 C C . GLU B 1 110 ? 16.715 -8.88 -0.034 1 71.31 110 GLU B C 1
ATOM 2854 O O . GLU B 1 110 ? 15.524 -9.17 0.099 1 71.31 110 GLU B O 1
ATOM 2859 N N . LYS B 1 111 ? 17.336 -9.212 -1.065 1 73.93 111 LYS B N 1
ATOM 2860 C CA . LYS B 1 111 ? 16.677 -9.704 -2.271 1 73.93 111 LYS B CA 1
ATOM 2861 C C . LYS B 1 111 ? 16.172 -11.131 -2.078 1 73.93 111 LYS B C 1
ATOM 2863 O O . LYS B 1 111 ? 15.098 -11.487 -2.569 1 73.93 111 LYS B O 1
ATOM 2868 N N . GLU B 1 112 ? 16.884 -11.859 -1.292 1 82.33 112 GLU B N 1
ATOM 2869 C CA . GLU B 1 112 ? 16.451 -13.226 -1.019 1 82.33 112 GLU B CA 1
ATOM 2870 C C . GLU B 1 112 ? 15.178 -13.245 -0.178 1 82.33 112 GLU B C 1
ATOM 2872 O O . GLU B 1 112 ? 14.276 -14.048 -0.425 1 82.33 112 GLU B O 1
ATOM 2877 N N . VAL B 1 113 ? 15.118 -12.391 0.712 1 85.21 113 VAL B N 1
ATOM 2878 C CA . VAL B 1 113 ? 13.949 -12.306 1.582 1 85.21 113 VAL B CA 1
ATOM 2879 C C . VAL B 1 113 ? 12.717 -11.94 0.757 1 85.21 113 VAL B C 1
ATOM 2881 O O . VAL B 1 113 ? 11.639 -12.507 0.955 1 85.21 113 VAL B O 1
ATOM 2884 N N . GLU B 1 114 ? 12.881 -11.076 -0.213 1 85.48 114 GLU B N 1
ATOM 2885 C CA . GLU B 1 114 ? 11.786 -10.663 -1.087 1 85.48 114 GLU B CA 1
ATOM 2886 C C . GLU B 1 114 ? 11.239 -11.845 -1.883 1 85.48 114 GLU B C 1
ATOM 2888 O O . GLU B 1 114 ? 10.028 -11.96 -2.08 1 85.48 114 GLU B O 1
ATOM 2893 N N . GLY B 1 115 ? 12.191 -12.682 -2.344 1 88.95 115 GLY B N 1
ATOM 2894 C CA . GLY B 1 115 ? 11.777 -13.87 -3.073 1 88.95 115 GLY B CA 1
ATOM 2895 C C . GLY B 1 115 ? 10.93 -14.815 -2.241 1 88.95 115 GLY B C 1
ATOM 2896 O O . GLY B 1 115 ? 9.886 -15.285 -2.697 1 88.95 115 GLY B O 1
ATOM 2897 N N . TYR B 1 116 ? 11.279 -14.994 -1.059 1 90.04 116 TYR B N 1
ATOM 2898 C CA . TYR B 1 116 ? 10.569 -15.915 -0.178 1 90.04 116 TYR B CA 1
ATOM 2899 C C . TYR B 1 116 ? 9.226 -15.334 0.249 1 90.04 116 TYR B C 1
ATOM 2901 O O . TYR B 1 116 ? 8.243 -16.066 0.389 1 90.04 116 TYR B O 1
ATOM 2909 N N . LEU B 1 117 ? 9.227 -14.059 0.496 1 91.29 117 LEU B N 1
ATOM 2910 C CA . LEU B 1 117 ? 7.958 -13.41 0.809 1 91.29 117 LEU B CA 1
ATOM 2911 C C . LEU B 1 117 ? 6.971 -13.562 -0.343 1 91.29 117 LEU B C 1
ATOM 2913 O O . LEU B 1 117 ? 5.786 -13.822 -0.121 1 91.29 117 LEU B O 1
ATOM 2917 N N . ASN B 1 118 ? 7.478 -13.413 -1.518 1 91.97 118 ASN B N 1
ATOM 2918 C CA . ASN B 1 118 ? 6.641 -13.592 -2.7 1 91.97 118 ASN B CA 1
ATOM 2919 C C . ASN B 1 118 ? 6.097 -15.015 -2.79 1 91.97 118 ASN B C 1
ATOM 2921 O O . ASN B 1 118 ? 4.936 -15.218 -3.152 1 91.97 118 ASN B O 1
ATOM 2925 N N . LEU B 1 119 ? 6.915 -15.972 -2.436 1 92.27 119 LEU B N 1
ATOM 2926 C CA . LEU B 1 119 ? 6.495 -17.369 -2.462 1 92.27 119 LEU B CA 1
ATOM 2927 C C . LEU B 1 119 ? 5.377 -17.619 -1.455 1 92.27 119 LEU B C 1
ATOM 2929 O O . LEU B 1 119 ? 4.394 -18.294 -1.768 1 92.27 119 LEU B O 1
ATOM 2933 N N . ILE B 1 120 ? 5.489 -17.101 -0.287 1 92.47 120 ILE B N 1
ATOM 2934 C CA . ILE B 1 120 ? 4.476 -17.261 0.75 1 92.47 120 ILE B CA 1
ATOM 2935 C C . ILE B 1 120 ? 3.159 -16.644 0.286 1 92.47 120 ILE B C 1
ATOM 2937 O O . ILE B 1 120 ? 2.101 -17.268 0.393 1 92.47 120 ILE B O 1
ATOM 2941 N N . ALA B 1 121 ? 3.288 -15.423 -0.21 1 91.93 121 ALA B N 1
ATOM 2942 C CA . ALA B 1 121 ? 2.091 -14.75 -0.707 1 91.93 121 ALA B CA 1
ATOM 2943 C C . ALA B 1 121 ? 1.422 -15.564 -1.81 1 91.93 121 ALA B C 1
ATOM 2945 O O . ALA B 1 121 ? 0.193 -15.658 -1.864 1 91.93 121 ALA B O 1
ATOM 2946 N N . ASN B 1 122 ? 2.178 -16.13 -2.636 1 91.94 122 ASN B N 1
ATOM 2947 C CA . ASN B 1 122 ? 1.674 -16.914 -3.758 1 91.94 122 ASN B CA 1
ATOM 2948 C C . ASN B 1 122 ? 0.992 -18.195 -3.285 1 91.94 122 ASN B C 1
ATOM 2950 O O . ASN B 1 122 ? -0.02 -18.61 -3.852 1 91.94 122 ASN B O 1
ATOM 2954 N N . VAL B 1 123 ? 1.554 -18.815 -2.311 1 92.98 123 VAL B N 1
ATOM 2955 C CA . VAL B 1 123 ? 0.935 -20.019 -1.766 1 92.98 123 VAL B CA 1
ATOM 2956 C C . VAL B 1 123 ? -0.452 -19.685 -1.221 1 92.98 123 VAL B C 1
ATOM 2958 O O . VAL B 1 123 ? -1.414 -20.418 -1.463 1 92.98 123 VAL B O 1
ATOM 2961 N N . ILE B 1 124 ? -0.547 -18.652 -0.51 1 91.57 124 ILE B N 1
ATOM 2962 C CA . ILE B 1 124 ? -1.819 -18.244 0.076 1 91.57 124 ILE B CA 1
ATOM 2963 C C . ILE B 1 124 ? -2.808 -17.888 -1.031 1 91.57 124 ILE B C 1
ATOM 2965 O O . ILE B 1 124 ? -3.979 -18.27 -0.973 1 91.57 124 ILE B O 1
ATOM 2969 N N . ASP B 1 125 ? -2.358 -17.205 -1.991 1 91.78 125 ASP B N 1
ATOM 2970 C CA . ASP B 1 125 ? -3.201 -16.834 -3.122 1 91.78 125 ASP B CA 1
ATOM 2971 C C . ASP B 1 125 ? -3.714 -18.072 -3.855 1 91.78 125 ASP B C 1
ATOM 2973 O O . ASP B 1 125 ? -4.908 -18.182 -4.139 1 91.78 125 ASP B O 1
ATOM 2977 N N . ASN B 1 126 ? -2.778 -18.961 -4.138 1 92.52 126 ASN B N 1
ATOM 2978 C CA . ASN B 1 126 ? -3.153 -20.206 -4.8 1 92.52 126 ASN B CA 1
ATOM 2979 C C . ASN B 1 126 ? -4.159 -21.001 -3.972 1 92.52 126 ASN B C 1
ATOM 2981 O O . ASN B 1 126 ? -5.043 -21.657 -4.524 1 92.52 126 ASN B O 1
ATOM 2985 N N . PHE B 1 127 ? -4.019 -20.942 -2.731 1 92.46 127 PHE B N 1
ATOM 2986 C CA . PHE B 1 127 ? -4.98 -21.585 -1.844 1 92.46 127 PHE B CA 1
ATOM 2987 C C . PHE B 1 127 ? -6.381 -21.029 -2.069 1 92.46 127 PHE B C 1
ATOM 2989 O O . PHE B 1 127 ? -7.351 -21.787 -2.147 1 92.46 127 PHE B O 1
ATOM 2996 N N . THR B 1 128 ? -6.467 -19.735 -2.17 1 90.65 128 THR B N 1
ATOM 2997 C CA . THR B 1 128 ? -7.761 -19.094 -2.375 1 90.65 128 THR B CA 1
ATOM 2998 C C . THR B 1 128 ? -8.348 -19.483 -3.729 1 90.65 128 THR B C 1
ATOM 3000 O O . THR B 1 128 ? -9.563 -19.645 -3.862 1 90.65 128 THR B O 1
ATOM 3003 N N . HIS B 1 129 ? -7.559 -19.614 -4.728 1 90.78 129 HIS B N 1
ATOM 3004 C CA . HIS B 1 129 ? -8.033 -20.079 -6.027 1 90.78 129 HIS B CA 1
ATOM 3005 C C . HIS B 1 129 ? -8.619 -21.484 -5.928 1 90.78 129 HIS B C 1
ATOM 3007 O O . HIS B 1 129 ? -9.667 -21.766 -6.515 1 90.78 129 HIS B O 1
ATOM 3013 N N . GLY B 1 130 ? -7.942 -22.285 -5.174 1 92.03 130 GLY B N 1
ATOM 3014 C CA . GLY B 1 130 ? -8.473 -23.621 -4.956 1 92.03 130 GLY B CA 1
ATOM 3015 C C . GLY B 1 130 ? -9.836 -23.619 -4.289 1 92.03 130 GLY B C 1
ATOM 3016 O O . GLY B 1 130 ? -10.723 -24.381 -4.677 1 92.03 130 GLY B O 1
ATOM 3017 N N . VAL B 1 131 ? -9.943 -22.768 -3.308 1 90.18 131 VAL B N 1
ATOM 3018 C CA . VAL B 1 131 ? -11.213 -22.647 -2.601 1 90.18 131 VAL B CA 1
ATOM 3019 C C . VAL B 1 131 ? -12.296 -22.16 -3.562 1 90.18 131 VAL B C 1
ATOM 3021 O O . VAL B 1 131 ? -13.41 -22.688 -3.571 1 90.18 131 VAL B O 1
ATOM 3024 N N . ALA B 1 132 ? -12.023 -21.174 -4.342 1 88.54 132 ALA B N 1
ATOM 3025 C CA . ALA B 1 132 ? -12.979 -20.617 -5.296 1 88.54 132 ALA B CA 1
ATOM 3026 C C . ALA B 1 132 ? -13.408 -21.665 -6.318 1 88.54 132 ALA B C 1
ATOM 3028 O O . ALA B 1 132 ? -14.595 -21.789 -6.629 1 88.54 132 ALA B O 1
ATOM 3029 N N . ILE B 1 133 ? -12.438 -22.38 -6.822 1 91.52 133 ILE B N 1
ATOM 3030 C CA . ILE B 1 133 ? -12.711 -23.422 -7.805 1 91.52 133 ILE B CA 1
ATOM 3031 C C . ILE B 1 133 ? -13.61 -24.492 -7.188 1 91.52 133 ILE B C 1
ATOM 3033 O O . ILE B 1 133 ? -14.654 -24.833 -7.748 1 91.52 133 ILE B O 1
ATOM 3037 N N . ALA B 1 134 ? -13.239 -24.954 -6.047 1 92.26 134 ALA B N 1
ATOM 3038 C CA . ALA B 1 134 ? -14.015 -26.003 -5.39 1 92.26 134 ALA B CA 1
ATOM 3039 C C . ALA B 1 134 ? -15.41 -25.505 -5.023 1 92.26 134 ALA B C 1
ATOM 3041 O O . ALA B 1 134 ? -16.396 -26.228 -5.184 1 92.26 134 ALA B O 1
ATOM 3042 N N . GLY B 1 135 ? -15.46 -24.342 -4.522 1 88.51 135 GLY B N 1
ATOM 3043 C CA . GLY B 1 135 ? -16.757 -23.759 -4.217 1 88.51 135 GLY B CA 1
ATOM 3044 C C . GLY B 1 135 ? -17.685 -23.706 -5.416 1 88.51 135 GLY B C 1
ATOM 3045 O O . GLY B 1 135 ? -18.892 -23.921 -5.284 1 88.51 135 GLY B O 1
ATOM 3046 N N . SER B 1 136 ? -17.176 -23.365 -6.519 1 88.91 136 SER B N 1
ATOM 3047 C CA . SER B 1 136 ? -17.973 -23.288 -7.739 1 88.91 136 SER B CA 1
ATOM 3048 C C . SER B 1 136 ? -18.396 -24.675 -8.21 1 88.91 136 SER B C 1
ATOM 3050 O O . SER B 1 136 ? -19.519 -24.86 -8.684 1 88.91 136 SER B O 1
ATOM 3052 N N . TYR B 1 137 ? -17.518 -25.663 -8.085 1 89.65 137 TYR B N 1
ATOM 3053 C CA . TYR B 1 137 ? -17.844 -27.032 -8.469 1 89.65 137 TYR B CA 1
ATOM 3054 C C . TYR B 1 137 ? -18.943 -27.601 -7.58 1 89.65 137 TYR B C 1
ATOM 3056 O O . TYR B 1 137 ? -19.726 -28.448 -8.015 1 89.65 137 TYR B O 1
ATOM 3064 N N . LEU B 1 138 ? -19.009 -27.153 -6.358 1 86.81 138 LEU B N 1
ATOM 3065 C CA . LEU B 1 138 ? -20.054 -27.602 -5.445 1 86.81 138 LEU B CA 1
ATOM 3066 C C . LEU B 1 138 ? -21.422 -27.097 -5.892 1 86.81 138 LEU B C 1
ATOM 3068 O O . LEU B 1 138 ? -22.444 -27.727 -5.612 1 86.81 138 LEU B O 1
ATOM 3072 N N . VAL B 1 139 ? -21.416 -26.017 -6.597 1 86.05 139 VAL B N 1
ATOM 3073 C CA . VAL B 1 139 ? -22.665 -25.458 -7.104 1 86.05 139 VAL B CA 1
ATOM 3074 C C . VAL B 1 139 ? -23.052 -26.155 -8.406 1 86.05 139 VAL B C 1
ATOM 3076 O O . VAL B 1 139 ? -24.184 -26.623 -8.555 1 86.05 139 VAL B O 1
ATOM 3079 N N . SER B 1 140 ? -22.155 -26.179 -9.369 1 90.45 140 SER B N 1
ATOM 3080 C CA . SER B 1 140 ? -22.41 -26.872 -10.628 1 90.45 140 SER B CA 1
ATOM 3081 C C . SER B 1 140 ? -21.116 -27.119 -11.396 1 90.45 140 SER B C 1
ATOM 3083 O O . SER B 1 140 ? -20.119 -26.426 -11.181 1 90.45 140 SER B O 1
ATOM 3085 N N . LEU B 1 141 ? -21.169 -28.092 -12.252 1 91.2 141 LEU B N 1
ATOM 3086 C CA . LEU B 1 141 ? -20.029 -28.415 -13.102 1 91.2 141 LEU B CA 1
ATOM 3087 C C . LEU B 1 141 ? -19.706 -27.258 -14.041 1 91.2 141 LEU B C 1
ATOM 3089 O O . LEU B 1 141 ? -18.537 -26.914 -14.23 1 91.2 141 LEU B O 1
ATOM 3093 N N . ARG B 1 142 ? -20.722 -26.682 -14.591 1 90.09 142 ARG B N 1
ATOM 3094 C CA . ARG B 1 142 ? -20.539 -25.576 -15.525 1 90.09 142 ARG B CA 1
ATOM 3095 C C . ARG B 1 142 ? -19.865 -24.389 -14.844 1 90.09 142 ARG B C 1
ATOM 3097 O O . ARG B 1 142 ? -18.932 -23.799 -15.393 1 90.09 142 ARG B O 1
ATOM 3104 N N . LEU B 1 143 ? -20.28 -24.127 -13.642 1 89.49 143 LEU B N 1
ATOM 3105 C CA . LEU B 1 143 ? -19.702 -23.009 -12.906 1 89.49 143 LEU B CA 1
ATOM 3106 C C . LEU B 1 143 ? -18.253 -23.298 -12.528 1 89.49 143 LEU B C 1
ATOM 3108 O O . LEU B 1 143 ? -17.412 -22.397 -12.541 1 89.49 143 LEU B O 1
ATOM 3112 N N . GLY B 1 144 ? -17.986 -24.545 -12.154 1 91.48 144 GLY B N 1
ATOM 3113 C CA . GLY B 1 144 ? -16.622 -24.94 -11.837 1 91.48 144 GLY B CA 1
ATOM 3114 C C . GLY B 1 144 ? -15.663 -24.757 -12.997 1 91.48 144 GLY B C 1
ATOM 3115 O O . GLY B 1 144 ? -14.575 -24.202 -12.829 1 91.48 144 GLY B O 1
ATOM 3116 N N . ILE B 1 145 ? -16.072 -25.136 -14.142 1 92.05 145 ILE B N 1
ATOM 3117 C CA . ILE B 1 145 ? -15.246 -25.026 -15.34 1 92.05 145 ILE B CA 1
ATOM 3118 C C . ILE B 1 145 ? -15.061 -23.555 -15.706 1 92.05 145 ILE B C 1
ATOM 3120 O O . ILE B 1 145 ? -13.958 -23.13 -16.057 1 92.05 145 ILE B O 1
ATOM 3124 N N . LEU B 1 146 ? -16.119 -22.786 -15.602 1 87.42 146 LEU B N 1
ATOM 3125 C CA . LEU B 1 146 ? -16.05 -21.363 -15.914 1 87.42 146 LEU B CA 1
ATOM 3126 C C . LEU B 1 146 ? -15.101 -20.643 -14.962 1 87.42 146 LEU B C 1
ATOM 3128 O O . LEU B 1 146 ? -14.281 -19.829 -15.393 1 87.42 146 LEU B O 1
ATOM 3132 N N . THR B 1 147 ? -15.205 -20.971 -13.736 1 88.79 147 THR B N 1
ATOM 3133 C CA . THR B 1 147 ? -14.338 -20.363 -12.732 1 88.79 147 THR B CA 1
ATOM 3134 C C . THR B 1 147 ? -12.882 -20.753 -12.967 1 88.79 147 THR B C 1
ATOM 3136 O O . THR B 1 147 ? -11.986 -19.911 -12.88 1 88.79 147 THR B O 1
ATOM 3139 N N . THR B 1 148 ? -12.67 -21.983 -13.258 1 91.94 148 THR B N 1
ATOM 3140 C CA . THR B 1 148 ? -11.321 -22.459 -13.541 1 91.94 148 THR B CA 1
ATOM 3141 C C . THR B 1 148 ? -10.716 -21.699 -14.718 1 91.94 148 THR B C 1
ATOM 3143 O O . THR B 1 148 ? -9.577 -21.234 -14.644 1 91.94 148 THR B O 1
ATOM 3146 N N . THR B 1 149 ? -11.439 -21.524 -15.741 1 88.13 149 THR B N 1
ATOM 3147 C CA . THR B 1 149 ? -10.959 -20.837 -16.935 1 88.13 149 THR B CA 1
ATOM 3148 C C . THR B 1 149 ? -10.668 -19.369 -16.634 1 88.13 149 THR B C 1
ATOM 3150 O O . THR B 1 149 ? -9.639 -18.836 -17.056 1 88.13 149 THR B O 1
ATOM 3153 N N . CYS B 1 150 ? -11.483 -18.776 -15.876 1 84.29 150 CYS B N 1
ATOM 3154 C CA . CYS B 1 150 ? -11.301 -17.378 -15.499 1 84.29 150 CYS B CA 1
ATOM 3155 C C . CYS B 1 150 ? -10.033 -17.197 -14.674 1 84.29 150 CYS B C 1
ATOM 3157 O O . CYS B 1 150 ? -9.247 -16.282 -14.929 1 84.29 150 CYS B O 1
ATOM 3159 N N . ILE B 1 151 ? -9.859 -18.095 -13.766 1 87.64 151 ILE B N 1
ATOM 3160 C CA . ILE B 1 151 ? -8.692 -18.022 -12.894 1 87.64 151 ILE B CA 1
ATOM 3161 C C . ILE B 1 151 ? -7.424 -18.275 -13.707 1 87.64 151 ILE B C 1
ATOM 3163 O O . ILE B 1 151 ? -6.419 -17.583 -13.533 1 87.64 151 ILE B O 1
ATOM 3167 N N . LEU B 1 152 ? -7.51 -19.233 -14.596 1 88.01 152 LEU B N 1
ATOM 3168 C CA . LEU B 1 152 ? -6.354 -19.571 -15.42 1 88.01 152 LEU B CA 1
ATOM 3169 C C . LEU B 1 152 ? -5.91 -18.372 -16.251 1 88.01 152 LEU B C 1
ATOM 3171 O O . LEU B 1 152 ? -4.712 -18.103 -16.369 1 88.01 152 LEU B O 1
ATOM 3175 N N . VAL B 1 153 ? -6.775 -17.619 -16.772 1 82.88 153 VAL B N 1
ATOM 3176 C CA . VAL B 1 153 ? -6.46 -16.494 -17.645 1 82.88 153 VAL B CA 1
ATOM 3177 C C . VAL B 1 153 ? -5.786 -15.386 -16.838 1 82.88 153 VAL B C 1
ATOM 3179 O O . VAL B 1 153 ? -4.819 -14.774 -17.298 1 82.88 153 VAL B O 1
ATOM 3182 N N . HIS B 1 154 ? -6.24 -15.16 -15.7 1 79.46 154 HIS B N 1
ATOM 3183 C CA . HIS B 1 154 ? -5.638 -14.065 -14.948 1 79.46 154 HIS B CA 1
ATOM 3184 C C . HIS B 1 154 ? -4.397 -14.53 -14.194 1 79.46 154 HIS B C 1
ATOM 3186 O O . HIS B 1 154 ? -3.543 -13.717 -13.835 1 79.46 154 HIS B O 1
ATOM 3192 N N . GLU B 1 155 ? -4.311 -15.845 -14.015 1 86.4 155 GLU B N 1
ATOM 3193 C CA . GLU B 1 155 ? -3.173 -16.409 -13.294 1 86.4 155 GLU B CA 1
ATOM 3194 C C . GLU B 1 155 ? -1.895 -16.319 -14.123 1 86.4 155 GLU B C 1
ATOM 3196 O O . GLU B 1 155 ? -0.799 -16.198 -13.573 1 86.4 155 GLU B O 1
ATOM 3201 N N . VAL B 1 156 ? -1.991 -16.262 -15.346 1 83.05 156 VAL B N 1
ATOM 3202 C CA . VAL B 1 156 ? -0.811 -16.256 -16.205 1 83.05 156 VAL B CA 1
ATOM 3203 C C . VAL B 1 156 ? -0.027 -14.963 -15.997 1 83.05 156 VAL B C 1
ATOM 3205 O O . VAL B 1 156 ? 1.166 -14.997 -15.686 1 83.05 156 VAL B O 1
ATOM 3208 N N . PRO B 1 157 ? -0.66 -13.767 -16.133 1 81 157 PRO B N 1
ATOM 3209 C CA . PRO B 1 157 ? 0.08 -12.537 -15.838 1 81 157 PRO B CA 1
ATOM 3210 C C . PRO B 1 157 ? 0.652 -12.517 -14.423 1 81 157 PRO B C 1
ATOM 3212 O O . PRO B 1 157 ? 1.764 -12.027 -14.209 1 81 157 PRO B O 1
ATOM 3215 N N . HIS B 1 158 ? -0.008 -13.083 -13.55 1 84.88 158 HIS B N 1
ATOM 3216 C CA . HIS B 1 158 ? 0.412 -13.135 -12.154 1 84.88 158 HIS B CA 1
ATOM 3217 C C . HIS B 1 158 ? 1.639 -14.024 -11.98 1 84.88 158 HIS B C 1
ATOM 3219 O O . HIS B 1 158 ? 2.59 -13.649 -11.29 1 84.88 158 HIS B O 1
ATOM 3225 N N . GLU B 1 159 ? 1.63 -15.122 -12.557 1 86.62 159 GLU B N 1
ATOM 3226 C CA . GLU B 1 159 ? 2.74 -16.066 -12.456 1 86.62 159 GLU B CA 1
ATOM 3227 C C . GLU B 1 159 ? 3.984 -15.531 -13.159 1 86.62 159 GLU B C 1
ATOM 3229 O O . GLU B 1 159 ? 5.109 -15.813 -12.741 1 86.62 159 GLU B O 1
ATOM 3234 N N . MET B 1 160 ? 3.686 -14.816 -14.205 1 85.89 160 MET B N 1
ATOM 3235 C CA . MET B 1 160 ? 4.809 -14.15 -14.859 1 85.89 160 MET B CA 1
ATOM 3236 C C . MET B 1 160 ? 5.508 -13.193 -13.9 1 85.89 160 MET B C 1
ATOM 3238 O O . MET B 1 160 ? 6.739 -13.159 -13.838 1 85.89 160 MET B O 1
ATOM 3242 N N . ALA B 1 161 ? 4.707 -12.476 -13.219 1 86 161 ALA B N 1
ATOM 3243 C CA . ALA B 1 161 ? 5.241 -11.537 -12.237 1 86 161 ALA B CA 1
ATOM 3244 C C . ALA B 1 161 ? 6.017 -12.268 -11.145 1 86 161 ALA B C 1
ATOM 3246 O O . ALA B 1 161 ? 7.138 -11.881 -10.805 1 86 161 ALA B O 1
ATOM 3247 N N . ASP B 1 162 ? 5.518 -13.297 -10.646 1 89.96 162 ASP B N 1
ATOM 3248 C CA . ASP B 1 162 ? 6.153 -14.072 -9.584 1 89.96 162 ASP B CA 1
ATOM 3249 C C . ASP B 1 162 ? 7.483 -14.658 -10.052 1 89.96 162 ASP B C 1
ATOM 3251 O O . ASP B 1 162 ? 8.463 -14.661 -9.305 1 89.96 162 ASP B O 1
ATOM 3255 N N . PHE B 1 163 ? 7.429 -15.089 -11.221 1 88.35 163 PHE B N 1
ATOM 3256 C CA . PHE B 1 163 ? 8.632 -15.682 -11.791 1 88.35 163 PHE B CA 1
ATOM 3257 C C . PHE B 1 163 ? 9.743 -14.645 -11.911 1 88.35 163 PHE B C 1
ATOM 3259 O O . PHE B 1 163 ? 10.892 -14.913 -11.555 1 88.35 163 PHE B O 1
ATOM 3266 N N . VAL B 1 164 ? 9.41 -13.514 -12.372 1 86.94 164 VAL B N 1
ATOM 3267 C CA . VAL B 1 164 ? 10.367 -12.425 -12.542 1 86.94 164 VAL B CA 1
ATOM 3268 C C . VAL B 1 164 ? 10.917 -12.004 -11.181 1 86.94 164 VAL B C 1
ATOM 3270 O O . VAL B 1 164 ? 12.115 -11.747 -11.042 1 86.94 164 VAL B O 1
ATOM 3273 N N . ILE B 1 165 ? 10.133 -11.974 -10.205 1 88.3 165 ILE B N 1
ATOM 3274 C CA . ILE B 1 165 ? 10.538 -11.587 -8.858 1 88.3 165 ILE B CA 1
ATOM 3275 C C . ILE B 1 165 ? 11.544 -12.598 -8.312 1 88.3 165 ILE B C 1
ATOM 3277 O O . ILE B 1 165 ? 12.545 -12.218 -7.699 1 88.3 165 ILE B O 1
ATOM 3281 N N . LEU B 1 166 ? 11.324 -13.877 -8.583 1 89.34 166 LEU B N 1
ATOM 3282 C CA . LEU B 1 166 ? 12.236 -14.913 -8.11 1 89.34 166 LEU B CA 1
ATOM 3283 C C . LEU B 1 166 ? 13.59 -14.803 -8.803 1 89.34 166 LEU B C 1
ATOM 3285 O O . LEU B 1 166 ? 14.634 -14.92 -8.157 1 89.34 166 LEU B O 1
ATOM 3289 N N . LEU B 1 167 ? 13.568 -14.495 -10.076 1 87.32 167 LEU B N 1
ATOM 3290 C CA . LEU B 1 167 ? 14.819 -14.323 -10.806 1 87.32 167 LEU B CA 1
ATOM 3291 C C . LEU B 1 167 ? 15.599 -13.126 -10.274 1 87.32 167 LEU B C 1
ATOM 3293 O O . LEU B 1 167 ? 16.814 -13.208 -10.079 1 87.32 167 LEU B O 1
ATOM 3297 N N . ARG B 1 168 ? 14.893 -12.142 -10.001 1 84.77 168 ARG B N 1
ATOM 3298 C CA . ARG B 1 168 ? 15.52 -10.93 -9.484 1 84.77 168 ARG B CA 1
ATOM 3299 C C . ARG B 1 168 ? 16.084 -11.159 -8.086 1 84.77 168 ARG B C 1
ATOM 3301 O O . ARG B 1 168 ? 17.072 -10.53 -7.699 1 84.77 168 ARG B O 1
ATOM 3308 N N . SER B 1 169 ? 15.49 -12.031 -7.374 1 87.21 169 SER B N 1
ATOM 3309 C CA . SER B 1 169 ? 15.891 -12.31 -5.999 1 87.21 169 SER B CA 1
ATOM 3310 C C . SER B 1 169 ? 17.073 -13.273 -5.953 1 87.21 169 SER B C 1
ATOM 3312 O O . SER B 1 169 ? 17.536 -13.645 -4.872 1 87.21 169 SER B O 1
ATOM 3314 N N . GLY B 1 170 ? 17.538 -13.802 -7.187 1 84.6 170 GLY B N 1
ATOM 3315 C CA . GLY B 1 170 ? 18.748 -14.607 -7.237 1 84.6 170 GLY B CA 1
ATOM 3316 C C . GLY B 1 170 ? 18.482 -16.065 -7.558 1 84.6 170 GLY B C 1
ATOM 3317 O O . GLY B 1 170 ? 19.412 -16.872 -7.623 1 84.6 170 GLY B O 1
ATOM 3318 N N . PHE B 1 171 ? 17.277 -16.376 -7.729 1 87.58 171 PHE B N 1
ATOM 3319 C CA . PHE B 1 171 ? 16.955 -17.748 -8.102 1 87.58 171 PHE B CA 1
ATOM 3320 C C . PHE B 1 171 ? 17.331 -18.016 -9.555 1 87.58 171 PHE B C 1
ATOM 3322 O O . PHE B 1 171 ? 17.177 -17.144 -10.412 1 87.58 171 PHE B O 1
ATOM 3329 N N . SER B 1 172 ? 17.858 -19.186 -9.754 1 88.26 172 SER B N 1
ATOM 3330 C CA . SER B 1 172 ? 18.035 -19.595 -11.144 1 88.26 172 SER B CA 1
ATOM 3331 C C . SER B 1 172 ? 16.695 -19.89 -11.808 1 88.26 172 SER B C 1
ATOM 3333 O O . SER B 1 172 ? 15.673 -20.012 -11.13 1 88.26 172 SER B O 1
ATOM 3335 N N . ARG B 1 173 ? 16.694 -19.998 -13.067 1 88.43 173 ARG B N 1
ATOM 3336 C CA . ARG B 1 173 ? 15.475 -20.262 -13.825 1 88.43 173 ARG B CA 1
ATOM 3337 C C . ARG B 1 173 ? 14.803 -21.546 -13.351 1 88.43 173 ARG B C 1
ATOM 3339 O O . ARG B 1 173 ? 13.592 -21.57 -13.12 1 88.43 173 ARG B O 1
ATOM 3346 N N . TRP B 1 174 ? 15.585 -22.567 -13.13 1 88.5 174 TRP B N 1
ATOM 3347 C CA . TRP B 1 174 ? 15.05 -23.866 -12.734 1 88.5 174 TRP B CA 1
ATOM 3348 C C . TRP B 1 174 ? 14.594 -23.846 -11.279 1 88.5 174 TRP B C 1
ATOM 3350 O O . TRP B 1 174 ? 13.585 -24.464 -10.929 1 88.5 174 TRP B O 1
ATOM 3360 N N . GLU B 1 175 ? 15.274 -23.158 -10.479 1 90.26 175 GLU B N 1
ATOM 3361 C CA . GLU B 1 175 ? 14.863 -23.007 -9.086 1 90.26 175 GLU B CA 1
ATOM 3362 C C . GLU B 1 175 ? 13.54 -22.252 -8.98 1 90.26 175 GLU B C 1
ATOM 3364 O O . GLU B 1 175 ? 12.683 -22.603 -8.167 1 90.26 175 GLU B O 1
ATOM 3369 N N . ALA B 1 176 ? 13.463 -21.212 -9.806 1 90.84 176 ALA B N 1
ATOM 3370 C CA . ALA B 1 176 ? 12.229 -20.431 -9.829 1 90.84 176 ALA B CA 1
ATOM 3371 C C . ALA B 1 176 ? 11.047 -21.286 -10.276 1 90.84 176 ALA B C 1
ATOM 3373 O O . ALA B 1 176 ? 9.964 -21.214 -9.69 1 90.84 176 ALA B O 1
ATOM 3374 N N . ALA B 1 177 ? 11.252 -22.133 -11.28 1 89.25 177 ALA B N 1
ATOM 3375 C CA . ALA B 1 177 ? 10.202 -23.016 -11.781 1 89.25 177 ALA B CA 1
ATOM 3376 C C . ALA B 1 177 ? 9.77 -24.015 -10.712 1 89.25 177 ALA B C 1
ATOM 3378 O O . ALA B 1 177 ? 8.574 -24.241 -10.511 1 89.25 177 ALA B O 1
ATOM 3379 N N . LYS B 1 178 ? 10.673 -24.548 -10.053 1 91.93 178 LYS B N 1
ATOM 3380 C CA . LYS B 1 178 ? 10.381 -25.502 -8.987 1 91.93 178 LYS B CA 1
ATOM 3381 C C . LYS B 1 178 ? 9.615 -24.837 -7.848 1 91.93 178 LYS B C 1
ATOM 3383 O O . LYS B 1 178 ? 8.682 -25.422 -7.295 1 91.93 178 LYS B O 1
ATOM 3388 N N . ALA B 1 179 ? 10.085 -23.655 -7.494 1 91.44 179 ALA B N 1
ATOM 3389 C CA . ALA B 1 179 ? 9.418 -22.912 -6.429 1 91.44 179 ALA B CA 1
ATOM 3390 C C . ALA B 1 179 ? 7.967 -22.611 -6.795 1 91.44 179 ALA B C 1
ATOM 3392 O O . ALA B 1 179 ? 7.072 -22.723 -5.955 1 91.44 179 ALA B O 1
ATOM 3393 N N . GLN B 1 180 ? 7.805 -22.225 -8.043 1 89.6 180 GLN B N 1
ATOM 3394 C CA . GLN B 1 180 ? 6.456 -21.935 -8.518 1 89.6 180 GLN B CA 1
ATOM 3395 C C . GLN B 1 180 ? 5.579 -23.184 -8.479 1 89.6 180 GLN B C 1
ATOM 3397 O O . GLN B 1 180 ? 4.398 -23.109 -8.134 1 89.6 180 GLN B O 1
ATOM 3402 N N . LEU B 1 181 ? 6.125 -24.314 -8.879 1 88.72 181 LEU B N 1
ATOM 3403 C CA . LEU B 1 181 ? 5.394 -25.575 -8.819 1 88.72 181 LEU B CA 1
ATOM 3404 C C . LEU B 1 181 ? 5.011 -25.914 -7.382 1 88.72 181 LEU B C 1
ATOM 3406 O O . LEU B 1 181 ? 3.925 -26.442 -7.132 1 88.72 181 LEU B O 1
ATOM 3410 N N . ALA B 1 182 ? 5.884 -25.607 -6.507 1 90.97 182 ALA B N 1
ATOM 3411 C CA . ALA B 1 182 ? 5.611 -25.845 -5.092 1 90.97 182 ALA B CA 1
ATOM 3412 C C . ALA B 1 182 ? 4.435 -25 -4.61 1 90.97 182 ALA B C 1
ATOM 3414 O O . ALA B 1 182 ? 3.617 -25.461 -3.811 1 90.97 182 ALA B O 1
ATOM 3415 N N . THR B 1 183 ? 4.37 -23.752 -5.091 1 90.07 183 THR B N 1
ATOM 3416 C CA . THR B 1 183 ? 3.279 -22.884 -4.662 1 90.07 183 THR B CA 1
ATOM 3417 C C . THR B 1 183 ? 1.942 -23.393 -5.191 1 90.07 183 THR B C 1
ATOM 3419 O O . THR B 1 183 ? 0.887 -23.07 -4.643 1 90.07 183 THR B O 1
ATOM 3422 N N . ALA B 1 184 ? 1.935 -24.182 -6.291 1 85.95 184 ALA B N 1
ATOM 3423 C CA . ALA B 1 184 ? 0.741 -24.783 -6.88 1 85.95 184 ALA B CA 1
ATOM 3424 C C . ALA B 1 184 ? 0.049 -25.713 -5.888 1 85.95 184 ALA B C 1
ATOM 3426 O O . ALA B 1 184 ? -1.15 -25.977 -6.008 1 85.95 184 ALA B O 1
ATOM 3427 N N . SER B 1 185 ? 0.748 -26.257 -4.967 1 90.08 185 SER B N 1
ATOM 3428 C CA . SER B 1 185 ? 0.175 -27.116 -3.936 1 90.08 185 SER B CA 1
ATOM 3429 C C . SER B 1 185 ? -0.883 -26.377 -3.125 1 90.08 185 SER B C 1
ATOM 3431 O O . SER B 1 185 ? -1.827 -26.989 -2.622 1 90.08 185 SER B O 1
ATOM 3433 N N . GLY B 1 186 ? -0.726 -25.089 -3.023 1 91.87 186 GLY B N 1
ATOM 3434 C CA . GLY B 1 186 ? -1.729 -24.298 -2.328 1 91.87 186 GLY B CA 1
ATOM 3435 C C . GLY B 1 186 ? -3.115 -24.428 -2.93 1 91.87 186 GLY B C 1
ATOM 3436 O O . GLY B 1 186 ? -4.1 -24.583 -2.206 1 91.87 186 GLY B O 1
ATOM 3437 N N . SER B 1 187 ? -3.148 -24.368 -4.217 1 92.96 187 SER B N 1
ATOM 3438 C CA . SER B 1 187 ? -4.43 -24.471 -4.907 1 92.96 187 SER B CA 1
ATOM 3439 C C . SER B 1 187 ? -5.085 -25.825 -4.657 1 92.96 187 SER B C 1
ATOM 3441 O O . SER B 1 187 ? -6.283 -25.899 -4.377 1 92.96 187 SER B O 1
ATOM 3443 N N . THR B 1 188 ? -4.314 -26.857 -4.767 1 92.49 188 THR B N 1
ATOM 3444 C CA . THR B 1 188 ? -4.827 -28.206 -4.55 1 92.49 188 THR B CA 1
ATOM 3445 C C . THR B 1 188 ? -5.31 -28.376 -3.113 1 92.49 188 THR B C 1
ATOM 3447 O O . THR B 1 188 ? -6.387 -28.926 -2.875 1 92.49 188 THR B O 1
ATOM 3450 N N . LEU B 1 189 ? -4.552 -27.877 -2.174 1 92.28 189 LEU B N 1
ATOM 3451 C CA . LEU B 1 189 ? -4.925 -27.964 -0.767 1 92.28 189 LEU B CA 1
ATOM 3452 C C . LEU B 1 189 ? -6.212 -27.192 -0.496 1 92.28 189 LEU B C 1
ATOM 3454 O O . LEU B 1 189 ? -7.084 -27.668 0.234 1 92.28 189 LEU B O 1
ATOM 3458 N N . GLY B 1 190 ? -6.295 -26.029 -1.063 1 92.08 190 GLY B N 1
ATOM 3459 C CA . GLY B 1 190 ? -7.517 -25.255 -0.909 1 92.08 190 GLY B CA 1
ATOM 3460 C C . GLY B 1 190 ? -8.742 -25.959 -1.461 1 92.08 190 GLY B C 1
ATOM 3461 O O . GLY B 1 190 ? -9.805 -25.948 -0.836 1 92.08 190 GLY B O 1
ATOM 3462 N N . ALA B 1 191 ? -8.603 -26.538 -2.626 1 92.55 191 ALA B N 1
ATOM 3463 C CA . ALA B 1 191 ? -9.706 -27.259 -3.255 1 92.55 191 ALA B CA 1
ATOM 3464 C C . ALA B 1 191 ? -10.141 -28.447 -2.402 1 92.55 191 ALA B C 1
ATOM 3466 O O . ALA B 1 191 ? -11.334 -28.635 -2.151 1 92.55 191 ALA B O 1
ATOM 3467 N N . ILE B 1 192 ? -9.182 -29.184 -1.912 1 91.74 192 ILE B N 1
ATOM 3468 C CA . ILE B 1 192 ? -9.465 -30.373 -1.115 1 91.74 192 ILE B CA 1
ATOM 3469 C C . ILE B 1 192 ? -10.154 -29.97 0.187 1 91.74 192 ILE B C 1
ATOM 3471 O O . ILE B 1 192 ? -11.159 -30.57 0.577 1 91.74 192 ILE B O 1
ATOM 3475 N N . LEU B 1 193 ? -9.633 -28.97 0.818 1 90.52 193 LEU B N 1
ATOM 3476 C CA . LEU B 1 193 ? -10.209 -28.516 2.08 1 90.52 193 LEU B CA 1
ATOM 3477 C C . LEU B 1 193 ? -11.636 -28.017 1.877 1 90.52 193 LEU B C 1
ATOM 3479 O O . LEU B 1 193 ? -12.504 -28.245 2.724 1 90.52 193 LEU B O 1
ATOM 3483 N N . THR B 1 194 ? -11.86 -27.348 0.824 1 90.3 194 THR B N 1
ATOM 3484 C CA . THR B 1 194 ? -13.192 -26.828 0.539 1 90.3 194 THR B CA 1
ATOM 3485 C C . THR B 1 194 ? -14.168 -27.967 0.256 1 90.3 194 THR B C 1
ATOM 3487 O O . THR B 1 194 ? -15.311 -27.942 0.718 1 90.3 194 THR B O 1
ATOM 3490 N N . LEU B 1 195 ? -13.772 -28.968 -0.497 1 87.35 195 LEU B N 1
ATOM 3491 C CA . LEU B 1 195 ? -14.618 -30.115 -0.806 1 87.35 195 LEU B CA 1
ATOM 3492 C C . LEU B 1 195 ? -14.973 -30.886 0.461 1 87.35 195 LEU B C 1
ATOM 3494 O O . LEU B 1 195 ? -16.086 -31.403 0.587 1 87.35 195 LEU B O 1
ATOM 3498 N N . CYS B 1 196 ? -13.966 -30.853 1.372 1 86.73 196 CYS B N 1
ATOM 3499 C CA . CYS B 1 196 ? -14.168 -31.602 2.608 1 86.73 196 CYS B CA 1
ATOM 3500 C C . CYS B 1 196 ? -14.997 -30.798 3.603 1 86.73 196 CYS B C 1
ATOM 3502 O O . CYS B 1 196 ? -15.813 -31.36 4.335 1 86.73 196 CYS B O 1
ATOM 3504 N N . ALA B 1 197 ? -14.761 -29.497 3.698 1 81.45 197 ALA B N 1
ATOM 3505 C CA . ALA B 1 197 ? -15.382 -28.675 4.733 1 81.45 197 ALA B CA 1
ATOM 3506 C C . ALA B 1 197 ? -16.586 -27.916 4.182 1 81.45 197 ALA B C 1
ATOM 3508 O O . ALA B 1 197 ? -17.321 -27.274 4.937 1 81.45 197 ALA B O 1
ATOM 3509 N N . ASN B 1 198 ? -16.965 -27.962 2.934 1 69.88 198 ASN B N 1
ATOM 3510 C CA . ASN B 1 198 ? -18.088 -27.376 2.21 1 69.88 198 ASN B CA 1
ATOM 3511 C C . ASN B 1 198 ? -18.049 -25.851 2.254 1 69.88 198 ASN B C 1
ATOM 3513 O O . ASN B 1 198 ? -17.006 -25.245 2.001 1 69.88 198 ASN B O 1
ATOM 3517 N N . SER B 1 199 ? -19.147 -25.253 2.853 1 65.77 199 SER B N 1
ATOM 3518 C CA . SER B 1 199 ? -19.498 -23.843 2.718 1 65.77 199 SER B CA 1
ATOM 3519 C C . SER B 1 199 ? -18.718 -22.982 3.706 1 65.77 199 SER B C 1
ATOM 3521 O O . SER B 1 199 ? -18.505 -21.792 3.467 1 65.77 199 SER B O 1
ATOM 3523 N N . SER B 1 200 ? -18.203 -23.575 4.729 1 71.98 200 SER B N 1
ATOM 3524 C CA . SER B 1 200 ? -17.605 -22.77 5.79 1 71.98 200 SER B CA 1
ATOM 3525 C C . SER B 1 200 ? -16.262 -22.194 5.355 1 71.98 200 SER B C 1
ATOM 3527 O O . SER B 1 200 ? -15.938 -21.049 5.676 1 71.98 200 SER B O 1
ATOM 3529 N N . VAL B 1 201 ? -15.557 -22.932 4.519 1 72.22 201 VAL B N 1
ATOM 3530 C CA . VAL B 1 201 ? -14.228 -22.498 4.102 1 72.22 201 VAL B CA 1
ATOM 3531 C C . VAL B 1 201 ? -14.348 -21.342 3.111 1 72.22 201 VAL B C 1
ATOM 3533 O O . VAL B 1 201 ? -13.562 -20.393 3.156 1 72.22 201 VAL B O 1
ATOM 3536 N N . THR B 1 202 ? -15.366 -21.311 2.345 1 72.13 202 THR B N 1
ATOM 3537 C CA . THR B 1 202 ? -15.57 -20.279 1.334 1 72.13 202 THR B CA 1
ATOM 3538 C C . THR B 1 202 ? -15.811 -18.922 1.988 1 72.13 202 THR B C 1
ATOM 3540 O O . THR B 1 202 ? -15.265 -17.908 1.548 1 72.13 202 THR B O 1
ATOM 3543 N N . GLY B 1 203 ? -16.585 -18.92 3.08 1 72.54 203 GLY B N 1
ATOM 3544 C CA . GLY B 1 203 ? -16.874 -17.688 3.796 1 72.54 203 GLY B CA 1
ATOM 3545 C C . GLY B 1 203 ? -15.649 -17.077 4.45 1 72.54 203 GLY B C 1
ATOM 3546 O O . GLY B 1 203 ? -15.426 -15.868 4.354 1 72.54 203 GLY B O 1
ATOM 3547 N N . CYS B 1 204 ? -14.801 -17.923 5.017 1 73.95 204 CYS B N 1
ATOM 3548 C CA . CYS B 1 204 ? -13.592 -17.47 5.694 1 73.95 204 CYS B CA 1
ATOM 3549 C C . CYS B 1 204 ? -12.586 -16.907 4.697 1 73.95 204 CYS B C 1
ATOM 3551 O O . CYS B 1 204 ? -11.893 -15.931 4.991 1 73.95 204 CYS B O 1
ATOM 3553 N N . THR B 1 205 ? -12.548 -17.493 3.554 1 75.4 205 THR B N 1
ATOM 3554 C CA . THR B 1 205 ? -11.586 -17.099 2.53 1 75.4 205 THR B CA 1
ATOM 3555 C C . THR B 1 205 ? -11.885 -15.692 2.021 1 75.4 205 THR B C 1
ATOM 3557 O O . THR B 1 205 ? -10.985 -14.853 1.937 1 75.4 205 THR B O 1
ATOM 3560 N N . THR B 1 206 ? -13.126 -15.464 1.811 1 74.34 206 THR B N 1
ATOM 3561 C CA . THR B 1 206 ? -13.511 -14.174 1.25 1 74.34 206 THR B CA 1
ATOM 3562 C C . THR B 1 206 ? -13.376 -13.069 2.294 1 74.34 206 THR B C 1
ATOM 3564 O O . THR B 1 206 ? -12.993 -11.943 1.968 1 74.34 206 THR B O 1
ATOM 3567 N N . LYS B 1 207 ? -13.599 -13.431 3.506 1 78.55 207 LYS B N 1
ATOM 3568 C CA . LYS B 1 207 ? -13.675 -12.409 4.545 1 78.55 207 LYS B CA 1
ATOM 3569 C C . LYS B 1 207 ? -12.287 -12.059 5.074 1 78.55 207 LYS B C 1
ATOM 3571 O O . LYS B 1 207 ? -12 -10.893 5.354 1 78.55 207 LYS B O 1
ATOM 3576 N N . TRP B 1 208 ? -11.372 -13.108 5.056 1 85.02 208 TRP B N 1
ATOM 3577 C CA . TRP B 1 208 ? -10.14 -12.856 5.795 1 85.02 208 TRP B CA 1
ATOM 3578 C C . TRP B 1 208 ? -8.919 -13.072 4.908 1 85.02 208 TRP B C 1
ATOM 3580 O O . TRP B 1 208 ? -7.987 -12.264 4.917 1 85.02 208 TRP B O 1
ATOM 3590 N N . ILE B 1 209 ? -8.96 -14.059 4.16 1 86.69 209 ILE B N 1
ATOM 3591 C CA . ILE B 1 209 ? -7.749 -14.471 3.46 1 86.69 209 ILE B CA 1
ATOM 3592 C C . ILE B 1 209 ? -7.526 -13.576 2.243 1 86.69 209 ILE B C 1
ATOM 3594 O O . ILE B 1 209 ? -6.397 -13.164 1.966 1 86.69 209 ILE B O 1
ATOM 3598 N N . LEU B 1 210 ? -8.609 -13.262 1.553 1 87.59 210 LEU B N 1
ATOM 3599 C CA . LEU B 1 210 ? -8.477 -12.48 0.329 1 87.59 210 LEU B CA 1
ATOM 3600 C C . LEU B 1 210 ? -7.937 -11.086 0.63 1 87.59 210 LEU B C 1
ATOM 3602 O O . LEU B 1 210 ? -6.957 -10.65 0.021 1 87.59 210 LEU B O 1
ATOM 3606 N N . PRO B 1 211 ? -8.542 -10.374 1.611 1 88.85 211 PRO B N 1
ATOM 3607 C CA . PRO B 1 211 ? -7.977 -9.061 1.931 1 88.85 211 PRO B CA 1
ATOM 3608 C C . PRO B 1 211 ? -6.553 -9.147 2.474 1 88.85 211 PRO B C 1
ATOM 3610 O O . PRO B 1 211 ? -5.725 -8.279 2.187 1 88.85 211 PRO B O 1
ATOM 3613 N N . PHE B 1 212 ? -6.257 -10.179 3.233 1 91.92 212 PHE B N 1
ATOM 3614 C CA . PHE B 1 212 ? -4.903 -10.391 3.73 1 91.92 212 PHE B CA 1
ATOM 3615 C C . PHE B 1 212 ? -3.92 -10.544 2.575 1 91.92 212 PHE B C 1
ATOM 3617 O O . PHE B 1 212 ? -2.846 -9.939 2.583 1 91.92 212 PHE B O 1
ATOM 3624 N N . THR B 1 213 ? -4.264 -11.304 1.607 1 91.1 213 THR B N 1
ATOM 3625 C CA . THR B 1 213 ? -3.431 -11.535 0.432 1 91.1 213 THR B CA 1
ATOM 3626 C C . THR B 1 213 ? -3.247 -10.245 -0.362 1 91.1 213 THR B C 1
ATOM 3628 O O . THR B 1 213 ? -2.152 -9.962 -0.852 1 91.1 213 THR B O 1
ATOM 3631 N N . ALA B 1 214 ? -4.316 -9.46 -0.475 1 91.07 214 ALA B N 1
ATOM 3632 C CA . ALA B 1 214 ? -4.23 -8.175 -1.165 1 91.07 214 ALA B CA 1
ATOM 3633 C C . ALA B 1 214 ? -3.19 -7.27 -0.511 1 91.07 214 ALA B C 1
ATOM 3635 O O . ALA B 1 214 ? -2.391 -6.632 -1.201 1 91.07 214 ALA B O 1
ATOM 3636 N N . GLY B 1 215 ? -3.193 -7.267 0.782 1 92.84 215 GLY B N 1
ATOM 3637 C CA . GLY B 1 215 ? -2.211 -6.484 1.515 1 92.84 215 GLY B CA 1
ATOM 3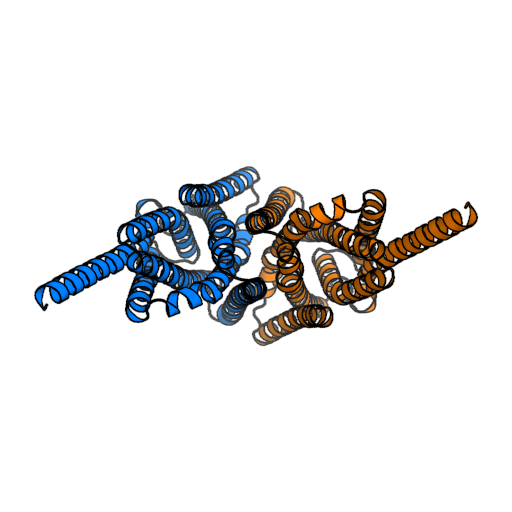638 C C . GLY B 1 215 ? -0.785 -6.95 1.286 1 92.84 215 GLY B C 1
ATOM 3639 O O . GLY B 1 215 ? 0.125 -6.131 1.14 1 92.84 215 GLY B O 1
ATOM 3640 N N . SER B 1 216 ? -0.572 -8.222 1.276 1 93.27 216 SER B N 1
ATOM 3641 C CA . SER B 1 216 ? 0.754 -8.788 1.05 1 93.27 216 SER B CA 1
ATOM 3642 C C . SER B 1 216 ? 1.26 -8.466 -0.352 1 93.27 216 SER B C 1
ATOM 3644 O O . SER B 1 216 ? 2.426 -8.107 -0.529 1 93.27 216 SER B O 1
ATOM 3646 N N . PHE B 1 217 ? 0.398 -8.506 -1.32 1 92.31 217 PHE B N 1
ATOM 3647 C CA . PHE B 1 217 ? 0.776 -8.193 -2.693 1 92.31 217 PHE B CA 1
ATOM 3648 C C . PHE B 1 217 ? 1.071 -6.706 -2.849 1 92.31 217 PHE B C 1
ATOM 3650 O O . PHE B 1 217 ? 1.942 -6.319 -3.63 1 92.31 217 PHE B O 1
ATOM 3657 N N . LEU B 1 218 ? 0.327 -5.929 -2.12 1 93.2 218 LEU B N 1
ATOM 3658 C CA . LEU B 1 218 ? 0.6 -4.496 -2.132 1 93.2 218 LEU B CA 1
ATOM 3659 C C . LEU B 1 218 ? 2.006 -4.206 -1.618 1 93.2 218 LEU B C 1
ATOM 3661 O O . LEU B 1 218 ? 2.722 -3.379 -2.186 1 93.2 218 LEU B O 1
ATOM 3665 N N . TYR B 1 219 ? 2.333 -4.895 -0.578 1 93.89 219 TYR B N 1
ATOM 3666 C CA . TYR B 1 219 ? 3.674 -4.733 -0.027 1 93.89 219 TYR B CA 1
ATOM 3667 C C . TYR B 1 219 ? 4.735 -5.089 -1.061 1 93.89 219 TYR B C 1
ATOM 3669 O O . TYR B 1 219 ? 5.686 -4.332 -1.27 1 93.89 219 TYR B O 1
ATOM 3677 N N . ILE B 1 220 ? 4.613 -6.18 -1.687 1 90.88 220 ILE B N 1
ATOM 3678 C CA . ILE B 1 220 ? 5.598 -6.657 -2.652 1 90.88 220 ILE B CA 1
ATOM 3679 C C . ILE B 1 220 ? 5.67 -5.693 -3.835 1 90.88 220 ILE B C 1
ATOM 3681 O O . ILE B 1 220 ? 6.759 -5.296 -4.255 1 90.88 220 ILE B O 1
ATOM 3685 N N . ALA B 1 221 ? 4.558 -5.272 -4.346 1 92.52 221 ALA B N 1
ATOM 3686 C CA . ALA B 1 221 ? 4.506 -4.413 -5.526 1 92.52 221 ALA B CA 1
ATOM 3687 C C . ALA B 1 221 ? 5.095 -3.037 -5.23 1 92.52 221 ALA B C 1
ATOM 3689 O O . ALA B 1 221 ? 5.889 -2.513 -6.015 1 92.52 221 ALA B O 1
ATOM 3690 N N . LEU B 1 222 ? 4.757 -2.537 -4.082 1 93.05 222 LEU B N 1
ATOM 3691 C CA . LEU B 1 222 ? 5.057 -1.129 -3.849 1 93.05 222 LEU B CA 1
ATOM 3692 C C . LEU B 1 222 ? 6.365 -0.971 -3.082 1 93.05 222 LEU B C 1
ATOM 3694 O O . LEU B 1 222 ? 7.099 -0.002 -3.291 1 93.05 222 LEU B O 1
ATOM 3698 N N . VAL B 1 223 ? 6.629 -1.882 -2.233 1 90.25 223 VAL B N 1
ATOM 3699 C CA . VAL B 1 223 ? 7.809 -1.722 -1.389 1 90.25 223 VAL B CA 1
ATOM 3700 C C . VAL B 1 223 ? 8.996 -2.451 -2.016 1 90.25 223 VAL B C 1
ATOM 3702 O O . VAL B 1 223 ? 10.124 -1.954 -1.986 1 90.25 223 VAL B O 1
ATOM 3705 N N . SER B 1 224 ? 8.762 -3.52 -2.607 1 85 224 SER B N 1
ATOM 3706 C CA . SER B 1 224 ? 9.855 -4.351 -3.099 1 85 224 SER B CA 1
ATOM 3707 C C . SER B 1 224 ? 10.143 -4.072 -4.571 1 85 224 SER B C 1
ATOM 3709 O O . SER B 1 224 ? 11.304 -3.98 -4.975 1 85 224 SER B O 1
ATOM 3711 N N . LEU B 1 225 ? 9.137 -3.834 -5.374 1 86.57 225 LEU B N 1
ATOM 3712 C CA . LEU B 1 225 ? 9.352 -3.8 -6.816 1 86.57 225 LEU B CA 1
ATOM 3713 C C . LEU B 1 225 ? 9.429 -2.362 -7.32 1 86.57 225 LEU B C 1
ATOM 3715 O O . LEU B 1 225 ? 10.334 -2.015 -8.082 1 86.57 225 LEU B O 1
ATOM 3719 N N . LEU B 1 226 ? 8.609 -1.534 -6.876 1 88.4 226 LEU B N 1
ATOM 3720 C CA . LEU B 1 226 ? 8.438 -0.202 -7.446 1 88.4 226 LEU B CA 1
ATOM 3721 C C . LEU B 1 226 ? 9.685 0.647 -7.228 1 88.4 226 LEU B C 1
ATOM 3723 O O . LEU B 1 226 ? 10.108 1.379 -8.126 1 88.4 226 LEU B O 1
ATOM 3727 N N . PRO B 1 227 ? 10.31 0.537 -6.102 1 85.46 227 PRO B N 1
ATOM 3728 C CA . PRO B 1 227 ? 11.517 1.342 -5.896 1 85.46 227 PRO B CA 1
ATOM 3729 C C . PRO B 1 227 ? 12.629 1.001 -6.886 1 85.46 227 PRO B C 1
ATOM 3731 O O . PRO B 1 227 ? 13.401 1.88 -7.279 1 85.46 227 PRO B O 1
ATOM 3734 N N . ASP B 1 228 ? 12.747 -0.206 -7.279 1 82.76 228 ASP B N 1
ATOM 3735 C CA . ASP B 1 228 ? 13.756 -0.61 -8.254 1 82.76 228 ASP B CA 1
ATOM 3736 C C . ASP B 1 228 ? 13.476 0.007 -9.622 1 82.76 228 ASP B C 1
ATOM 3738 O O . ASP B 1 228 ? 14.405 0.341 -10.36 1 82.76 228 ASP B O 1
ATOM 3742 N N . ILE B 1 229 ? 12.272 0.109 -9.93 1 85.6 229 ILE B N 1
ATOM 3743 C CA . ILE B 1 229 ? 11.868 0.701 -11.201 1 85.6 229 ILE B CA 1
ATOM 3744 C C . ILE B 1 229 ? 12.18 2.195 -11.197 1 85.6 229 ILE B C 1
ATOM 3746 O O . ILE B 1 229 ? 12.551 2.761 -12.228 1 85.6 229 ILE B O 1
ATOM 3750 N N . LEU B 1 230 ? 12.097 2.829 -10.019 1 84.22 230 LEU B N 1
ATOM 3751 C CA . LEU B 1 230 ? 12.326 4.263 -9.877 1 84.22 230 LEU B CA 1
ATOM 3752 C C . LEU B 1 230 ? 13.805 4.596 -10.041 1 84.22 230 LEU B C 1
ATOM 3754 O O . LEU B 1 230 ? 14.156 5.72 -10.408 1 84.22 230 LEU B O 1
ATOM 3758 N N . LYS B 1 231 ? 14.626 3.658 -9.795 1 80.15 231 LYS B N 1
ATOM 3759 C CA . LYS B 1 231 ? 16.066 3.894 -9.842 1 80.15 231 LYS B CA 1
ATOM 3760 C C . LYS B 1 231 ? 16.55 4.057 -11.28 1 80.15 231 LYS B C 1
ATOM 3762 O O . LYS B 1 231 ? 17.641 4.578 -11.518 1 80.15 231 LYS B O 1
ATOM 3767 N N . GLU B 1 232 ? 15.736 3.602 -12.174 1 76.46 232 GLU B N 1
ATOM 3768 C CA . GLU B 1 232 ? 16.122 3.764 -13.573 1 76.46 232 GLU B CA 1
ATOM 3769 C C . GLU B 1 232 ? 16 5.22 -14.014 1 76.46 232 GLU B C 1
ATOM 3771 O O . GLU B 1 232 ? 14.928 5.818 -13.909 1 76.46 232 GLU B O 1
ATOM 3776 N N . LEU B 1 233 ? 17.108 5.709 -14.496 1 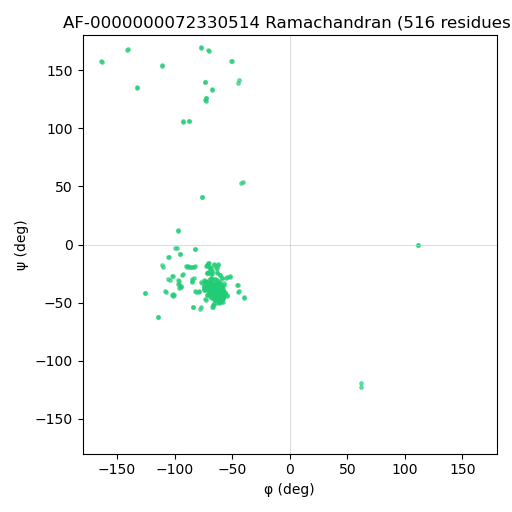72.85 233 LEU B N 1
ATOM 3777 C CA . LEU B 1 233 ? 17.18 7.154 -14.685 1 72.85 233 LEU B CA 1
ATOM 3778 C C . LEU B 1 233 ? 17.063 7.515 -16.162 1 72.85 233 LEU B C 1
ATOM 3780 O O . LEU B 1 233 ? 16.886 8.685 -16.507 1 72.85 233 LEU B O 1
ATOM 3784 N N . SER B 1 234 ? 17.131 6.551 -17.072 1 82.51 234 SER B N 1
ATOM 3785 C CA . SER B 1 234 ? 16.979 6.87 -18.488 1 82.51 234 SER B CA 1
ATOM 3786 C C . SER B 1 234 ? 15.531 7.211 -18.825 1 82.51 234 SER B C 1
ATOM 3788 O O . SER B 1 234 ? 14.614 6.469 -18.468 1 82.51 234 SER B O 1
ATOM 3790 N N . PHE B 1 235 ? 15.353 8.347 -19.417 1 83.09 235 PHE B N 1
ATOM 3791 C CA . PHE B 1 235 ? 14.016 8.815 -19.764 1 83.09 235 PHE B CA 1
ATOM 3792 C C . PHE B 1 235 ? 13.308 7.812 -20.666 1 83.09 235 PHE B C 1
ATOM 3794 O O . PHE B 1 235 ? 12.138 7.49 -20.447 1 83.09 235 PHE B O 1
ATOM 3801 N N . LYS B 1 236 ? 14.058 7.344 -21.681 1 85.97 236 LYS B N 1
ATOM 3802 C CA . LYS B 1 236 ? 13.479 6.378 -22.61 1 85.97 236 LYS B CA 1
ATOM 3803 C C . LYS B 1 236 ? 13.061 5.102 -21.886 1 85.97 236 LYS B C 1
ATOM 3805 O O . LYS B 1 236 ? 11.954 4.6 -22.09 1 85.97 236 LYS B O 1
ATOM 3810 N N . GLU B 1 237 ? 13.907 4.673 -21.028 1 86.77 237 GLU B N 1
ATOM 3811 C CA . GLU B 1 237 ? 13.609 3.458 -20.274 1 86.77 237 GLU B CA 1
ATOM 3812 C C . GLU B 1 237 ? 12.469 3.687 -19.286 1 86.77 237 GLU B C 1
ATOM 3814 O O . GLU B 1 237 ? 11.673 2.782 -19.028 1 86.77 237 GLU B O 1
ATOM 3819 N N . SER B 1 238 ? 12.444 4.916 -18.788 1 86.95 238 SER B N 1
ATOM 3820 C CA . SER B 1 238 ? 11.358 5.249 -17.872 1 86.95 238 SER B CA 1
ATOM 3821 C C . SER B 1 238 ? 10.004 5.177 -18.569 1 86.95 238 SER B C 1
ATOM 3823 O O . SER B 1 238 ? 9.034 4.672 -18.002 1 86.95 238 SER B O 1
ATOM 3825 N N . LEU B 1 239 ? 9.952 5.603 -19.783 1 89.08 239 LEU B N 1
ATOM 3826 C CA . LEU B 1 239 ? 8.71 5.54 -20.546 1 89.08 239 LEU B CA 1
ATOM 3827 C C . LEU B 1 239 ? 8.324 4.094 -20.838 1 89.08 239 LEU B C 1
ATOM 3829 O O . LEU B 1 239 ? 7.145 3.738 -20.78 1 89.08 239 LEU B O 1
ATOM 3833 N N . ILE B 1 240 ? 9.307 3.321 -21.118 1 91.77 240 ILE B N 1
ATOM 3834 C CA . ILE B 1 240 ? 9.065 1.906 -21.377 1 91.77 240 ILE B CA 1
ATOM 3835 C C . ILE B 1 240 ? 8.517 1.237 -20.119 1 91.77 240 ILE B C 1
ATOM 3837 O O . ILE B 1 240 ? 7.552 0.473 -20.185 1 91.77 240 ILE B O 1
ATOM 3841 N N . HIS B 1 241 ? 9.085 1.548 -18.973 1 91.04 241 HIS B N 1
ATOM 3842 C CA . HIS B 1 241 ? 8.648 0.977 -17.704 1 91.04 241 HIS B CA 1
ATOM 3843 C C . HIS B 1 241 ? 7.201 1.351 -17.401 1 91.04 241 HIS B C 1
ATOM 3845 O O . HIS B 1 241 ? 6.401 0.494 -17.017 1 91.04 241 HIS B O 1
ATOM 3851 N N . VAL B 1 242 ? 6.867 2.575 -17.66 1 91.09 242 VAL B N 1
ATOM 3852 C CA . VAL B 1 242 ? 5.511 3.046 -17.4 1 91.09 242 VAL B CA 1
ATOM 3853 C C . VAL B 1 242 ? 4.533 2.351 -18.344 1 91.09 242 VAL B C 1
ATOM 3855 O O . VAL B 1 242 ? 3.467 1.898 -17.92 1 91.09 242 VAL B O 1
ATOM 3858 N N . THR B 1 243 ? 4.886 2.236 -19.547 1 93.35 243 THR B N 1
ATOM 3859 C CA . THR B 1 243 ? 4.035 1.587 -20.538 1 93.35 243 THR B CA 1
ATOM 3860 C C . THR B 1 243 ? 3.817 0.118 -20.185 1 93.35 243 THR B C 1
ATOM 3862 O O . THR B 1 243 ? 2.688 -0.375 -20.23 1 93.35 243 THR B O 1
ATOM 3865 N N . LEU B 1 244 ? 4.863 -0.591 -19.81 1 92.4 244 LEU B N 1
ATOM 3866 C CA . LEU B 1 244 ? 4.769 -2.003 -19.454 1 92.4 244 LEU B CA 1
ATOM 3867 C C . LEU B 1 244 ? 3.923 -2.192 -18.2 1 92.4 244 LEU B C 1
ATOM 3869 O O . LEU B 1 244 ? 3.194 -3.179 -18.08 1 92.4 244 LEU B O 1
ATOM 3873 N N . MET B 1 245 ? 4.049 -1.258 -17.313 1 92.98 245 MET B N 1
ATOM 3874 C CA . MET B 1 245 ? 3.211 -1.307 -16.118 1 92.98 245 MET B CA 1
ATOM 3875 C C . MET B 1 245 ? 1.734 -1.204 -16.485 1 92.98 245 MET B C 1
ATOM 3877 O O . MET B 1 245 ? 0.906 -1.949 -15.957 1 92.98 245 MET B O 1
ATOM 3881 N N . PHE B 1 246 ? 1.424 -0.358 -17.425 1 94.31 246 PHE B N 1
ATOM 3882 C CA . PHE B 1 246 ? 0.041 -0.201 -17.861 1 94.31 246 PHE B CA 1
ATOM 3883 C C . PHE B 1 246 ? -0.429 -1.432 -18.626 1 94.31 246 PHE B C 1
ATOM 3885 O O . PHE B 1 246 ? -1.589 -1.834 -18.513 1 94.31 246 PHE B O 1
ATOM 3892 N N . ILE B 1 247 ? 0.438 -2.002 -19.336 1 93.28 247 ILE B N 1
ATOM 3893 C CA . ILE B 1 247 ? 0.078 -3.221 -20.053 1 93.28 247 ILE B CA 1
ATOM 3894 C C . ILE B 1 247 ? -0.247 -4.33 -19.055 1 93.28 247 ILE B C 1
ATOM 3896 O O . ILE B 1 247 ? -1.21 -5.077 -19.24 1 93.28 247 ILE B O 1
ATOM 3900 N N . GLY B 1 248 ? 0.596 -4.44 -18.034 1 90.79 248 GLY B N 1
ATOM 3901 C CA . GLY B 1 248 ? 0.287 -5.396 -16.983 1 90.79 248 GLY B CA 1
ATOM 3902 C C . GLY B 1 248 ? -1.052 -5.139 -16.318 1 90.79 248 GLY B C 1
ATOM 3903 O O . GLY B 1 248 ? -1.836 -6.068 -16.111 1 90.79 248 GLY B O 1
ATOM 3904 N N . LEU B 1 249 ? -1.33 -3.915 -16.039 1 91.77 249 LEU B N 1
ATOM 3905 C CA . LEU B 1 249 ? -2.58 -3.503 -15.41 1 91.77 249 LEU B CA 1
ATOM 3906 C C . LEU B 1 249 ? -3.768 -3.794 -16.321 1 91.77 249 LEU B C 1
ATOM 3908 O O . LEU B 1 249 ? -4.773 -4.356 -15.877 1 91.77 249 LEU B O 1
ATOM 3912 N N . ILE B 1 250 ? -3.688 -3.431 -17.538 1 90.65 250 ILE B N 1
ATOM 3913 C CA . ILE B 1 250 ? -4.757 -3.589 -18.519 1 90.65 250 ILE B CA 1
ATOM 3914 C C . ILE B 1 250 ? -5.023 -5.073 -18.759 1 90.65 250 ILE B C 1
ATOM 3916 O O . ILE B 1 250 ? -6.173 -5.484 -18.932 1 90.65 250 ILE B O 1
ATOM 3920 N N . SER B 1 251 ? -3.954 -5.862 -18.792 1 87.38 251 SER B N 1
ATOM 3921 C CA . SER B 1 251 ? -4.134 -7.299 -18.97 1 87.38 251 SER B CA 1
ATOM 3922 C C . SER B 1 251 ? -5.011 -7.887 -17.87 1 87.38 251 SER B C 1
ATOM 3924 O O . SER B 1 251 ? -5.88 -8.719 -18.139 1 87.38 251 SER B O 1
ATOM 3926 N N . MET B 1 252 ? -4.842 -7.411 -16.674 1 84.09 252 MET B N 1
ATOM 3927 C CA . MET B 1 252 ? -5.66 -7.882 -15.56 1 84.09 252 MET B CA 1
ATOM 3928 C C . MET B 1 252 ? -7.089 -7.361 -15.677 1 84.09 252 MET B C 1
ATOM 3930 O O . MET B 1 252 ? -8.042 -8.08 -15.371 1 84.09 252 MET B O 1
ATOM 3934 N N . ALA B 1 253 ? -7.227 -6.143 -16.108 1 84.14 253 ALA B N 1
ATOM 3935 C CA . ALA B 1 253 ? -8.548 -5.535 -16.249 1 84.14 253 ALA B CA 1
ATOM 3936 C C . ALA B 1 253 ? -9.368 -6.248 -17.32 1 84.14 253 ALA B C 1
ATOM 3938 O O . ALA B 1 253 ? -10.566 -6.482 -17.14 1 84.14 253 ALA B O 1
ATOM 3939 N N . ILE B 1 254 ? -8.729 -6.559 -18.374 1 84.76 254 ILE B N 1
ATOM 3940 C CA . ILE B 1 254 ? -9.402 -7.234 -19.479 1 84.76 254 ILE B CA 1
ATOM 3941 C C . ILE B 1 254 ? -9.915 -8.595 -19.016 1 84.76 254 ILE B C 1
ATOM 3943 O O . ILE B 1 254 ? -11.058 -8.963 -19.298 1 84.76 254 ILE B O 1
ATOM 3947 N N . VAL B 1 255 ? -9.169 -9.226 -18.293 1 76.71 255 VAL B N 1
ATOM 3948 C CA . VAL B 1 255 ? -9.531 -10.558 -17.819 1 76.71 255 VAL B CA 1
ATOM 3949 C C . VAL B 1 255 ? -10.675 -10.456 -16.813 1 76.71 255 VAL B C 1
ATOM 3951 O O . VAL B 1 255 ? -11.618 -11.249 -16.854 1 76.71 255 VAL B O 1
ATOM 3954 N N . SER B 1 256 ? -10.602 -9.504 -15.938 1 73.44 256 SER B N 1
ATOM 3955 C CA . SER B 1 256 ? -11.648 -9.311 -14.938 1 73.44 256 SER B CA 1
ATOM 3956 C C . SER B 1 256 ? -12.977 -8.948 -15.591 1 73.44 256 SER B C 1
ATOM 3958 O O . SER B 1 256 ? -14.034 -9.417 -15.163 1 73.44 256 SER B O 1
ATOM 3960 N N . TYR B 1 257 ? -12.925 -8.099 -16.548 1 74.13 257 TYR B N 1
ATOM 3961 C CA . TYR B 1 257 ? -14.139 -7.665 -17.229 1 74.13 257 TYR B CA 1
ATOM 3962 C C . TYR B 1 257 ? -14.718 -8.789 -18.081 1 74.13 257 TYR B C 1
ATOM 3964 O O . TYR B 1 257 ? -15.938 -8.928 -18.19 1 74.13 257 TYR B O 1
ATOM 3972 N N . ALA B 1 258 ? -13.852 -9.524 -18.716 1 69.45 258 ALA B N 1
ATOM 3973 C CA . ALA B 1 258 ? -14.318 -10.628 -19.551 1 69.45 258 ALA B CA 1
ATOM 3974 C C . ALA B 1 258 ? -15.022 -11.691 -18.713 1 69.45 258 ALA B C 1
ATOM 3976 O O . ALA B 1 258 ? -15.886 -12.415 -19.215 1 69.45 258 ALA B O 1
ATOM 3977 N N . MET B 1 259 ? -14.767 -11.691 -17.496 1 60.96 259 MET B N 1
ATOM 3978 C CA . MET B 1 259 ? -15.329 -12.726 -16.633 1 60.96 259 MET B CA 1
ATOM 3979 C C . MET B 1 259 ? -16.597 -12.231 -15.945 1 60.96 259 MET B C 1
ATOM 3981 O O . MET B 1 259 ? -17.422 -13.033 -15.503 1 60.96 259 MET B O 1
ATOM 3985 N N . ASP B 1 260 ? -16.767 -10.881 -15.618 1 55.45 260 ASP B N 1
ATOM 3986 C CA . ASP B 1 260 ? -18.014 -10.36 -15.067 1 55.45 260 ASP B CA 1
ATOM 3987 C C . ASP B 1 260 ? -19.098 -10.28 -16.139 1 55.45 260 ASP B C 1
ATOM 3989 O O . ASP B 1 260 ? -20.276 -10.504 -15.856 1 55.45 260 ASP B O 1
#

Radius of gyration: 24.94 Å; Cα contacts (8 Å, |Δi|>4): 856; chains: 2; bounding box: 64×90×42 Å

Nearest PDB structures (foldseek):
  7z6m-assembly1_A-2  TM=5.712E-01  e=1.989E-06  Bordetella bronchiseptica
  7z6n-assembly1_A  TM=6.136E-01  e=7.829E-06  Bordetella bronchiseptica
  5tsb-assembly1_A  TM=5.480E-01  e=1.273E-05  Bordetella bronchiseptica RB50
  8czj-assembly1_A  TM=5.252E-01  e=2.949E-05  Bordetella bronchiseptica RB50
  6rw3-assembly3_C  TM=3.823E-01  e=1.700E+00  Plasmodium falciparum